Protein AF-A0A6A7C5Y3-F1 (afdb_monomer)

Nearest PDB structures (foldseek):
  5ca8-assembly1_A  TM=4.449E-01  e=3.260E-01  Candida albicans SC5314
  2zki-assembly3_G-3  TM=4.261E-01  e=6.304E+00  Sulfurisphaera tokodaii
  3d7n-assembly1_A  TM=3.247E-01  e=5.625E+00  Agrobacterium fabrum str. C58

Mean predicted aligned error: 12.62 Å

Radius of gyration: 31.31 Å; Cα contacts (8 Å, |Δi|>4): 791; chains: 1; bounding box: 133×73×61 Å

Foldseek 3Di:
DDPPDLVVLVVLVLLDDALQQFELLFEAAEALDDDLVRLLVLLSLGHQEYEAEWEDDVPDPAIARPVRHGLLNNLLSVLVVCVVCLPPSSQFAHEYEYEYEDDDPDRCVSNVSQQLQEDWVLNVQVQQAAQPDCLHQVVDDPSQHDDLLQFDWDDDPPGIHTLQDDGTRSSSCPSSVHRYAYEYHYVPCPPPPDGDRGHHHCVAQPAEDPDAQQDPPPDDPSRHRSQSAAHEDQALVCLLVQLLSQHHYYYYNPDDPVRSNSNSQSSDPAAPDSPPDDAFFWKAFLVRLHIYHDHQQDWAWFWWAAPSHLLRTDTAPGIGGNVCNQVRSDDRTGQAANSTSNSSNSSSVNDPDGDIHTHQWGCPQHVSNIYGHPPDHRPPPPPDPVVVVVVVVVVVVVVVVVVVVVVVVVVVVVVVVVVVVVVVPDDDDDDDDDDDD

Structure (mmCIF, N/CA/C/O backbone):
data_AF-A0A6A7C5Y3-F1
#
_entry.id   AF-A0A6A7C5Y3-F1
#
loop_
_atom_site.group_PDB
_atom_site.id
_atom_site.type_symbol
_atom_site.label_atom_id
_atom_site.label_alt_id
_atom_site.label_comp_id
_atom_site.label_asym_id
_atom_site.label_entity_id
_atom_site.label_seq_id
_atom_site.pdbx_PDB_ins_code
_atom_site.Cartn_x
_atom_site.Cartn_y
_atom_site.Cartn_z
_atom_site.occupancy
_atom_site.B_iso_or_equiv
_atom_site.auth_seq_id
_atom_site.auth_comp_id
_atom_site.auth_asym_id
_atom_site.auth_atom_id
_atom_site.pdbx_PDB_model_num
ATOM 1 N N . MET A 1 1 ? 24.545 21.823 15.210 1.00 33.50 1 MET A N 1
ATOM 2 C CA . MET A 1 1 ? 23.331 21.078 14.825 1.00 33.50 1 MET A CA 1
ATOM 3 C C . MET A 1 1 ? 23.791 19.738 14.299 1.00 33.50 1 MET A C 1
ATOM 5 O O . MET A 1 1 ? 24.486 19.694 13.295 1.00 33.50 1 MET A O 1
ATOM 9 N N . GLN A 1 2 ? 23.562 18.694 15.083 1.00 23.55 2 GLN A N 1
ATOM 10 C CA . GLN A 1 2 ? 23.939 17.318 14.770 1.00 23.55 2 GLN A CA 1
ATOM 11 C C . GLN A 1 2 ? 22.870 16.770 13.808 1.00 23.55 2 GLN A C 1
ATOM 13 O O . GLN A 1 2 ? 21.694 17.045 14.056 1.00 23.55 2 GLN A O 1
ATOM 18 N N . PRO A 1 3 ? 23.227 16.097 12.701 1.00 25.91 3 PRO A N 1
ATOM 19 C CA . PRO A 1 3 ? 22.224 15.535 11.802 1.00 25.91 3 PRO A CA 1
ATOM 20 C C . PRO A 1 3 ? 21.401 14.483 12.564 1.00 25.91 3 PRO A C 1
ATOM 22 O O . PRO A 1 3 ? 21.985 13.751 13.371 1.00 25.91 3 PRO A O 1
ATOM 25 N N . PRO A 1 4 ? 20.072 14.419 12.366 1.00 27.12 4 PRO A N 1
ATOM 26 C CA . PRO A 1 4 ? 19.260 13.376 12.974 1.00 27.12 4 PRO A CA 1
ATOM 27 C C . PRO A 1 4 ? 19.763 12.002 12.517 1.00 27.12 4 PRO A C 1
ATOM 29 O O . PRO A 1 4 ? 20.140 11.801 11.362 1.00 27.12 4 PRO A O 1
ATOM 32 N N . ASP A 1 5 ? 19.826 11.070 13.463 1.00 26.69 5 ASP A N 1
ATOM 33 C CA . ASP A 1 5 ? 20.321 9.716 13.251 1.00 26.69 5 ASP A CA 1
ATOM 34 C C . ASP A 1 5 ? 19.357 8.944 12.335 1.00 26.69 5 ASP A C 1
ATOM 36 O O . ASP A 1 5 ? 18.252 8.580 12.741 1.00 26.69 5 ASP A O 1
ATOM 40 N N . LEU A 1 6 ? 19.769 8.691 11.089 1.00 29.14 6 LEU A N 1
ATOM 41 C CA . LEU A 1 6 ? 19.013 7.945 10.070 1.00 29.14 6 LEU A CA 1
ATOM 42 C C . LEU A 1 6 ? 18.534 6.560 10.550 1.00 29.14 6 LEU A C 1
ATOM 44 O O . LEU A 1 6 ? 17.561 6.031 10.009 1.00 29.14 6 LEU A O 1
ATOM 48 N N . GLN A 1 7 ? 19.151 5.977 11.586 1.00 27.17 7 GLN A N 1
ATOM 49 C CA . GLN A 1 7 ? 18.674 4.724 12.182 1.00 27.17 7 GLN A CA 1
ATOM 50 C C . GLN A 1 7 ? 17.368 4.888 12.969 1.00 27.17 7 GLN A C 1
ATOM 52 O O . GLN A 1 7 ? 16.566 3.957 13.002 1.00 27.17 7 GLN A O 1
ATOM 57 N N . THR A 1 8 ? 17.107 6.067 13.541 1.00 26.97 8 THR A N 1
ATOM 58 C CA . THR A 1 8 ? 15.876 6.331 14.307 1.00 26.97 8 THR A CA 1
ATOM 59 C C . THR A 1 8 ? 14.642 6.542 13.431 1.00 26.97 8 THR A C 1
ATOM 61 O O . THR A 1 8 ? 13.537 6.186 13.833 1.00 26.97 8 THR A O 1
ATOM 64 N N . LEU A 1 9 ? 14.809 7.037 12.201 1.00 28.30 9 LEU A N 1
ATOM 65 C CA . LEU A 1 9 ? 13.707 7.154 11.236 1.00 28.30 9 LEU A CA 1
ATOM 66 C C . LEU A 1 9 ? 13.348 5.801 10.604 1.00 28.30 9 LEU A C 1
ATOM 68 O O . LEU A 1 9 ? 12.174 5.534 10.347 1.00 28.30 9 LEU A O 1
ATOM 72 N N . ALA A 1 10 ? 14.341 4.928 10.408 1.00 26.50 10 ALA A N 1
ATOM 73 C CA . ALA A 1 10 ? 14.131 3.572 9.914 1.00 26.50 10 ALA A CA 1
ATOM 74 C C . ALA A 1 10 ? 13.534 2.639 10.984 1.00 26.50 10 ALA A C 1
ATOM 76 O O . ALA A 1 10 ? 12.715 1.791 10.644 1.00 26.50 10 ALA A O 1
ATOM 77 N N . SER A 1 11 ? 13.885 2.800 12.267 1.00 26.88 11 SER A N 1
ATOM 78 C CA . SER A 1 11 ? 13.349 1.969 13.358 1.00 26.88 11 SER A CA 1
ATOM 79 C C . SER A 1 11 ? 11.907 2.305 13.744 1.00 26.88 11 SER A C 1
ATOM 81 O O . SER A 1 11 ? 11.151 1.403 14.089 1.00 26.88 11 SER A O 1
ATOM 83 N N . ARG A 1 12 ? 11.485 3.568 13.613 1.00 33.03 12 ARG A N 1
ATOM 84 C CA . ARG A 1 12 ? 10.116 4.012 13.945 1.00 33.03 12 ARG A CA 1
ATOM 85 C C . ARG A 1 12 ? 9.050 3.596 12.926 1.00 33.03 12 ARG A C 1
ATOM 87 O O . ARG A 1 12 ? 7.877 3.540 13.262 1.00 33.03 12 ARG A O 1
ATOM 94 N N . SER A 1 13 ? 9.455 3.255 11.701 1.00 35.88 13 SER A N 1
ATOM 95 C CA . SER A 1 13 ? 8.565 2.677 10.680 1.00 35.88 13 SER A CA 1
ATOM 96 C C . SER A 1 13 ? 8.393 1.152 10.840 1.00 35.88 13 SER A C 1
ATOM 98 O O . SER A 1 13 ? 7.487 0.555 10.265 1.00 35.88 13 SER A O 1
ATOM 100 N N . LEU A 1 14 ? 9.257 0.499 11.632 1.00 34.19 14 LEU A N 1
ATOM 101 C CA . LEU A 1 14 ? 9.326 -0.965 11.758 1.00 34.19 14 LEU A CA 1
ATOM 102 C C . LEU A 1 14 ? 8.406 -1.557 12.842 1.00 34.19 14 LEU A C 1
ATOM 104 O O . LEU A 1 14 ? 8.247 -2.773 12.901 1.00 34.19 14 LEU A O 1
ATOM 108 N N . THR A 1 15 ? 7.778 -0.731 13.677 1.00 31.47 15 THR A N 1
ATOM 109 C CA . THR A 1 15 ? 6.905 -1.154 14.793 1.00 31.47 15 THR A CA 1
ATOM 110 C C . THR A 1 15 ? 5.419 -1.190 14.429 1.00 31.47 15 THR A C 1
ATOM 112 O O . THR A 1 15 ? 4.592 -1.735 15.164 1.00 31.47 15 THR A O 1
ATOM 115 N N . LEU A 1 16 ? 5.070 -0.686 13.243 1.00 38.16 16 LEU A N 1
ATOM 116 C CA . LEU A 1 16 ? 3.702 -0.625 12.747 1.00 38.16 16 LEU A CA 1
ATOM 117 C C . LEU A 1 16 ? 3.475 -1.598 11.598 1.00 38.16 16 LEU A C 1
ATOM 119 O O . LEU A 1 16 ? 3.274 -1.226 10.446 1.00 38.16 16 LEU A O 1
ATOM 123 N N . THR A 1 17 ? 3.468 -2.887 11.919 1.00 40.56 17 THR A N 1
ATOM 124 C CA . THR A 1 17 ? 2.976 -3.879 10.964 1.00 40.56 17 THR A CA 1
ATOM 125 C C . THR A 1 17 ? 1.503 -4.119 11.247 1.00 40.56 17 THR A C 1
ATOM 127 O O . THR A 1 17 ? 1.108 -5.124 11.834 1.00 40.56 17 THR A O 1
ATOM 130 N N . ILE A 1 18 ? 0.648 -3.231 10.724 1.00 40.66 18 ILE A N 1
ATOM 131 C CA . ILE A 1 18 ? -0.635 -3.741 10.228 1.00 40.66 18 ILE A CA 1
ATOM 132 C C . ILE A 1 18 ? -0.249 -4.948 9.350 1.00 40.66 18 ILE A C 1
ATOM 134 O O . ILE A 1 18 ? 0.727 -4.848 8.611 1.00 40.66 18 ILE A O 1
ATOM 138 N N . PRO A 1 19 ? -0.890 -6.121 9.435 1.00 33.72 19 PRO A N 1
ATOM 139 C CA . PRO A 1 19 ? -0.750 -7.136 8.404 1.00 33.72 19 PRO A CA 1
ATOM 140 C C . PRO A 1 19 ? -1.268 -6.511 7.106 1.00 33.72 19 PRO A C 1
ATOM 142 O O . PRO A 1 19 ? -2.458 -6.535 6.783 1.00 33.72 19 PRO A O 1
ATOM 145 N N . ILE A 1 20 ? -0.343 -5.840 6.429 1.00 42.75 20 ILE A N 1
ATOM 146 C CA . ILE A 1 20 ? -0.491 -5.086 5.207 1.00 42.75 20 ILE A CA 1
ATOM 147 C C . ILE A 1 20 ? -0.723 -6.141 4.141 1.00 42.75 20 ILE A C 1
ATOM 149 O O . ILE A 1 20 ? 0.176 -6.712 3.535 1.00 42.75 20 ILE A O 1
ATOM 153 N N . SER A 1 21 ? -1.985 -6.509 4.002 1.00 38.47 21 SER A N 1
ATOM 154 C CA . SER A 1 21 ? -2.404 -7.322 2.882 1.00 38.47 21 SER A CA 1
ATOM 155 C C . SER A 1 21 ? -2.651 -6.453 1.648 1.00 38.47 21 SER A C 1
ATOM 157 O O . SER A 1 21 ? -2.674 -6.996 0.558 1.00 38.47 21 SER A O 1
ATOM 159 N N . TYR A 1 22 ? -2.783 -5.125 1.773 1.00 44.72 22 TYR A N 1
ATOM 160 C CA . TYR A 1 22 ? -3.197 -4.269 0.653 1.00 44.72 22 TYR A CA 1
ATOM 161 C C . TYR A 1 22 ? -2.745 -2.795 0.766 1.00 44.72 22 TYR A C 1
ATOM 163 O O . TYR A 1 22 ? -3.527 -1.922 0.406 1.00 44.72 22 TYR A O 1
ATOM 171 N N . THR A 1 23 ? -1.575 -2.429 1.314 1.00 49.81 23 THR A N 1
ATOM 172 C CA . THR A 1 23 ? -1.288 -0.981 1.437 1.00 49.81 23 THR A CA 1
ATOM 173 C C . THR A 1 23 ? -0.923 -0.350 0.106 1.00 49.81 23 THR A C 1
ATOM 175 O O . THR A 1 23 ? 0.098 -0.629 -0.510 1.00 49.81 23 THR A O 1
ATOM 178 N N . ASN A 1 24 ? -1.753 0.614 -0.266 1.00 50.56 24 ASN A N 1
ATOM 179 C CA . ASN A 1 24 ? -1.460 1.598 -1.299 1.00 50.56 24 ASN A CA 1
ATOM 180 C C . ASN A 1 24 ? -1.047 2.936 -0.702 1.00 50.56 24 ASN A C 1
ATOM 182 O O . ASN A 1 24 ? -0.766 3.862 -1.436 1.00 50.56 24 ASN A O 1
ATOM 186 N N . ALA A 1 25 ? -0.939 3.051 0.623 1.00 56.38 25 ALA A N 1
ATOM 187 C CA . ALA A 1 25 ? -0.366 4.234 1.267 1.00 56.38 25 ALA A CA 1
ATOM 188 C C . ALA A 1 25 ? 1.169 4.288 1.149 1.00 56.38 25 ALA A C 1
ATOM 190 O O . ALA A 1 25 ? 1.828 4.946 1.945 1.00 56.38 25 ALA A O 1
ATOM 191 N N . LEU A 1 26 ? 1.760 3.537 0.216 1.00 73.81 26 LEU A N 1
ATOM 192 C CA . LEU A 1 26 ? 3.198 3.547 0.036 1.00 73.81 26 LEU A CA 1
ATOM 193 C C . LEU A 1 26 ? 3.595 4.832 -0.699 1.00 73.81 26 LEU A C 1
ATOM 195 O O . LEU A 1 26 ? 3.019 5.119 -1.752 1.00 73.81 26 LEU A O 1
ATOM 199 N N . PRO A 1 27 ? 4.581 5.585 -0.191 1.00 81.62 27 PRO A N 1
ATOM 200 C CA . PRO A 1 27 ? 5.022 6.809 -0.832 1.00 81.62 27 PRO A CA 1
ATOM 201 C C . PRO A 1 27 ? 5.515 6.526 -2.249 1.00 81.62 27 PRO A C 1
ATOM 203 O O . PRO A 1 27 ? 6.402 5.685 -2.473 1.00 81.62 27 PRO A O 1
ATOM 206 N N . GLY A 1 28 ? 4.917 7.240 -3.201 1.00 87.62 28 GLY A N 1
ATOM 207 C CA . GLY A 1 28 ? 5.325 7.243 -4.593 1.00 87.62 28 GLY A CA 1
ATOM 208 C C . GLY A 1 28 ? 6.179 8.447 -4.945 1.00 87.62 28 GLY A C 1
ATOM 209 O O . GLY A 1 28 ? 6.075 9.497 -4.317 1.00 87.62 28 GLY A O 1
ATOM 210 N N . ILE A 1 29 ? 7.004 8.300 -5.972 1.00 89.81 29 ILE A N 1
ATOM 211 C CA . ILE A 1 29 ? 7.743 9.407 -6.574 1.00 89.81 29 ILE A CA 1
ATOM 212 C C . ILE A 1 29 ? 7.739 9.270 -8.090 1.00 89.81 29 ILE A C 1
ATOM 214 O O . ILE A 1 29 ? 7.935 8.179 -8.636 1.00 89.81 29 ILE A O 1
ATOM 218 N N . ASN A 1 30 ? 7.505 10.392 -8.762 1.00 89.44 30 ASN A N 1
ATOM 219 C CA . ASN A 1 30 ? 7.678 10.509 -10.197 1.00 89.44 30 ASN A CA 1
ATOM 220 C C . ASN A 1 30 ? 9.075 11.055 -10.498 1.00 89.44 30 ASN A C 1
ATOM 222 O O . ASN A 1 30 ? 9.463 12.113 -10.010 1.00 89.44 30 ASN A O 1
ATOM 226 N N . LEU A 1 31 ? 9.837 10.299 -11.279 1.00 87.56 31 LEU A N 1
ATOM 227 C CA . LEU A 1 31 ? 11.226 10.561 -11.607 1.00 87.56 31 LEU A CA 1
ATOM 228 C C . LEU A 1 31 ? 11.333 10.828 -13.109 1.00 87.56 31 LEU A C 1
ATOM 230 O O . LEU A 1 31 ? 11.262 9.921 -13.943 1.00 87.56 31 LEU A O 1
ATOM 234 N N . THR A 1 32 ? 11.551 12.095 -13.451 1.00 83.19 32 THR A N 1
ATOM 235 C CA . THR A 1 32 ? 11.963 12.506 -14.803 1.00 83.19 32 THR A CA 1
ATOM 236 C C . THR A 1 32 ? 13.453 12.287 -15.027 1.00 83.19 32 THR A C 1
ATOM 238 O O . THR A 1 32 ? 13.913 12.241 -16.159 1.00 83.19 32 THR A O 1
ATOM 241 N N . ASP A 1 33 ? 14.219 12.175 -13.948 1.00 83.12 33 ASP A N 1
ATOM 242 C CA . ASP A 1 33 ? 15.634 11.860 -13.963 1.00 83.12 33 ASP A CA 1
ATOM 243 C C . ASP A 1 33 ? 15.972 11.063 -12.698 1.00 83.12 33 ASP A C 1
ATOM 245 O O . ASP A 1 33 ? 15.435 11.330 -11.621 1.00 83.12 33 ASP A O 1
ATOM 249 N N . CYS A 1 34 ? 16.824 10.050 -12.830 1.00 87.25 34 CYS A N 1
ATOM 250 C CA . CYS A 1 34 ? 17.286 9.254 -11.710 1.00 87.25 34 CYS A CA 1
ATOM 251 C C . CYS A 1 34 ? 18.626 8.593 -12.030 1.00 87.25 34 CYS A C 1
ATOM 253 O O . CYS A 1 34 ? 18.760 7.884 -13.027 1.00 87.25 34 CYS A O 1
ATOM 255 N N . THR A 1 35 ? 19.601 8.765 -11.138 1.00 90.38 35 THR A N 1
ATOM 256 C CA . THR A 1 35 ? 20.854 7.998 -11.166 1.00 90.38 35 THR A CA 1
ATOM 257 C C . THR A 1 35 ? 20.743 6.741 -10.290 1.00 90.38 35 THR A C 1
ATOM 259 O O . THR A 1 35 ? 19.966 6.732 -9.333 1.00 90.38 35 THR A O 1
ATOM 262 N N . PRO A 1 36 ? 21.567 5.698 -10.509 1.00 90.69 36 PRO A N 1
ATOM 263 C CA . PRO A 1 36 ? 21.626 4.522 -9.630 1.00 90.69 36 PRO A CA 1
ATOM 264 C C . PRO A 1 36 ? 21.795 4.844 -8.135 1.00 90.69 36 PRO A C 1
ATOM 266 O O . PRO A 1 36 ? 21.175 4.223 -7.266 1.00 90.69 36 PRO A O 1
ATOM 269 N N . LEU A 1 37 ? 22.619 5.849 -7.821 1.00 88.62 37 LEU A N 1
ATOM 270 C CA . LEU A 1 37 ? 22.857 6.276 -6.444 1.00 88.62 37 LEU A CA 1
ATOM 271 C C . LEU A 1 37 ? 21.598 6.905 -5.833 1.00 88.62 37 LEU A C 1
ATOM 273 O O . LEU A 1 37 ? 21.229 6.580 -4.706 1.00 88.62 37 LEU A O 1
ATOM 277 N N . GLN A 1 38 ? 20.919 7.767 -6.593 1.00 89.44 38 GLN A N 1
ATOM 278 C CA . GLN A 1 38 ? 19.666 8.387 -6.170 1.00 89.44 38 GLN A CA 1
ATOM 279 C C . GLN A 1 38 ? 18.560 7.345 -5.990 1.00 89.44 38 GLN A C 1
ATOM 281 O O . GLN A 1 38 ? 17.858 7.387 -4.984 1.00 89.44 38 GLN A O 1
ATOM 286 N N . LEU A 1 39 ? 18.448 6.374 -6.902 1.00 91.06 39 LEU A N 1
ATOM 287 C CA . LEU A 1 39 ? 17.496 5.270 -6.784 1.00 91.06 39 LEU A CA 1
ATOM 288 C C . LEU A 1 39 ? 17.708 4.495 -5.479 1.00 91.06 39 LEU A C 1
ATOM 290 O O . LEU A 1 39 ? 16.764 4.277 -4.723 1.00 91.06 39 LEU A O 1
ATOM 294 N N . THR A 1 40 ? 18.958 4.135 -5.180 1.00 90.75 40 THR A N 1
ATOM 295 C CA . THR A 1 40 ? 19.299 3.441 -3.930 1.00 90.75 40 THR A CA 1
ATOM 296 C C . THR A 1 40 ? 18.898 4.276 -2.714 1.00 90.75 40 THR A C 1
ATOM 298 O O . THR A 1 40 ? 18.284 3.752 -1.787 1.00 90.75 40 THR A O 1
ATOM 301 N N . HIS A 1 41 ? 19.176 5.582 -2.736 1.00 89.25 41 HIS A N 1
ATOM 302 C CA . HIS A 1 41 ? 18.813 6.487 -1.649 1.00 89.25 41 HIS A CA 1
ATOM 303 C C . HIS A 1 41 ? 17.288 6.570 -1.443 1.00 89.25 41 HIS A C 1
ATOM 305 O O . HIS A 1 41 ? 16.812 6.398 -0.321 1.00 89.25 41 HIS A O 1
ATOM 311 N N . LEU A 1 42 ? 16.502 6.733 -2.510 1.00 88.94 42 LEU A N 1
ATOM 312 C CA . LEU A 1 42 ? 15.035 6.773 -2.437 1.00 88.94 42 LEU A CA 1
ATOM 313 C C . LEU A 1 42 ? 14.452 5.471 -1.864 1.00 88.94 42 LEU A C 1
ATOM 315 O O . LEU A 1 42 ? 13.580 5.499 -0.993 1.00 88.94 42 LEU A O 1
ATOM 319 N N . LEU A 1 43 ? 14.985 4.322 -2.285 1.00 88.75 43 LEU A N 1
ATOM 320 C CA . LEU A 1 43 ? 14.587 3.020 -1.748 1.00 88.75 43 LEU A CA 1
ATOM 321 C C . LEU A 1 43 ? 14.926 2.890 -0.255 1.00 88.75 43 LEU A C 1
ATOM 323 O O . LEU A 1 43 ? 14.136 2.331 0.510 1.00 88.75 43 LEU A O 1
ATOM 327 N N . THR A 1 44 ? 16.066 3.426 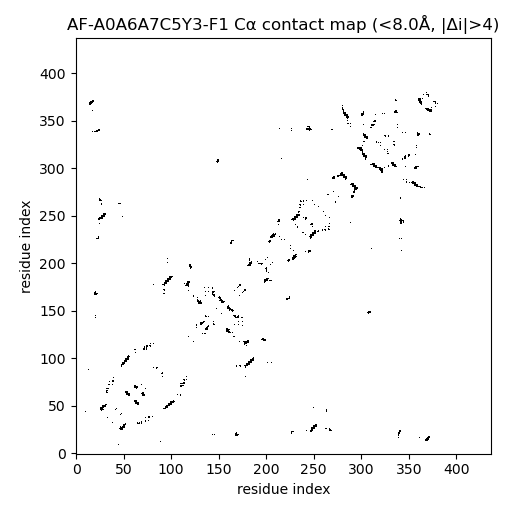0.191 1.00 86.44 44 THR A N 1
ATOM 328 C CA . THR A 1 44 ? 16.414 3.445 1.622 1.00 86.44 44 THR A CA 1
ATOM 329 C C . THR A 1 44 ? 15.542 4.394 2.442 1.00 86.44 44 THR A C 1
ATOM 331 O O . THR A 1 44 ? 15.232 4.062 3.582 1.00 86.44 44 THR A O 1
ATOM 334 N N . LEU A 1 45 ? 15.088 5.513 1.864 1.00 84.69 45 LEU A N 1
ATOM 335 C CA . LEU A 1 45 ? 14.191 6.467 2.530 1.00 84.69 45 LEU A CA 1
ATOM 336 C C . LEU A 1 45 ? 12.774 5.918 2.737 1.00 84.69 45 LEU A C 1
ATOM 338 O O . LEU A 1 45 ? 12.085 6.347 3.656 1.00 84.69 45 LEU A O 1
ATOM 342 N N . GLY A 1 46 ? 12.343 4.962 1.910 1.00 83.19 46 GLY A N 1
ATOM 343 C CA . GLY A 1 46 ? 11.037 4.317 2.061 1.00 83.19 46 GLY A CA 1
ATOM 344 C C . GLY A 1 46 ? 10.140 4.383 0.832 1.00 83.19 46 GLY A C 1
ATOM 345 O O . GLY A 1 46 ? 9.058 3.806 0.870 1.00 83.19 46 GLY A O 1
ATOM 346 N N . PHE A 1 47 ? 10.571 5.010 -0.268 1.00 87.38 47 PHE A N 1
ATOM 347 C CA . PHE A 1 47 ? 9.801 4.990 -1.512 1.00 87.38 47 PHE A CA 1
ATOM 348 C C . PHE A 1 47 ? 9.662 3.554 -2.022 1.00 87.38 47 PHE A C 1
ATOM 350 O O . PHE A 1 47 ? 10.639 2.798 -2.077 1.00 87.38 47 PHE A O 1
ATOM 357 N N . ARG A 1 48 ? 8.435 3.161 -2.369 1.00 87.31 48 ARG A N 1
ATOM 358 C CA . ARG A 1 48 ? 8.122 1.824 -2.914 1.00 87.31 48 ARG A CA 1
ATOM 359 C C . ARG A 1 48 ? 7.371 1.877 -4.230 1.00 87.31 48 ARG A C 1
ATOM 361 O O . ARG A 1 48 ? 7.248 0.849 -4.884 1.00 87.31 48 ARG A O 1
ATOM 368 N N . ARG A 1 49 ? 6.900 3.056 -4.632 1.00 88.69 49 ARG A N 1
ATOM 369 C CA . ARG A 1 49 ? 6.272 3.282 -5.928 1.00 88.69 49 ARG A CA 1
ATOM 370 C C . ARG A 1 49 ? 7.129 4.246 -6.737 1.00 88.69 49 ARG A C 1
ATOM 372 O O . ARG A 1 49 ? 7.356 5.379 -6.324 1.00 88.69 49 ARG A O 1
ATOM 379 N N . LEU A 1 50 ? 7.640 3.771 -7.863 1.00 91.06 50 LEU A N 1
ATOM 380 C CA . LEU A 1 50 ? 8.568 4.497 -8.720 1.00 91.06 50 LEU A CA 1
ATOM 381 C C . LEU A 1 50 ? 7.933 4.660 -10.092 1.00 91.06 50 LEU A C 1
ATOM 383 O O . LEU A 1 50 ? 7.591 3.665 -10.726 1.00 91.06 50 LEU A O 1
ATOM 387 N N . ILE A 1 51 ? 7.796 5.899 -10.550 1.00 90.44 51 ILE A N 1
ATOM 388 C CA . ILE A 1 51 ? 7.352 6.199 -11.912 1.00 90.44 51 ILE A CA 1
ATOM 389 C C . ILE A 1 51 ? 8.554 6.753 -12.664 1.00 90.44 51 ILE A C 1
ATOM 391 O O . ILE A 1 51 ? 9.113 7.771 -12.263 1.00 90.44 51 ILE A O 1
ATOM 395 N N . LEU A 1 52 ? 8.978 6.061 -13.718 1.00 91.31 52 LEU A N 1
ATOM 396 C CA . LEU A 1 52 ? 10.123 6.443 -14.540 1.00 91.31 52 LEU A CA 1
ATOM 397 C C . LEU A 1 52 ? 9.641 6.905 -15.908 1.00 91.31 52 LEU A C 1
ATOM 399 O O . LEU A 1 52 ? 9.016 6.131 -16.629 1.00 91.31 52 LEU A O 1
ATOM 403 N N . THR A 1 53 ? 9.992 8.130 -16.290 1.00 90.94 53 THR A N 1
ATOM 404 C CA . THR A 1 53 ? 9.837 8.585 -17.678 1.00 90.94 53 THR A CA 1
ATOM 405 C C . THR A 1 53 ? 11.084 8.229 -18.477 1.00 90.94 53 THR A C 1
ATOM 407 O O . THR A 1 53 ? 12.192 8.645 -18.134 1.00 90.94 53 THR A O 1
ATOM 410 N N . LEU A 1 54 ? 10.905 7.441 -19.534 1.00 92.00 54 LEU A N 1
ATOM 411 C CA . LEU A 1 54 ? 11.976 6.884 -20.348 1.00 92.00 54 LEU A CA 1
ATOM 412 C C . LEU A 1 54 ? 11.762 7.225 -21.819 1.00 92.00 54 LEU A C 1
ATOM 414 O O . LEU A 1 54 ? 10.669 7.065 -22.354 1.00 92.00 54 LEU A O 1
ATOM 418 N N . ALA A 1 55 ? 12.838 7.613 -22.489 1.00 92.56 55 ALA A N 1
ATOM 419 C CA . ALA A 1 55 ? 12.896 7.757 -23.933 1.00 92.56 55 ALA A CA 1
ATOM 420 C C . ALA A 1 55 ? 13.785 6.661 -24.531 1.00 92.56 55 ALA A C 1
ATOM 422 O O . ALA A 1 55 ? 14.628 6.077 -23.844 1.00 92.56 55 ALA A O 1
ATOM 423 N N . TYR A 1 56 ? 13.615 6.393 -25.825 1.00 91.75 56 TYR A N 1
ATOM 424 C CA . TYR A 1 56 ? 14.509 5.514 -26.577 1.00 91.75 56 TYR A CA 1
ATOM 425 C C . TYR A 1 56 ? 15.409 6.344 -27.504 1.00 91.75 56 TYR A C 1
ATOM 427 O O . TYR A 1 56 ? 14.952 6.777 -28.569 1.00 91.75 56 TYR A O 1
ATOM 435 N N . PRO A 1 57 ? 16.672 6.619 -27.124 1.00 87.94 57 PRO A N 1
ATOM 436 C CA . PRO A 1 57 ? 17.550 7.461 -27.929 1.00 87.94 57 PRO A CA 1
ATOM 437 C C . PRO A 1 57 ? 17.844 6.831 -29.298 1.00 87.94 57 PRO A C 1
ATOM 439 O O . PRO A 1 57 ? 17.961 5.612 -29.436 1.00 87.94 57 PRO A O 1
ATOM 442 N N . ALA A 1 58 ? 18.002 7.662 -30.331 1.00 86.38 58 ALA A N 1
ATOM 443 C CA . ALA A 1 58 ? 18.305 7.178 -31.677 1.00 86.38 58 ALA A CA 1
ATOM 444 C C . ALA A 1 58 ? 19.636 6.400 -31.704 1.00 86.38 58 ALA A C 1
ATOM 446 O O . ALA A 1 58 ? 20.674 6.917 -31.295 1.00 86.38 58 ALA A O 1
ATOM 447 N N . GLY A 1 59 ? 19.604 5.157 -32.197 1.00 83.25 59 GLY A N 1
ATOM 448 C CA . GLY A 1 59 ? 20.776 4.274 -32.245 1.00 83.25 59 GLY A CA 1
ATOM 449 C C . GLY A 1 59 ? 21.166 3.641 -30.903 1.00 83.25 59 GLY A C 1
ATOM 450 O O . GLY A 1 59 ? 22.192 2.964 -30.839 1.00 83.25 59 GLY A O 1
ATOM 451 N N . ALA A 1 60 ? 20.375 3.838 -29.843 1.00 86.12 60 ALA A N 1
ATOM 452 C CA . ALA A 1 60 ? 20.564 3.137 -28.579 1.00 86.12 60 ALA A CA 1
ATOM 453 C C . ALA A 1 60 ? 20.108 1.672 -28.670 1.00 86.12 60 ALA A C 1
ATOM 455 O O . ALA A 1 60 ? 19.359 1.284 -29.564 1.00 86.12 60 ALA A O 1
ATOM 456 N N . SER A 1 61 ? 20.574 0.866 -27.717 1.00 87.81 61 SER A N 1
ATOM 457 C CA . SER A 1 61 ? 20.114 -0.513 -27.491 1.00 87.81 61 SER A CA 1
ATOM 458 C C . SER A 1 61 ? 19.245 -0.647 -26.240 1.00 87.81 61 SER A C 1
ATOM 460 O O . SER A 1 61 ? 18.719 -1.724 -25.977 1.00 87.81 61 SER A O 1
ATOM 462 N N . ASP A 1 62 ? 19.072 0.439 -25.487 1.00 91.94 62 ASP A N 1
ATOM 463 C CA . ASP A 1 62 ? 18.425 0.448 -24.183 1.00 91.94 62 ASP A CA 1
ATOM 464 C C . ASP A 1 62 ? 17.554 1.698 -24.020 1.00 91.94 62 ASP A C 1
ATOM 466 O O . ASP A 1 62 ? 17.818 2.742 -24.624 1.00 91.94 62 ASP A O 1
ATOM 470 N N . TRP A 1 63 ? 16.526 1.580 -23.186 1.00 93.12 63 TRP A N 1
ATOM 471 C CA . TRP A 1 63 ? 15.737 2.713 -22.721 1.00 93.12 63 TRP A CA 1
ATOM 472 C C . TRP A 1 63 ? 16.568 3.563 -21.771 1.00 93.12 63 TRP A C 1
ATOM 474 O O . TRP A 1 63 ? 17.390 3.033 -21.023 1.00 93.12 63 TRP A O 1
ATOM 484 N N . ALA A 1 64 ? 16.353 4.874 -21.771 1.00 93.75 64 ALA A N 1
ATOM 485 C CA . ALA A 1 64 ? 17.080 5.772 -20.889 1.00 93.75 64 ALA A CA 1
ATOM 486 C C . ALA A 1 64 ? 16.193 6.894 -20.355 1.00 93.75 64 ALA A C 1
ATOM 488 O O . ALA A 1 64 ? 15.242 7.323 -21.008 1.00 93.75 64 ALA A O 1
ATOM 489 N N . THR A 1 65 ? 16.531 7.398 -19.173 1.00 92.38 65 THR A N 1
ATOM 490 C CA . THR A 1 65 ? 15.974 8.656 -18.669 1.00 92.38 65 THR A CA 1
ATOM 491 C C . THR A 1 65 ? 16.385 9.820 -19.586 1.00 92.38 65 THR A C 1
ATOM 493 O O . THR A 1 65 ? 17.398 9.727 -20.287 1.00 92.38 65 THR A O 1
ATOM 496 N N . PRO A 1 66 ? 15.669 10.957 -19.557 1.00 88.56 66 PRO A N 1
ATOM 497 C CA . PRO A 1 66 ? 16.072 12.205 -20.213 1.00 88.56 66 PRO A CA 1
ATOM 498 C C . PRO A 1 66 ? 17.533 12.641 -19.987 1.00 88.56 66 PRO A C 1
ATOM 500 O O . PRO A 1 66 ? 18.119 13.289 -20.849 1.00 88.56 66 PRO A O 1
ATOM 503 N N . SER A 1 67 ? 18.144 12.267 -18.860 1.00 86.81 67 SER A N 1
ATOM 504 C CA . SER A 1 67 ? 19.558 12.534 -18.549 1.00 86.81 67 SER A CA 1
ATOM 505 C C . SER A 1 67 ? 20.557 11.532 -19.127 1.00 86.81 67 SER A C 1
ATOM 507 O O . SER A 1 67 ? 21.766 11.715 -18.983 1.00 86.81 67 SER A O 1
ATOM 509 N N . GLY A 1 68 ? 20.075 10.467 -19.769 1.00 90.31 68 GLY A N 1
ATOM 510 C CA . GLY A 1 68 ? 20.892 9.416 -20.369 1.00 90.31 68 GLY A CA 1
ATOM 511 C C . GLY A 1 68 ? 21.217 8.239 -19.445 1.00 90.31 68 GLY A C 1
ATOM 512 O O . GLY A 1 68 ? 22.042 7.404 -19.816 1.00 90.31 68 GLY A O 1
ATOM 513 N N . THR A 1 69 ? 20.590 8.123 -18.269 1.00 93.25 69 THR A N 1
ATOM 514 C CA . THR A 1 69 ? 20.766 6.934 -17.419 1.00 93.25 69 THR A CA 1
ATOM 515 C C . THR A 1 69 ? 19.995 5.758 -18.009 1.00 93.25 69 THR A C 1
ATOM 517 O O . THR A 1 69 ? 18.785 5.842 -18.200 1.00 93.25 69 THR A O 1
ATOM 520 N N . SER A 1 70 ? 20.689 4.653 -18.286 1.00 94.50 70 SER A N 1
ATOM 521 C CA . SER A 1 70 ? 20.090 3.482 -18.928 1.00 94.50 70 SER A CA 1
ATOM 522 C C . SER A 1 70 ? 19.191 2.681 -17.975 1.00 94.50 70 SER A C 1
ATOM 524 O O . SER A 1 70 ? 19.496 2.520 -16.788 1.00 94.50 70 SER A O 1
ATOM 526 N N . LEU A 1 71 ? 18.093 2.132 -18.497 1.00 94.69 71 LEU A N 1
ATOM 527 C CA . LEU A 1 71 ? 17.155 1.307 -17.741 1.00 94.69 71 LEU A CA 1
ATOM 528 C C . LEU A 1 71 ? 17.821 0.018 -17.254 1.00 94.69 71 LEU A C 1
ATOM 530 O O . LEU A 1 71 ? 17.576 -0.389 -16.123 1.00 94.69 71 LEU A O 1
ATOM 534 N N . SER A 1 72 ? 18.720 -0.583 -18.036 1.00 94.69 72 SER A N 1
ATOM 535 C CA . SER A 1 72 ? 19.489 -1.758 -17.599 1.00 94.69 72 SER A CA 1
ATOM 536 C C . SER A 1 72 ? 20.364 -1.480 -16.367 1.00 94.69 72 SER A C 1
ATOM 538 O O . SER A 1 72 ? 20.479 -2.327 -15.476 1.00 94.69 72 SER A O 1
ATOM 540 N N . SER A 1 73 ? 20.931 -0.273 -16.256 1.00 95.06 73 SER A N 1
ATOM 541 C CA . SER A 1 73 ? 21.709 0.158 -15.088 1.00 95.06 73 SER A CA 1
ATOM 542 C C . SER A 1 73 ? 20.823 0.328 -13.849 1.00 95.06 73 SER A C 1
ATOM 544 O O . SER A 1 73 ? 21.150 -0.164 -12.761 1.00 95.06 73 SER A O 1
ATOM 546 N N . LEU A 1 74 ? 19.650 0.949 -14.013 1.00 95.50 74 LEU A N 1
ATOM 547 C CA . LEU A 1 74 ? 18.656 1.088 -12.942 1.00 95.50 74 LEU A CA 1
ATOM 548 C C . LEU A 1 74 ? 18.108 -0.277 -12.500 1.00 95.50 74 LEU A C 1
ATOM 550 O O . LEU A 1 74 ? 18.014 -0.548 -11.306 1.00 95.50 74 LEU A O 1
ATOM 554 N N . SER A 1 75 ? 17.829 -1.161 -13.455 1.00 95.69 75 SER A N 1
ATOM 555 C CA . SER A 1 75 ? 17.385 -2.540 -13.242 1.00 95.69 75 SER A CA 1
ATOM 556 C C . SER A 1 75 ? 18.405 -3.353 -12.439 1.00 95.69 75 SER A C 1
ATOM 558 O O . SER A 1 75 ? 18.060 -3.967 -11.429 1.00 95.69 75 SER A O 1
ATOM 560 N N . THR A 1 76 ? 19.689 -3.271 -12.799 1.00 96.31 76 THR A N 1
ATOM 561 C CA . THR A 1 76 ? 20.786 -3.923 -12.060 1.00 96.31 76 THR A CA 1
ATOM 562 C C . THR A 1 76 ? 20.903 -3.392 -10.630 1.00 96.31 76 THR A C 1
ATOM 564 O O . THR A 1 76 ? 21.111 -4.150 -9.678 1.00 96.31 76 THR A O 1
ATOM 567 N N . THR A 1 77 ? 20.735 -2.081 -10.460 1.00 95.88 77 THR A N 1
ATOM 568 C CA . THR A 1 77 ? 20.754 -1.428 -9.146 1.00 95.88 77 THR A CA 1
ATOM 569 C C . THR A 1 77 ? 19.600 -1.908 -8.274 1.00 95.88 77 THR A C 1
ATOM 571 O O . THR A 1 77 ? 19.808 -2.294 -7.123 1.00 95.88 77 THR A O 1
ATOM 574 N N . LEU A 1 78 ? 18.391 -1.955 -8.836 1.00 95.12 78 LEU A N 1
ATOM 575 C CA . LEU A 1 78 ? 17.207 -2.450 -8.147 1.00 95.12 78 LEU A CA 1
ATOM 576 C C . LEU A 1 78 ? 17.353 -3.935 -7.791 1.00 95.12 78 LEU A C 1
ATOM 578 O O . LEU A 1 78 ? 17.077 -4.314 -6.658 1.00 95.12 78 LEU A O 1
ATOM 582 N N . SER A 1 79 ? 17.868 -4.760 -8.702 1.00 95.88 79 SER A N 1
ATOM 583 C CA . SER A 1 79 ? 18.163 -6.176 -8.448 1.00 95.88 79 SER A CA 1
ATOM 584 C C . SER A 1 79 ? 19.156 -6.349 -7.291 1.00 95.88 79 SER A C 1
ATOM 586 O O . SER A 1 79 ? 18.908 -7.109 -6.355 1.00 95.88 79 SER A O 1
ATOM 588 N N . THR A 1 80 ? 20.223 -5.544 -7.259 1.00 95.06 80 THR A N 1
ATOM 589 C CA . THR A 1 80 ? 21.200 -5.537 -6.154 1.00 95.06 80 THR A CA 1
ATOM 590 C C . THR A 1 80 ? 20.550 -5.145 -4.822 1.00 95.06 80 THR A C 1
ATOM 592 O O . THR A 1 80 ? 20.789 -5.782 -3.791 1.00 95.06 80 THR A O 1
ATOM 595 N N . TYR A 1 81 ? 19.689 -4.125 -4.820 1.00 93.00 81 TYR A N 1
ATOM 596 C CA . TYR A 1 81 ? 18.925 -3.732 -3.635 1.00 93.00 81 TYR A CA 1
ATOM 597 C C . TYR A 1 81 ? 17.993 -4.857 -3.157 1.00 93.00 81 TYR A C 1
ATOM 599 O O . TYR A 1 81 ? 17.934 -5.167 -1.966 1.00 93.00 81 TYR A O 1
ATOM 607 N N . LEU A 1 82 ? 17.283 -5.516 -4.073 1.00 92.44 82 LEU A N 1
ATOM 608 C CA . LEU A 1 82 ? 16.377 -6.620 -3.753 1.00 92.44 82 LEU A CA 1
ATOM 609 C C . LEU A 1 82 ? 17.131 -7.833 -3.202 1.00 92.44 82 LEU A C 1
ATOM 611 O O . LEU A 1 82 ? 16.678 -8.444 -2.235 1.00 92.44 82 LEU A O 1
ATOM 615 N N . HIS A 1 83 ? 18.300 -8.142 -3.752 1.00 90.88 83 HIS A N 1
ATOM 616 C CA . HIS A 1 83 ? 19.142 -9.221 -3.256 1.00 90.88 83 HIS A CA 1
ATOM 617 C C . HIS A 1 83 ? 19.650 -8.934 -1.835 1.00 90.88 83 HIS A C 1
ATOM 619 O O . HIS A 1 83 ? 19.515 -9.757 -0.931 1.00 90.88 83 HIS A O 1
ATOM 625 N N . THR A 1 84 ? 20.179 -7.731 -1.603 1.00 89.44 84 THR A N 1
ATOM 626 C CA . THR A 1 84 ? 20.745 -7.339 -0.298 1.00 89.44 84 THR A CA 1
ATOM 627 C C . THR A 1 84 ? 19.693 -7.212 0.806 1.00 89.44 84 THR A C 1
ATOM 629 O O . THR A 1 84 ? 19.989 -7.480 1.968 1.00 89.44 84 THR A O 1
ATOM 632 N N . THR A 1 85 ? 18.455 -6.857 0.456 1.00 86.38 85 THR A N 1
ATOM 633 C CA . THR A 1 85 ? 17.334 -6.722 1.404 1.00 86.38 85 THR A CA 1
ATOM 634 C C . THR A 1 85 ? 16.463 -7.973 1.512 1.00 86.38 85 THR A C 1
ATOM 636 O O . THR A 1 85 ? 15.407 -7.939 2.134 1.00 86.38 85 THR A O 1
ATOM 639 N N . GLN A 1 86 ? 16.849 -9.094 0.897 1.00 76.94 86 GLN A N 1
ATOM 640 C CA . GLN A 1 86 ? 15.979 -10.271 0.802 1.00 76.94 86 GLN A CA 1
ATOM 641 C C . GLN A 1 86 ? 15.622 -10.886 2.164 1.00 76.94 86 GLN A C 1
ATOM 643 O O . GLN A 1 86 ? 14.545 -11.460 2.317 1.00 76.94 86 GLN A O 1
ATOM 648 N N . THR A 1 87 ? 16.515 -10.782 3.149 1.00 71.56 87 THR A N 1
ATOM 649 C CA . THR A 1 87 ? 16.354 -11.390 4.482 1.00 71.56 87 THR A CA 1
ATOM 650 C C . THR A 1 87 ? 16.205 -10.361 5.598 1.00 71.56 87 THR A C 1
ATOM 652 O O . THR A 1 87 ? 16.370 -10.695 6.770 1.00 71.56 87 THR A O 1
ATOM 655 N N . THR A 1 88 ? 15.967 -9.100 5.254 1.00 70.00 88 THR A N 1
ATOM 656 C CA . THR A 1 88 ? 15.828 -8.006 6.216 1.00 70.00 88 THR A CA 1
ATOM 657 C C . THR A 1 88 ? 14.357 -7.647 6.396 1.00 70.00 88 THR A C 1
ATOM 659 O O . THR A 1 88 ? 13.522 -7.930 5.541 1.00 70.00 88 THR A O 1
ATOM 662 N N . LEU A 1 89 ? 14.033 -6.950 7.487 1.00 64.25 89 LEU A N 1
ATOM 663 C CA . LEU A 1 89 ? 12.696 -6.370 7.685 1.00 64.25 89 LEU A CA 1
ATOM 664 C C . LEU A 1 89 ? 12.363 -5.271 6.658 1.00 64.25 89 LEU A C 1
ATOM 666 O O . LEU A 1 89 ? 11.229 -4.823 6.575 1.00 64.25 89 LEU A O 1
ATOM 670 N N . THR A 1 90 ? 13.345 -4.841 5.860 1.00 66.81 90 THR A N 1
ATOM 671 C CA . THR A 1 90 ? 13.146 -3.901 4.750 1.00 66.81 90 THR A CA 1
ATOM 672 C C . THR A 1 90 ? 12.661 -4.586 3.466 1.00 66.81 90 THR A C 1
ATOM 674 O O . THR A 1 90 ? 12.385 -3.903 2.475 1.00 66.81 90 THR A O 1
ATOM 677 N N . ALA A 1 91 ? 12.521 -5.919 3.469 1.00 72.00 91 ALA A N 1
ATOM 678 C CA . ALA A 1 91 ? 11.904 -6.664 2.381 1.00 72.00 91 ALA A CA 1
ATOM 679 C C . ALA A 1 91 ? 10.447 -6.219 2.181 1.00 72.00 91 ALA A C 1
ATOM 681 O O . ALA A 1 91 ? 9.600 -6.404 3.046 1.00 72.00 91 ALA A O 1
ATOM 682 N N . SER A 1 92 ? 10.170 -5.622 1.027 1.00 79.38 92 SER A N 1
ATOM 683 C CA . SER A 1 92 ? 8.863 -5.063 0.661 1.00 79.38 92 SER A CA 1
ATOM 684 C C . SER A 1 92 ? 8.640 -5.170 -0.844 1.00 79.38 92 SER A C 1
ATOM 686 O O . SER A 1 92 ? 9.594 -5.430 -1.598 1.00 79.38 92 SER A O 1
ATOM 688 N N . LEU A 1 93 ? 7.381 -5.022 -1.257 1.00 85.69 93 LEU A N 1
ATOM 689 C CA . LEU A 1 93 ? 6.963 -5.011 -2.653 1.00 85.69 93 LEU A CA 1
ATOM 690 C C . LEU A 1 93 ? 7.212 -3.629 -3.269 1.00 85.69 93 LEU A C 1
ATOM 692 O O . LEU A 1 93 ? 6.916 -2.601 -2.663 1.00 85.69 93 LEU A O 1
ATOM 696 N N . ILE A 1 94 ? 7.773 -3.611 -4.476 1.00 88.94 94 ILE A N 1
ATOM 697 C CA . ILE A 1 94 ? 8.069 -2.395 -5.236 1.00 88.94 94 ILE A CA 1
ATOM 698 C C . ILE A 1 94 ? 7.154 -2.344 -6.456 1.00 88.94 94 ILE A C 1
ATOM 700 O O . ILE A 1 94 ? 7.078 -3.304 -7.221 1.00 88.94 94 ILE A O 1
ATOM 704 N N . TYR A 1 95 ? 6.492 -1.211 -6.651 1.00 89.06 95 TYR A N 1
ATOM 705 C CA . TYR A 1 95 ? 5.686 -0.911 -7.827 1.00 89.06 95 TYR A CA 1
ATOM 706 C C . TYR A 1 95 ? 6.501 -0.027 -8.767 1.00 89.06 95 TYR A C 1
ATOM 708 O O . TYR A 1 95 ? 6.919 1.068 -8.384 1.00 89.06 95 TYR A O 1
ATOM 716 N N . LEU A 1 96 ? 6.756 -0.516 -9.975 1.00 91.44 96 LEU A N 1
ATOM 717 C CA . LEU A 1 96 ? 7.550 0.166 -10.987 1.00 91.44 96 LEU A CA 1
ATOM 718 C C . LEU A 1 96 ? 6.679 0.468 -12.206 1.00 91.44 96 LEU A C 1
ATOM 720 O O . LEU A 1 96 ? 6.368 -0.429 -12.984 1.00 91.44 96 LEU A O 1
ATOM 724 N N . THR A 1 97 ? 6.350 1.740 -12.387 1.00 90.12 97 THR A N 1
ATOM 725 C CA . THR A 1 97 ? 5.628 2.235 -13.556 1.00 90.12 97 THR A CA 1
ATOM 726 C C . THR A 1 97 ? 6.625 2.796 -14.557 1.00 90.12 97 THR A C 1
ATOM 728 O O . THR A 1 97 ? 7.353 3.749 -14.265 1.00 90.12 97 THR A O 1
ATOM 731 N N . LEU A 1 98 ? 6.668 2.213 -15.750 1.00 90.81 98 LEU A N 1
ATOM 732 C CA . LEU A 1 98 ? 7.512 2.676 -16.844 1.00 90.81 98 LEU A CA 1
ATOM 733 C C . LEU A 1 98 ? 6.670 3.475 -17.827 1.00 90.81 98 LEU A C 1
ATOM 735 O O . LEU A 1 98 ? 5.792 2.929 -18.491 1.00 90.81 98 LEU A O 1
ATOM 739 N N . HIS A 1 99 ? 6.952 4.765 -17.932 1.00 89.44 99 HIS A N 1
ATOM 740 C CA . HIS A 1 99 ? 6.370 5.632 -18.939 1.00 89.44 99 HIS A CA 1
ATOM 741 C C . HIS A 1 99 ? 7.312 5.726 -20.136 1.00 89.44 99 HIS A C 1
ATOM 743 O O . HIS A 1 99 ? 8.383 6.327 -20.054 1.00 89.44 99 HIS A O 1
ATOM 749 N N . LEU A 1 100 ? 6.938 5.065 -21.230 1.00 88.94 100 LEU A N 1
ATOM 750 C CA . LEU A 1 100 ? 7.776 4.886 -22.409 1.00 88.94 100 LEU A CA 1
ATOM 751 C C . LEU A 1 100 ? 7.402 5.891 -23.508 1.00 88.94 100 LEU A C 1
ATOM 753 O O . LEU A 1 100 ? 6.273 5.893 -24.004 1.00 88.94 100 LEU A O 1
ATOM 757 N N . GLN A 1 101 ? 8.378 6.695 -23.928 1.00 89.12 101 GLN A N 1
ATOM 758 C CA . GLN A 1 101 ? 8.245 7.724 -24.960 1.00 89.12 101 GLN A CA 1
ATOM 759 C C . GLN A 1 101 ? 8.981 7.312 -26.244 1.00 89.12 101 GLN A C 1
ATOM 761 O O . GLN A 1 101 ? 10.213 7.217 -26.281 1.00 89.12 101 GLN A O 1
ATOM 766 N N . GLY A 1 102 ? 8.224 7.074 -27.321 1.00 83.38 102 GLY A N 1
ATOM 767 C CA . GLY A 1 102 ? 8.761 6.558 -28.588 1.00 83.38 102 GLY A CA 1
ATOM 768 C C . GLY A 1 102 ? 9.347 5.143 -28.459 1.00 83.38 102 GLY A C 1
ATOM 769 O O . GLY A 1 102 ? 9.032 4.434 -27.515 1.00 83.38 102 GLY A O 1
ATOM 770 N N . GLY A 1 103 ? 10.197 4.719 -29.402 1.00 83.62 103 GLY A N 1
ATOM 771 C CA . GLY A 1 103 ? 10.991 3.487 -29.264 1.00 83.62 103 GLY A CA 1
ATOM 772 C C . GLY A 1 103 ? 10.282 2.152 -29.565 1.00 83.62 103 GLY A C 1
ATOM 773 O O . GLY A 1 103 ? 9.199 2.131 -30.154 1.00 83.62 103 GLY A O 1
ATOM 774 N N . PRO A 1 104 ? 10.923 1.012 -29.226 1.00 81.62 104 PRO A N 1
ATOM 775 C CA . PRO A 1 104 ? 10.379 -0.327 -29.449 1.00 81.62 104 PRO A CA 1
ATOM 776 C C . PRO A 1 104 ? 9.152 -0.622 -28.561 1.00 81.62 104 PRO A C 1
ATOM 778 O O . PRO A 1 104 ? 8.912 0.059 -27.565 1.00 81.62 104 PRO A O 1
ATOM 781 N N . PRO A 1 105 ? 8.367 -1.671 -28.868 1.00 71.19 105 PRO A N 1
ATOM 782 C CA . PRO A 1 105 ? 7.171 -2.019 -28.098 1.00 71.19 105 PRO A CA 1
ATOM 783 C C . PRO A 1 105 ? 7.464 -2.680 -26.737 1.00 71.19 105 PRO A C 1
ATOM 785 O O . PRO A 1 105 ? 6.579 -2.720 -25.884 1.00 71.19 105 PRO A O 1
ATOM 788 N N . SER A 1 106 ? 8.692 -3.138 -26.477 1.00 78.62 106 SER A N 1
ATOM 789 C CA . SER A 1 106 ? 9.048 -3.844 -25.237 1.00 78.62 106 SER A CA 1
ATOM 790 C C . SER A 1 106 ? 10.270 -3.238 -24.538 1.00 78.62 106 SER A C 1
ATOM 792 O O . SER A 1 106 ? 11.196 -2.745 -25.187 1.00 78.62 106 SER A O 1
ATOM 794 N N . ALA A 1 107 ? 10.261 -3.300 -23.205 1.00 81.81 107 ALA A N 1
ATOM 795 C CA . ALA A 1 107 ? 11.390 -2.994 -22.323 1.00 81.81 107 ALA A CA 1
ATOM 796 C C . ALA A 1 107 ? 11.952 -4.257 -21.634 1.00 81.81 107 ALA A C 1
ATOM 798 O O . ALA A 1 107 ? 12.786 -4.155 -20.739 1.00 81.81 107 ALA A O 1
ATOM 799 N N . GLU A 1 108 ? 11.511 -5.450 -22.048 1.00 84.25 108 GLU A N 1
ATOM 800 C CA . GLU A 1 108 ? 11.831 -6.727 -21.395 1.00 84.25 108 GLU A CA 1
ATOM 801 C C . GLU A 1 108 ? 13.337 -6.979 -21.282 1.00 84.25 108 GLU A C 1
ATOM 803 O O . GLU A 1 108 ? 13.829 -7.298 -20.202 1.00 84.25 108 GLU A O 1
ATOM 808 N N . GLY A 1 109 ? 14.088 -6.746 -22.366 1.00 85.50 109 GLY A N 1
ATOM 809 C CA . GLY A 1 109 ? 15.542 -6.929 -22.368 1.00 85.50 109 GLY A CA 1
ATOM 810 C C . GLY A 1 109 ? 16.265 -6.046 -21.345 1.00 85.50 109 GLY A C 1
ATOM 811 O O . GLY A 1 109 ? 17.249 -6.472 -20.748 1.00 85.50 109 GLY A O 1
ATOM 812 N N . SER A 1 110 ? 15.751 -4.844 -21.082 1.00 88.75 110 SER A N 1
ATOM 813 C CA . SER A 1 110 ? 16.309 -3.913 -20.094 1.00 88.75 110 SER A CA 1
ATOM 814 C C . SER A 1 110 ? 15.994 -4.312 -18.646 1.00 88.75 110 SER A C 1
ATOM 816 O O . SER A 1 110 ? 16.673 -3.877 -17.715 1.00 88.75 110 SER A O 1
ATOM 818 N N . LEU A 1 111 ? 14.967 -5.141 -18.440 1.00 92.62 111 LEU A N 1
ATOM 819 C CA . LEU A 1 111 ? 14.483 -5.589 -17.131 1.00 92.62 111 LEU A CA 1
ATOM 820 C C . LEU A 1 111 ? 14.935 -7.009 -16.768 1.00 92.62 111 LEU A C 1
ATOM 822 O O . LEU A 1 111 ? 14.580 -7.494 -15.696 1.00 92.62 111 LEU A O 1
ATOM 826 N N . GLU A 1 112 ? 15.746 -7.656 -17.606 1.00 93.00 112 GLU A N 1
ATOM 827 C CA . GLU A 1 112 ? 16.258 -9.015 -17.378 1.00 93.00 112 GLU A CA 1
ATOM 828 C C . GLU A 1 112 ? 16.854 -9.231 -15.967 1.00 93.00 112 GLU A C 1
ATOM 830 O O . GLU A 1 112 ? 16.444 -10.199 -15.318 1.00 93.00 112 GLU A O 1
ATOM 835 N N . PRO A 1 113 ? 17.652 -8.298 -15.391 1.00 94.62 113 PRO A N 1
ATOM 836 C CA . PRO A 1 113 ? 18.169 -8.435 -14.023 1.00 94.62 113 PRO A CA 1
ATOM 837 C C . PRO A 1 113 ? 17.105 -8.563 -12.922 1.00 94.62 113 PRO A C 1
ATOM 839 O O . PRO A 1 113 ? 17.421 -8.974 -11.802 1.00 94.62 113 PRO A O 1
ATOM 842 N N . LEU A 1 114 ? 15.856 -8.177 -13.200 1.00 94.12 114 LEU A N 1
ATOM 843 C CA . LEU A 1 114 ? 14.733 -8.224 -12.265 1.00 94.12 114 LEU A CA 1
ATOM 844 C C . LEU A 1 114 ? 13.832 -9.441 -12.466 1.00 94.12 114 LEU A C 1
ATOM 846 O O . LEU A 1 114 ? 12.937 -9.645 -11.648 1.00 94.12 114 LEU A O 1
ATOM 850 N N . GLY A 1 115 ? 14.041 -10.254 -13.506 1.00 93.25 115 GLY A N 1
ATOM 851 C CA . GLY A 1 115 ? 13.083 -11.275 -13.946 1.00 93.25 115 GLY A CA 1
ATOM 852 C C . GLY A 1 115 ? 12.606 -12.225 -12.840 1.00 93.25 115 GLY A C 1
ATOM 853 O O . GLY A 1 115 ? 11.416 -12.521 -12.742 1.00 93.25 115 GLY A O 1
ATOM 854 N N . GLU A 1 116 ? 13.492 -12.654 -11.935 1.00 91.81 116 GLU A N 1
ATOM 855 C CA . GLU A 1 116 ? 13.114 -13.526 -10.811 1.00 91.81 116 GLU A CA 1
ATOM 856 C C . GLU A 1 116 ? 12.337 -12.819 -9.690 1.00 91.81 116 GLU A C 1
ATOM 858 O O . GLU A 1 116 ? 11.714 -13.473 -8.852 1.00 91.81 116 GLU A O 1
ATOM 863 N N . TYR A 1 117 ? 12.340 -11.493 -9.662 1.00 94.12 117 TYR A N 1
ATOM 864 C CA . TYR A 1 117 ? 11.629 -10.697 -8.672 1.00 94.12 117 TYR A CA 1
ATOM 865 C C . TYR A 1 117 ? 10.270 -10.209 -9.173 1.00 94.12 117 TYR A C 1
ATOM 867 O O . TYR A 1 117 ? 9.466 -9.779 -8.347 1.00 94.12 117 TYR A O 1
ATOM 875 N N . ILE A 1 118 ? 9.973 -10.299 -10.471 1.00 94.56 118 ILE A N 1
ATOM 876 C CA . ILE A 1 118 ? 8.737 -9.752 -11.039 1.00 94.56 118 ILE A CA 1
ATOM 877 C C . ILE A 1 118 ? 7.549 -10.702 -10.816 1.00 94.56 118 ILE A C 1
ATOM 879 O O . ILE A 1 118 ? 7.596 -11.901 -11.113 1.00 94.56 118 ILE A O 1
ATOM 883 N N . TYR A 1 119 ? 6.462 -10.152 -10.282 1.00 93.38 119 TYR A N 1
ATOM 884 C CA . TYR A 1 119 ? 5.132 -10.748 -10.314 1.00 93.38 119 TYR A CA 1
ATOM 885 C C . TYR A 1 119 ? 4.424 -10.300 -11.595 1.00 93.38 119 TYR A C 1
ATOM 887 O O . TYR A 1 119 ? 4.304 -9.102 -11.842 1.00 93.38 119 TYR A O 1
ATOM 895 N N . THR A 1 120 ? 3.993 -11.258 -12.418 1.00 93.00 120 THR A N 1
ATOM 896 C CA . THR A 1 120 ? 3.546 -10.998 -13.796 1.00 93.00 120 THR A CA 1
ATOM 897 C C . THR A 1 120 ? 2.033 -11.168 -13.972 1.00 93.00 120 THR A C 1
ATOM 899 O O . THR A 1 120 ? 1.411 -11.942 -13.231 1.00 93.00 120 THR A O 1
ATOM 902 N N . PRO A 1 121 ? 1.426 -10.559 -15.008 1.00 91.06 121 PRO A N 1
ATOM 903 C CA . PRO A 1 121 ? 0.019 -10.785 -15.335 1.00 91.06 121 PRO A CA 1
ATOM 904 C C . PRO A 1 121 ? -0.298 -12.244 -15.673 1.00 91.06 121 PRO A C 1
ATOM 906 O O . PRO A 1 121 ? -1.377 -12.729 -15.334 1.00 91.06 121 PRO A O 1
ATOM 909 N N . ARG A 1 122 ? 0.633 -12.985 -16.297 1.00 92.50 122 ARG A N 1
ATOM 910 C CA . ARG A 1 122 ? 0.479 -14.436 -16.519 1.00 92.50 122 ARG A CA 1
ATOM 911 C C . ARG A 1 122 ? 0.286 -15.182 -15.196 1.00 92.50 122 ARG A C 1
ATOM 913 O O . ARG A 1 122 ? -0.553 -16.078 -15.113 1.00 92.50 122 ARG A O 1
ATOM 920 N N . THR A 1 123 ? 1.042 -14.799 -14.168 1.00 93.00 123 THR A N 1
ATOM 921 C CA . THR A 1 123 ? 0.937 -15.384 -12.824 1.00 93.00 123 THR A CA 1
ATOM 922 C C . THR A 1 123 ? -0.417 -15.049 -12.197 1.00 93.00 123 THR A C 1
ATOM 924 O O . THR A 1 123 ? -1.130 -15.958 -11.773 1.00 93.00 123 THR A O 1
ATOM 927 N N . LEU A 1 124 ? -0.829 -13.777 -12.252 1.00 91.56 124 LEU A N 1
ATOM 928 C CA . LEU A 1 124 ? -2.137 -13.333 -11.763 1.00 91.56 124 LEU A CA 1
ATOM 929 C C . LEU A 1 124 ? -3.300 -14.058 -12.450 1.00 91.56 124 LEU A C 1
ATOM 931 O O . LEU A 1 124 ? -4.205 -14.542 -11.775 1.00 91.56 124 LEU A O 1
ATOM 935 N N . ARG A 1 125 ? -3.280 -14.177 -13.782 1.00 90.75 125 ARG A N 1
ATOM 936 C CA . ARG A 1 125 ? -4.322 -14.882 -14.547 1.00 90.75 125 ARG A CA 1
ATOM 937 C C . ARG A 1 125 ? -4.414 -16.35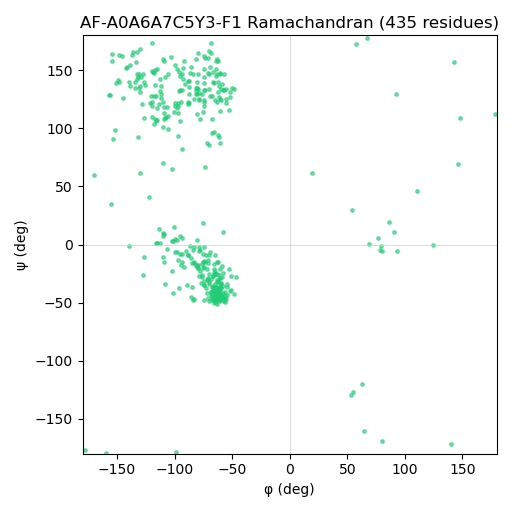6 -14.173 1.00 90.75 125 ARG A C 1
ATOM 939 O O . ARG A 1 125 ? -5.518 -16.865 -13.996 1.00 90.75 125 ARG A O 1
ATOM 946 N N . ALA A 1 126 ? -3.276 -17.031 -14.021 1.00 92.06 126 ALA A N 1
ATOM 947 C CA . ALA A 1 126 ? -3.249 -18.429 -13.601 1.00 92.06 126 ALA A CA 1
ATOM 948 C C . ALA A 1 126 ? -3.842 -18.618 -12.193 1.00 92.06 126 ALA A C 1
ATOM 950 O O . ALA A 1 126 ? -4.577 -19.576 -11.957 1.00 92.06 126 ALA A O 1
ATOM 951 N N . GLU A 1 127 ? -3.561 -17.695 -11.271 1.00 92.31 127 GLU A N 1
ATOM 952 C CA . GLU A 1 127 ? -4.133 -17.707 -9.923 1.00 92.31 127 GLU A CA 1
ATOM 953 C C . GLU A 1 127 ? -5.639 -17.431 -9.938 1.00 92.31 127 GLU A C 1
ATOM 955 O O . GLU A 1 127 ? -6.402 -18.187 -9.337 1.00 92.31 127 GLU A O 1
ATOM 960 N N . ARG A 1 128 ? -6.072 -16.405 -10.682 1.00 90.88 128 ARG A N 1
ATOM 961 C CA . ARG A 1 128 ? -7.479 -16.016 -10.854 1.00 90.88 128 ARG A CA 1
ATOM 962 C C . ARG A 1 128 ? -8.339 -17.123 -11.458 1.00 90.88 128 ARG A C 1
ATOM 964 O O . ARG A 1 128 ? -9.477 -17.298 -11.033 1.00 90.88 128 ARG A O 1
ATOM 971 N N . HIS A 1 129 ? -7.790 -17.883 -12.403 1.00 91.75 129 HIS A N 1
ATOM 972 C CA . HIS A 1 129 ? -8.483 -18.993 -13.059 1.00 91.75 129 HIS A CA 1
ATOM 973 C C . HIS A 1 129 ? -8.587 -20.253 -12.183 1.00 91.75 129 HIS A C 1
ATOM 975 O O . HIS A 1 129 ? -9.381 -21.146 -12.461 1.00 91.75 129 HIS A O 1
ATOM 981 N N . ASN A 1 130 ? -7.796 -20.367 -11.113 1.00 92.00 130 ASN A N 1
ATOM 982 C CA . ASN A 1 130 ? -7.949 -21.456 -10.153 1.00 92.00 130 ASN A CA 1
ATOM 983 C C . ASN A 1 130 ? -7.436 -21.059 -8.766 1.00 92.00 130 ASN A C 1
ATOM 985 O O . ASN A 1 130 ? -6.285 -21.318 -8.403 1.00 92.00 130 ASN A O 1
ATOM 989 N N . LEU A 1 131 ? -8.331 -20.513 -7.947 1.00 92.38 131 LEU A N 1
ATOM 990 C CA . LEU A 1 131 ? -8.050 -20.086 -6.576 1.00 92.38 131 LEU A CA 1
ATOM 991 C C . LEU A 1 131 ? -7.649 -21.247 -5.655 1.00 92.38 131 LEU A C 1
ATOM 993 O O . LEU A 1 131 ? -6.935 -21.032 -4.676 1.00 92.38 131 LEU A O 1
ATOM 997 N N . ASN A 1 132 ? -8.080 -22.474 -5.969 1.00 90.69 132 ASN A N 1
ATOM 998 C CA . ASN A 1 132 ? -7.795 -23.686 -5.190 1.00 90.69 132 ASN A CA 1
ATOM 999 C C . ASN A 1 132 ? -6.470 -24.362 -5.577 1.00 90.69 132 ASN A C 1
ATOM 1001 O O . ASN A 1 132 ? -6.116 -25.391 -4.999 1.00 90.69 132 ASN A O 1
ATOM 1005 N N . GLY A 1 133 ? -5.736 -23.829 -6.559 1.00 86.69 133 GLY A N 1
ATOM 1006 C CA . GLY A 1 133 ? -4.430 -24.361 -6.933 1.00 86.69 133 GLY A CA 1
ATOM 1007 C C . GLY A 1 133 ? -3.462 -24.382 -5.744 1.00 86.69 133 GLY A C 1
ATOM 1008 O O . GLY A 1 133 ? -3.474 -23.486 -4.905 1.00 86.69 133 GLY A O 1
ATOM 1009 N N . ALA A 1 134 ? -2.565 -25.372 -5.689 1.00 83.75 134 ALA A N 1
ATOM 1010 C CA . ALA A 1 134 ? -1.611 -25.525 -4.580 1.00 83.75 134 ALA A CA 1
ATOM 1011 C C . ALA A 1 134 ? -0.691 -24.302 -4.370 1.00 83.75 134 ALA A C 1
ATOM 1013 O O . ALA A 1 134 ? -0.183 -24.087 -3.273 1.00 83.75 134 ALA A O 1
ATOM 1014 N N . ARG A 1 135 ? -0.472 -23.502 -5.423 1.00 83.56 135 ARG A N 1
ATOM 1015 C CA . ARG A 1 135 ? 0.266 -22.228 -5.374 1.00 83.56 135 ARG A CA 1
ATOM 1016 C C . ARG A 1 135 ? -0.631 -20.997 -5.546 1.00 83.56 135 ARG A C 1
ATOM 1018 O O . ARG A 1 135 ? -0.108 -19.912 -5.710 1.00 83.56 135 ARG A O 1
ATOM 1025 N N . SER A 1 136 ? -1.948 -21.170 -5.524 1.00 89.12 136 SER A N 1
ATOM 1026 C CA . SER A 1 136 ? -2.921 -20.085 -5.649 1.00 89.12 136 SER A CA 1
ATOM 1027 C C . SER A 1 136 ? -3.449 -19.660 -4.274 1.00 89.12 136 SER A C 1
ATOM 1029 O O . SER A 1 136 ? -3.026 -20.168 -3.231 1.00 89.12 136 SER A O 1
ATOM 1031 N N . TRP A 1 137 ? -4.366 -18.699 -4.251 1.00 89.62 137 TRP A N 1
ATOM 1032 C CA . TRP A 1 137 ? -4.736 -17.929 -3.063 1.00 89.62 137 TRP A CA 1
ATOM 1033 C C . TRP A 1 137 ? -5.288 -18.770 -1.912 1.00 89.62 137 TRP A C 1
ATOM 1035 O O . TRP A 1 137 ? -4.986 -18.488 -0.753 1.00 89.62 137 TRP A O 1
ATOM 1045 N N . PHE A 1 138 ? -6.072 -19.813 -2.193 1.00 88.50 138 PHE A N 1
ATOM 1046 C CA . PHE A 1 138 ? -6.622 -20.699 -1.160 1.00 88.50 138 PHE A CA 1
ATOM 1047 C C . PHE A 1 138 ? -5.719 -21.890 -0.824 1.00 88.50 138 PHE A C 1
ATOM 1049 O O . PHE A 1 138 ? -5.998 -22.590 0.148 1.00 88.50 138 PHE A O 1
ATOM 1056 N N . GLY A 1 139 ? -4.620 -22.075 -1.560 1.00 85.25 139 GLY A N 1
ATOM 1057 C CA . GLY A 1 139 ? -3.522 -22.970 -1.187 1.00 85.25 139 GLY A CA 1
ATOM 1058 C C . GLY A 1 139 ? -2.486 -22.323 -0.257 1.00 85.25 139 GLY A C 1
ATOM 1059 O O . GLY A 1 139 ? -1.696 -23.033 0.364 1.00 85.25 139 GLY A O 1
ATOM 1060 N N . ALA A 1 140 ? -2.478 -20.991 -0.141 1.00 85.75 140 ALA A N 1
ATOM 1061 C CA . ALA A 1 140 ? -1.570 -20.269 0.747 1.00 85.75 140 ALA A CA 1
ATOM 1062 C C . ALA A 1 140 ? -2.027 -20.273 2.212 1.00 85.75 140 ALA A C 1
ATOM 1064 O O . ALA A 1 140 ? -3.178 -20.568 2.547 1.00 85.75 140 ALA A O 1
ATOM 1065 N N . ARG A 1 141 ? -1.100 -19.914 3.108 1.00 81.56 141 ARG A N 1
ATOM 1066 C CA . ARG A 1 141 ? -1.394 -19.769 4.536 1.00 81.56 141 ARG A CA 1
ATOM 1067 C C . ARG A 1 141 ? -2.459 -18.690 4.762 1.00 81.56 141 ARG A C 1
ATOM 1069 O O . ARG A 1 141 ? -2.511 -17.684 4.055 1.00 81.56 141 ARG A O 1
ATOM 1076 N N . ALA A 1 142 ? -3.289 -18.889 5.782 1.00 78.88 142 ALA A N 1
ATOM 1077 C CA . ALA A 1 142 ? -4.424 -18.013 6.067 1.00 78.88 142 ALA A CA 1
ATOM 1078 C C . ALA A 1 142 ? -4.030 -16.554 6.377 1.00 78.88 142 ALA A C 1
ATOM 1080 O O . ALA A 1 142 ? -4.837 -15.661 6.149 1.00 78.88 142 ALA A O 1
ATOM 1081 N N . ASP A 1 143 ? -2.813 -16.320 6.873 1.00 72.44 143 ASP A N 1
ATOM 1082 C CA . ASP A 1 143 ? -2.274 -15.003 7.233 1.00 72.44 143 ASP A CA 1
ATOM 1083 C C . ASP A 1 143 ? -1.814 -14.166 6.033 1.00 72.44 143 ASP A C 1
ATOM 1085 O O . ASP A 1 143 ? -1.779 -12.943 6.126 1.00 72.44 143 ASP A O 1
ATOM 1089 N N . VAL A 1 144 ? -1.497 -14.804 4.904 1.00 75.94 144 VAL A N 1
ATOM 1090 C CA . VAL A 1 144 ? -1.060 -14.116 3.673 1.00 75.94 144 VAL A CA 1
ATOM 1091 C C . VAL A 1 144 ? -2.099 -14.190 2.562 1.00 75.94 144 VAL A C 1
ATOM 1093 O O . VAL A 1 144 ? -1.978 -13.520 1.546 1.00 75.94 144 VAL A O 1
ATOM 1096 N N . ARG A 1 145 ? -3.132 -15.012 2.715 1.00 84.31 145 ARG A N 1
ATOM 1097 C CA . ARG A 1 145 ? -4.160 -15.208 1.698 1.00 84.31 145 ARG A CA 1
ATOM 1098 C C . ARG A 1 145 ? -5.006 -13.933 1.480 1.00 84.31 145 ARG A C 1
ATOM 1100 O O . ARG A 1 145 ? -5.470 -13.341 2.456 1.00 84.31 145 ARG A O 1
ATOM 1107 N N . PRO A 1 146 ? -5.351 -13.604 0.220 1.00 84.56 146 PRO A N 1
ATOM 1108 C CA . PRO A 1 146 ? -6.374 -12.613 -0.108 1.00 84.56 146 PRO A CA 1
ATOM 1109 C C . PRO A 1 146 ? -7.711 -12.852 0.598 1.00 84.56 146 PRO A C 1
ATOM 1111 O O . PRO A 1 146 ? -8.317 -13.931 0.535 1.00 84.56 146 PRO A O 1
ATOM 1114 N N . GLU A 1 147 ? -8.194 -11.817 1.279 1.00 80.81 147 GLU A N 1
ATOM 1115 C CA . GLU A 1 147 ? -9.491 -11.857 1.942 1.00 80.81 147 GLU A CA 1
ATOM 1116 C C . GLU A 1 147 ? -10.638 -11.762 0.927 1.00 80.81 147 GLU A C 1
ATOM 1118 O O . GLU A 1 147 ? -10.663 -10.875 0.080 1.00 80.81 147 GLU A O 1
ATOM 1123 N N . ARG A 1 148 ? -11.633 -12.648 1.068 1.00 82.75 148 ARG A N 1
ATOM 1124 C CA . ARG A 1 148 ? -12.761 -12.774 0.128 1.00 82.75 148 ARG A CA 1
ATOM 1125 C C . ARG A 1 148 ? -13.613 -11.510 -0.009 1.00 82.75 148 ARG A C 1
ATOM 1127 O O . ARG A 1 148 ? -14.304 -11.371 -0.998 1.00 82.75 148 ARG A O 1
ATOM 1134 N N . GLY A 1 149 ? -13.579 -10.600 0.964 1.00 79.50 149 GLY A N 1
ATOM 1135 C CA . GLY A 1 149 ? -14.352 -9.356 0.904 1.00 79.50 149 GLY A CA 1
ATOM 1136 C C . GLY A 1 149 ? -13.858 -8.339 -0.132 1.00 79.50 149 GLY A C 1
ATOM 1137 O O . GLY A 1 149 ? -14.537 -7.338 -0.338 1.00 79.50 149 GLY A O 1
ATOM 1138 N N . TYR A 1 150 ? -12.695 -8.570 -0.753 1.00 80.12 150 TYR A N 1
ATOM 1139 C CA . TYR A 1 150 ? -12.100 -7.670 -1.752 1.00 80.12 150 TYR A CA 1
ATOM 1140 C C . TYR A 1 150 ? -12.370 -8.099 -3.195 1.00 80.12 150 TYR A C 1
ATOM 1142 O O . TYR A 1 150 ? -11.998 -7.383 -4.118 1.00 80.12 150 TYR A O 1
ATOM 1150 N N . PHE A 1 151 ? -12.970 -9.269 -3.413 1.00 82.19 151 PHE A N 1
ATOM 1151 C CA . PHE A 1 151 ? -13.166 -9.798 -4.755 1.00 82.19 151 PHE A CA 1
ATOM 1152 C C . PHE A 1 151 ? -14.347 -10.748 -4.838 1.00 82.19 151 PHE A C 1
ATOM 1154 O O . PHE A 1 151 ? -14.787 -11.338 -3.854 1.00 82.19 151 PHE A O 1
ATOM 1161 N N . THR A 1 152 ? -14.860 -10.904 -6.049 1.00 85.25 152 THR A N 1
ATOM 1162 C CA . THR A 1 152 ? -15.966 -11.815 -6.333 1.00 85.25 152 THR A CA 1
ATOM 1163 C C . THR A 1 152 ? -15.424 -13.197 -6.650 1.00 85.25 152 THR A C 1
ATOM 1165 O O . THR A 1 152 ? -14.389 -13.325 -7.300 1.00 85.25 152 THR A O 1
ATOM 1168 N N . ILE A 1 153 ? -16.099 -14.236 -6.164 1.00 88.75 153 ILE A N 1
ATOM 1169 C CA . ILE A 1 153 ? -15.738 -15.621 -6.460 1.00 88.75 153 ILE A CA 1
ATOM 1170 C C . ILE A 1 153 ? -16.838 -16.211 -7.323 1.00 88.75 153 ILE A C 1
ATOM 1172 O O . ILE A 1 153 ? -18.006 -16.182 -6.936 1.00 88.75 153 ILE A O 1
ATOM 1176 N N . THR A 1 154 ? -16.449 -16.759 -8.463 1.00 91.44 154 THR A N 1
ATOM 1177 C CA . THR A 1 154 ? -17.311 -17.542 -9.342 1.00 91.44 154 THR A CA 1
ATOM 1178 C C . THR A 1 154 ? -16.914 -19.012 -9.256 1.00 91.44 154 THR A C 1
ATOM 1180 O O . THR A 1 154 ? -15.744 -19.354 -9.065 1.00 91.44 154 THR A O 1
ATOM 1183 N N . GLU A 1 155 ? -17.901 -19.898 -9.339 1.00 89.12 155 GLU A N 1
ATOM 1184 C CA . GLU A 1 155 ? -17.668 -21.340 -9.414 1.00 89.12 155 GLU A CA 1
ATOM 1185 C C . GLU A 1 155 ? -17.729 -21.762 -10.883 1.00 89.12 155 GLU A C 1
ATOM 1187 O O . GLU A 1 155 ? -18.743 -21.555 -11.548 1.00 89.12 155 GLU A O 1
ATOM 1192 N N . GLU A 1 156 ? -16.650 -22.355 -11.394 1.00 79.00 156 GLU A N 1
ATOM 1193 C CA . GLU A 1 156 ? -16.613 -22.936 -12.737 1.00 79.00 156 GLU A CA 1
ATOM 1194 C C . GLU A 1 156 ? -16.130 -24.390 -12.634 1.00 79.00 156 GLU A C 1
ATOM 1196 O O . GLU A 1 156 ? -14.975 -24.679 -12.304 1.00 79.00 156 GLU A O 1
ATOM 1201 N N . GLY A 1 157 ? -17.045 -25.338 -12.862 1.00 79.00 157 GLY A N 1
ATOM 1202 C CA . GLY A 1 157 ? -16.781 -26.765 -12.672 1.00 79.00 157 GLY A CA 1
ATOM 1203 C C . GLY A 1 157 ? -16.455 -27.105 -11.212 1.00 79.00 157 GLY A C 1
ATOM 1204 O O . GLY A 1 157 ? -17.275 -26.897 -10.325 1.00 79.00 157 GLY A O 1
ATOM 1205 N N . SER A 1 158 ? -15.262 -27.656 -10.959 1.00 70.81 158 SER A N 1
ATOM 1206 C CA . SER A 1 158 ? -14.754 -27.949 -9.605 1.00 70.81 158 SER A CA 1
ATOM 1207 C C . SER A 1 158 ? -13.796 -26.877 -9.060 1.00 70.81 158 SER A C 1
ATOM 1209 O O . SER A 1 158 ? -13.177 -27.080 -8.012 1.00 70.81 158 SER A O 1
ATOM 1211 N N . GLY A 1 159 ? -13.591 -25.781 -9.796 1.00 81.25 159 GLY A N 1
ATOM 1212 C CA . GLY A 1 159 ? -12.650 -24.714 -9.464 1.00 81.25 159 GLY A CA 1
ATOM 1213 C C . GLY A 1 159 ? -13.352 -23.454 -8.965 1.00 81.25 159 GLY A C 1
ATOM 1214 O O . GLY A 1 159 ? -14.445 -23.115 -9.413 1.00 81.25 159 GLY A O 1
ATOM 1215 N N . LEU A 1 160 ? -12.696 -22.745 -8.045 1.00 91.38 160 LEU A N 1
ATOM 1216 C CA . LEU A 1 160 ? -13.070 -21.381 -7.671 1.00 91.38 160 LEU A CA 1
ATOM 1217 C C . LEU A 1 160 ? -12.249 -20.411 -8.517 1.00 91.38 160 LEU A C 1
ATOM 1219 O O . LEU A 1 160 ? -11.033 -20.586 -8.611 1.00 91.38 160 LEU A O 1
ATOM 1223 N N . GLN A 1 161 ? -12.892 -19.403 -9.093 1.00 92.25 161 GLN A N 1
ATOM 1224 C CA . GLN A 1 161 ? -12.257 -18.383 -9.925 1.00 92.25 161 GLN A CA 1
ATOM 1225 C C . GLN A 1 161 ? -12.647 -16.979 -9.478 1.00 92.25 161 GLN A C 1
ATOM 1227 O O . GLN A 1 161 ? -13.545 -16.792 -8.656 1.00 92.25 161 GLN A O 1
ATOM 1232 N N . THR A 1 162 ? -11.949 -15.978 -9.999 1.00 88.62 162 THR A N 1
ATOM 1233 C CA . THR A 1 162 ? -12.292 -14.571 -9.801 1.00 88.62 162 THR A CA 1
ATOM 1234 C C . THR A 1 162 ? -11.840 -13.739 -10.985 1.00 88.62 162 THR A C 1
ATOM 1236 O O . THR A 1 162 ? -10.737 -13.914 -11.496 1.00 88.62 162 THR A O 1
ATOM 1239 N N . GLU A 1 163 ? -12.676 -12.798 -11.400 1.00 84.44 163 GLU A N 1
ATOM 1240 C CA . GLU A 1 163 ? -12.319 -11.862 -12.464 1.00 84.44 163 GLU A CA 1
ATOM 1241 C C . GLU A 1 163 ? -11.532 -10.668 -11.917 1.00 84.44 163 GLU A C 1
ATOM 1243 O O . GLU A 1 163 ? -10.584 -10.217 -12.556 1.00 84.44 163 GLU A O 1
ATOM 1248 N N . ASN A 1 164 ? -11.879 -10.205 -10.709 1.00 79.44 164 ASN A N 1
ATOM 1249 C CA . ASN A 1 164 ? -11.432 -8.926 -10.149 1.00 79.44 164 ASN A CA 1
ATOM 1250 C C . ASN A 1 164 ? -10.496 -9.029 -8.937 1.00 79.44 164 ASN A C 1
ATOM 1252 O O . ASN A 1 164 ? -10.100 -8.006 -8.380 1.00 79.44 164 ASN A O 1
ATOM 1256 N N . GLY A 1 165 ? -10.141 -10.235 -8.494 1.00 83.81 165 GLY A N 1
ATOM 1257 C CA . GLY A 1 165 ? -9.312 -10.391 -7.303 1.00 83.81 165 GLY A CA 1
ATOM 1258 C C . GLY A 1 165 ? -7.843 -10.039 -7.492 1.00 83.81 165 GLY A C 1
ATOM 1259 O O . GLY A 1 165 ? -7.274 -10.205 -8.566 1.00 83.81 165 GLY A O 1
ATOM 1260 N N . TRP A 1 166 ? -7.197 -9.599 -6.422 1.00 85.19 166 TRP A N 1
ATOM 1261 C CA . TRP A 1 166 ? -5.771 -9.287 -6.412 1.00 85.19 166 TRP A CA 1
ATOM 1262 C C . TRP A 1 166 ? -5.075 -9.986 -5.246 1.00 85.19 166 TRP A C 1
ATOM 1264 O O . TRP A 1 166 ? -5.677 -10.117 -4.173 1.00 85.19 166 TRP A O 1
ATOM 1274 N N . PRO A 1 167 ? -3.822 -10.441 -5.431 1.00 85.62 167 PRO A N 1
ATOM 1275 C CA . PRO A 1 167 ? -3.031 -10.975 -4.341 1.00 85.62 167 PRO A CA 1
ATOM 1276 C C . PRO A 1 167 ? -2.759 -9.890 -3.298 1.00 85.62 167 PRO A C 1
ATOM 1278 O O . PRO A 1 167 ? -2.774 -8.692 -3.586 1.00 85.62 167 PRO A O 1
ATOM 1281 N N . THR A 1 168 ? -2.459 -10.332 -2.083 1.00 81.06 168 THR A N 1
ATOM 1282 C CA . THR A 1 168 ? -1.949 -9.439 -1.048 1.00 81.06 168 THR A CA 1
ATOM 1283 C C . THR A 1 168 ? -0.451 -9.215 -1.231 1.00 81.06 168 THR A C 1
ATOM 1285 O O . THR A 1 168 ? 0.235 -10.060 -1.813 1.00 81.06 168 THR A O 1
ATOM 1288 N N . GLU A 1 169 ? 0.095 -8.138 -0.664 1.00 80.62 169 GLU A N 1
ATOM 1289 C CA . GLU A 1 169 ? 1.554 -7.958 -0.616 1.00 80.62 169 GLU A CA 1
ATOM 1290 C C . GLU A 1 169 ? 2.238 -9.166 0.049 1.00 80.62 169 GLU A C 1
ATOM 1292 O O . GLU A 1 169 ? 3.167 -9.749 -0.512 1.00 80.62 169 GLU A O 1
ATOM 1297 N N . GLY A 1 170 ? 1.721 -9.614 1.199 1.00 79.06 170 GLY A N 1
ATOM 1298 C CA . GLY A 1 170 ? 2.232 -10.796 1.897 1.00 79.06 170 GLY A CA 1
ATOM 1299 C C . GLY A 1 170 ? 2.199 -12.068 1.044 1.00 79.06 170 GLY A C 1
ATOM 1300 O O . GLY A 1 170 ? 3.120 -12.879 1.118 1.00 79.06 170 GLY A O 1
ATOM 1301 N N . PHE A 1 171 ? 1.187 -12.245 0.193 1.00 84.31 171 PHE A N 1
ATOM 1302 C CA . PHE A 1 171 ? 1.110 -13.368 -0.739 1.00 84.31 171 PHE A CA 1
ATOM 1303 C C . PHE A 1 171 ? 2.233 -13.292 -1.779 1.00 84.31 171 PHE A C 1
ATOM 1305 O O . PHE A 1 171 ? 2.989 -14.250 -1.949 1.00 84.31 171 PHE A O 1
ATOM 1312 N N . VAL A 1 172 ? 2.401 -12.142 -2.434 1.00 86.62 172 VAL A N 1
ATOM 1313 C CA . VAL A 1 172 ? 3.438 -11.953 -3.460 1.00 86.62 172 VAL A CA 1
ATOM 1314 C C . VAL A 1 172 ? 4.840 -12.149 -2.863 1.00 86.62 172 VAL A C 1
ATOM 1316 O O . VAL A 1 172 ? 5.651 -12.905 -3.409 1.00 86.62 172 VAL A O 1
ATOM 1319 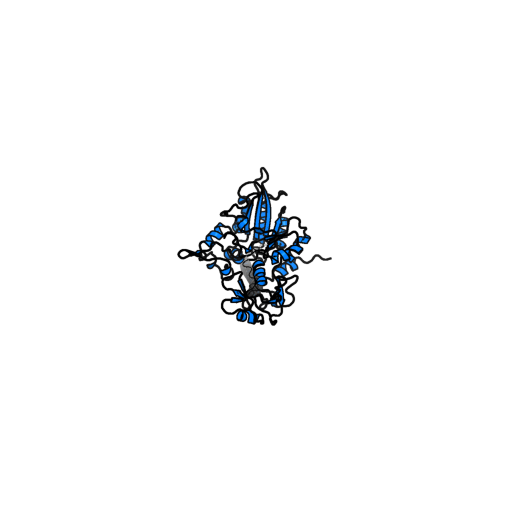N N . LEU A 1 173 ? 5.095 -11.555 -1.694 1.00 83.38 173 LEU A N 1
ATOM 1320 C CA . LEU A 1 173 ? 6.385 -11.618 -1.006 1.00 83.38 173 LEU A CA 1
ATOM 1321 C C . LEU A 1 173 ? 6.697 -13.007 -0.438 1.00 83.38 173 LEU A C 1
ATOM 1323 O O . LEU A 1 173 ? 7.801 -13.517 -0.627 1.00 83.38 173 LEU A O 1
ATOM 1327 N N . LEU A 1 174 ? 5.757 -13.630 0.275 1.00 82.06 174 LEU A N 1
ATOM 1328 C CA . LEU A 1 174 ? 6.041 -14.823 1.081 1.00 82.06 174 LEU A CA 1
ATOM 1329 C C . LEU A 1 174 ? 5.711 -16.125 0.350 1.00 82.06 174 LEU A C 1
ATOM 1331 O O . LEU A 1 174 ? 6.456 -17.098 0.481 1.00 82.06 174 LEU A O 1
ATOM 1335 N N . GLN A 1 175 ? 4.631 -16.149 -0.436 1.00 84.75 175 GLN A N 1
ATOM 1336 C CA . GLN A 1 175 ? 4.235 -17.332 -1.205 1.00 84.75 175 GLN A CA 1
ATOM 1337 C C . GLN A 1 175 ? 4.993 -17.400 -2.535 1.00 84.75 175 GLN A C 1
ATOM 1339 O O . GLN A 1 175 ? 5.548 -18.447 -2.873 1.00 84.75 175 GLN A O 1
ATOM 1344 N N . HIS A 1 176 ? 5.053 -16.287 -3.274 1.00 86.56 176 HIS A N 1
ATOM 1345 C CA . HIS A 1 176 ? 5.682 -16.251 -4.600 1.00 86.56 176 HIS A CA 1
AT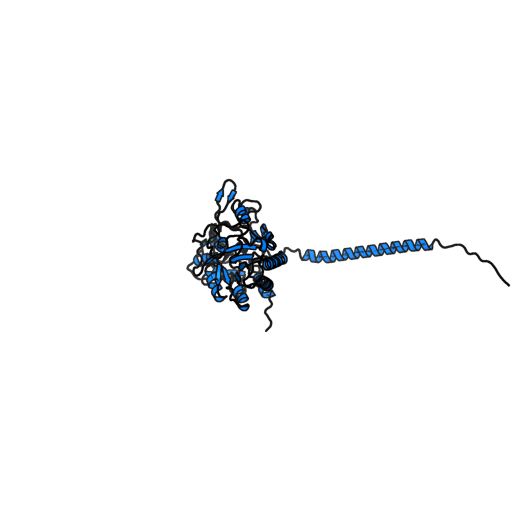OM 1346 C C . HIS A 1 176 ? 7.151 -15.836 -4.585 1.00 86.56 176 HIS A C 1
ATOM 1348 O O . HIS A 1 176 ? 7.846 -16.074 -5.573 1.00 86.56 176 HIS A O 1
ATOM 1354 N N . ARG A 1 177 ? 7.647 -15.259 -3.480 1.00 88.69 177 ARG A N 1
ATOM 1355 C CA . ARG A 1 177 ? 9.014 -14.713 -3.383 1.00 88.69 177 ARG A CA 1
ATOM 1356 C C . ARG A 1 177 ? 9.315 -13.698 -4.487 1.00 88.69 177 ARG A C 1
ATOM 1358 O O . ARG A 1 177 ? 10.457 -13.565 -4.921 1.00 88.69 177 ARG A O 1
ATOM 1365 N N . ARG A 1 178 ? 8.279 -12.998 -4.949 1.00 91.94 178 ARG A N 1
ATOM 1366 C CA . ARG A 1 178 ? 8.379 -11.885 -5.891 1.00 91.94 178 ARG A CA 1
ATOM 1367 C C . ARG A 1 178 ? 8.335 -10.585 -5.109 1.00 91.94 178 ARG A C 1
ATOM 1369 O O . ARG A 1 178 ? 7.779 -10.538 -4.019 1.00 91.94 178 ARG A O 1
ATOM 1376 N N . ARG A 1 179 ? 8.971 -9.550 -5.641 1.00 91.19 179 ARG A N 1
ATOM 1377 C CA . ARG A 1 179 ? 9.195 -8.272 -4.958 1.00 91.19 179 ARG A CA 1
ATOM 1378 C C . ARG A 1 179 ? 9.013 -7.055 -5.854 1.00 91.19 179 ARG A C 1
ATOM 1380 O O . ARG A 1 179 ? 9.143 -5.939 -5.365 1.00 91.19 179 ARG A O 1
ATOM 1387 N N . VAL A 1 180 ? 8.710 -7.253 -7.133 1.00 92.50 180 VAL A N 1
ATOM 1388 C CA . VAL A 1 180 ? 8.470 -6.170 -8.083 1.00 92.50 180 VAL A CA 1
ATOM 1389 C C . VAL A 1 180 ? 7.176 -6.443 -8.833 1.00 92.50 180 VAL A C 1
ATOM 1391 O O . VAL A 1 180 ? 6.947 -7.559 -9.293 1.00 92.50 180 VAL A O 1
ATOM 1394 N N . VAL A 1 181 ? 6.345 -5.422 -8.975 1.00 91.38 181 VAL A N 1
ATOM 1395 C CA . VAL A 1 181 ? 5.226 -5.397 -9.914 1.00 91.38 181 VAL A CA 1
ATOM 1396 C C . VAL A 1 181 ? 5.520 -4.293 -10.917 1.00 91.38 181 VAL A C 1
ATOM 1398 O O . VAL A 1 181 ? 5.844 -3.178 -10.509 1.00 91.38 181 VAL A O 1
ATOM 1401 N N . VAL A 1 182 ? 5.465 -4.612 -12.209 1.00 91.38 182 VAL A N 1
ATOM 1402 C CA . VAL A 1 182 ? 5.817 -3.670 -13.277 1.00 91.38 182 VAL A CA 1
ATOM 1403 C C . VAL A 1 182 ? 4.606 -3.407 -14.156 1.00 91.38 182 VAL A C 1
ATOM 1405 O O . VAL A 1 182 ? 4.010 -4.352 -14.680 1.00 91.38 182 VAL A O 1
ATOM 1408 N N . ASP A 1 183 ? 4.291 -2.133 -14.354 1.00 88.25 183 ASP A N 1
ATOM 1409 C CA . ASP A 1 183 ? 3.321 -1.672 -15.338 1.00 88.25 183 ASP A CA 1
ATOM 1410 C C . ASP A 1 183 ? 3.965 -0.737 -16.366 1.00 88.25 183 ASP A C 1
ATOM 1412 O O . ASP A 1 183 ? 4.947 -0.044 -16.087 1.00 88.25 183 ASP A O 1
ATOM 1416 N N . ILE A 1 184 ? 3.435 -0.756 -17.587 1.00 86.75 184 ILE A N 1
ATOM 1417 C CA . ILE A 1 184 ? 3.951 0.031 -18.709 1.00 86.75 184 ILE A CA 1
ATOM 1418 C C . ILE A 1 184 ? 2.855 0.966 -19.225 1.00 86.75 184 ILE A C 1
ATOM 1420 O O . ILE A 1 184 ? 1.761 0.528 -19.577 1.00 86.75 184 ILE A O 1
ATOM 1424 N N . THR A 1 185 ? 3.182 2.254 -19.324 1.00 84.81 185 THR A N 1
ATOM 1425 C CA . THR A 1 185 ? 2.361 3.300 -19.953 1.00 84.81 185 THR A CA 1
ATOM 1426 C C . THR A 1 185 ? 3.080 3.858 -21.184 1.00 84.81 185 THR A C 1
ATOM 1428 O O . THR A 1 185 ? 4.313 3.867 -21.241 1.00 84.81 185 THR A O 1
ATOM 1431 N N . ARG A 1 186 ? 2.325 4.338 -22.179 1.00 83.12 186 ARG A N 1
ATOM 1432 C CA . ARG A 1 186 ? 2.862 4.959 -23.400 1.00 83.12 186 ARG A CA 1
ATOM 1433 C C . ARG A 1 186 ? 2.155 6.263 -23.739 1.00 83.12 186 ARG A C 1
ATOM 1435 O O . ARG A 1 186 ? 0.954 6.397 -23.520 1.00 83.12 186 ARG A O 1
ATOM 1442 N N . ASP A 1 187 ? 2.902 7.200 -24.318 1.00 70.88 187 ASP A N 1
ATOM 1443 C CA . ASP A 1 187 ? 2.342 8.451 -24.834 1.00 70.88 187 ASP A CA 1
ATOM 1444 C C . ASP A 1 187 ? 1.328 8.190 -25.955 1.00 70.88 187 ASP A C 1
ATOM 1446 O O . ASP A 1 187 ? 1.620 7.509 -26.938 1.00 70.88 187 ASP A O 1
ATOM 1450 N N . GLY A 1 188 ? 0.128 8.756 -25.805 1.00 60.19 188 GLY A N 1
ATOM 1451 C CA . GLY A 1 188 ? -0.976 8.601 -26.758 1.00 60.19 188 GLY A CA 1
ATOM 1452 C C . GLY A 1 188 ? -1.739 7.277 -26.653 1.00 60.19 188 GLY A C 1
ATOM 1453 O O . GLY A 1 188 ? -2.767 7.134 -27.310 1.00 60.19 188 GLY A O 1
ATOM 1454 N N . ASP A 1 189 ? -1.289 6.353 -25.803 1.00 55.22 189 ASP A N 1
ATOM 1455 C CA . ASP A 1 189 ? -1.922 5.056 -25.561 1.00 55.22 189 ASP A CA 1
ATOM 1456 C C . ASP A 1 189 ? -2.705 5.111 -24.241 1.00 55.22 189 ASP A C 1
ATOM 1458 O O . ASP A 1 189 ? -2.376 4.472 -23.239 1.00 55.22 189 ASP A O 1
ATOM 1462 N N . VAL A 1 190 ? -3.741 5.956 -24.223 1.00 47.31 190 VAL A N 1
ATOM 1463 C CA . VAL A 1 190 ? -4.803 5.855 -23.215 1.00 47.31 190 VAL A CA 1
ATOM 1464 C C . VAL A 1 190 ? -5.605 4.607 -23.581 1.00 47.31 190 VAL A C 1
ATOM 1466 O O . VAL A 1 190 ? -6.544 4.678 -24.373 1.00 47.31 190 VAL A O 1
ATOM 1469 N N . GLY A 1 191 ? -5.165 3.453 -23.082 1.00 49.72 191 GLY A N 1
ATOM 1470 C CA . GLY A 1 191 ? -5.898 2.199 -23.216 1.00 49.72 191 GLY A CA 1
ATOM 1471 C C . GLY A 1 191 ? -5.292 1.141 -24.139 1.00 49.72 191 GLY A C 1
ATOM 1472 O O . GLY A 1 191 ? -6.054 0.491 -24.858 1.00 49.72 191 GLY A O 1
ATOM 1473 N N . SER A 1 192 ? -3.980 0.855 -24.069 1.00 51.25 192 SER A N 1
ATOM 1474 C CA . SER A 1 192 ? -3.514 -0.485 -24.467 1.00 51.25 192 SER A CA 1
ATOM 1475 C C . SER A 1 192 ? -4.177 -1.491 -23.521 1.00 51.25 192 SER A C 1
ATOM 1477 O O . SER A 1 192 ? -3.726 -1.712 -22.397 1.00 51.25 192 SER A O 1
ATOM 1479 N N . SER A 1 193 ? -5.333 -2.010 -23.927 1.00 53.75 193 SER A N 1
ATOM 1480 C CA . SER A 1 193 ? -6.298 -2.606 -23.003 1.00 53.75 193 SER A CA 1
ATOM 1481 C C . SER A 1 193 ? -5.845 -3.936 -22.421 1.00 53.75 193 SER A C 1
ATOM 1483 O O . SER A 1 193 ? -6.439 -4.396 -21.449 1.00 53.75 193 SER A O 1
ATOM 1485 N N . ASP A 1 194 ? -4.831 -4.566 -23.011 1.00 61.69 194 ASP A N 1
ATOM 1486 C CA . ASP A 1 194 ? -4.447 -5.931 -22.692 1.00 61.69 194 ASP A CA 1
ATOM 1487 C C . ASP A 1 194 ? -3.071 -5.993 -22.037 1.00 61.69 194 ASP A C 1
ATOM 1489 O O . ASP A 1 194 ? -2.057 -5.591 -22.609 1.00 61.69 194 ASP A O 1
ATOM 1493 N N . ASP A 1 195 ? -3.060 -6.540 -20.819 1.00 65.56 195 ASP A N 1
ATOM 1494 C CA . ASP A 1 195 ? -1.836 -6.932 -20.140 1.00 65.56 195 ASP A CA 1
ATOM 1495 C C . ASP A 1 195 ? -1.051 -7.895 -21.040 1.00 65.56 195 ASP A C 1
ATOM 1497 O O 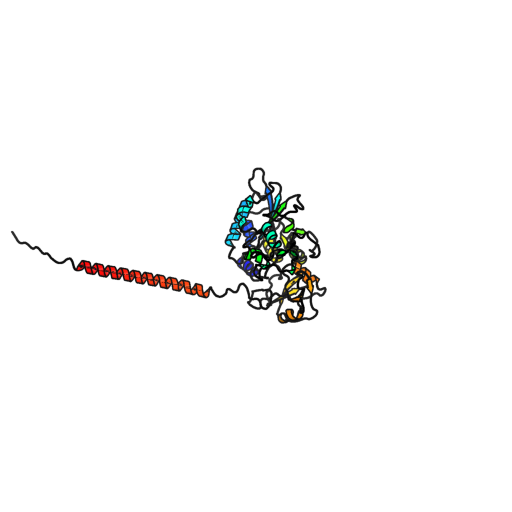. ASP A 1 195 ? -1.595 -8.877 -21.561 1.00 65.56 195 ASP A O 1
ATOM 1501 N N . SER A 1 196 ? 0.253 -7.660 -21.164 1.00 81.75 196 SER A N 1
ATOM 1502 C CA . SER A 1 196 ? 1.145 -8.669 -21.728 1.00 81.75 196 SER A CA 1
ATOM 1503 C C . SER A 1 196 ? 1.273 -9.861 -20.768 1.00 81.75 196 SER A C 1
ATOM 1505 O O . SER A 1 196 ? 0.772 -9.852 -19.643 1.00 81.75 196 SER A O 1
ATOM 1507 N N . ASP A 1 197 ? 1.942 -10.932 -21.185 1.00 85.25 197 ASP A N 1
ATOM 1508 C CA . ASP A 1 197 ? 2.223 -12.036 -20.263 1.00 85.25 197 ASP A CA 1
ATOM 1509 C C . ASP A 1 197 ? 3.190 -11.631 -19.136 1.00 85.25 197 ASP A C 1
ATOM 1511 O O . ASP A 1 197 ? 3.117 -12.191 -18.035 1.00 85.25 197 ASP A O 1
ATOM 1515 N N . ASP A 1 198 ? 4.040 -10.638 -19.396 1.00 85.38 198 ASP A N 1
ATOM 1516 C CA . ASP A 1 198 ? 5.200 -10.315 -18.566 1.00 85.38 198 ASP A CA 1
ATOM 1517 C C . ASP A 1 198 ? 5.014 -9.015 -17.767 1.00 85.38 198 ASP A C 1
ATOM 1519 O O . ASP A 1 198 ? 5.427 -8.947 -16.608 1.00 85.38 198 ASP A O 1
ATOM 1523 N N . PHE A 1 199 ? 4.303 -8.028 -18.321 1.00 88.94 199 PHE A N 1
ATOM 1524 C CA . PHE A 1 199 ? 4.064 -6.714 -17.710 1.00 88.94 199 PHE A CA 1
ATOM 1525 C C . PHE A 1 199 ? 2.601 -6.283 -17.781 1.00 88.94 199 PHE A C 1
ATOM 1527 O O . PHE A 1 199 ? 1.922 -6.505 -18.792 1.00 88.94 199 PHE A O 1
ATOM 1534 N N . PHE A 1 200 ? 2.141 -5.637 -16.710 1.00 87.44 200 PHE A N 1
ATOM 1535 C CA . PHE A 1 200 ? 0.798 -5.077 -16.626 1.00 87.44 200 PHE A CA 1
ATOM 1536 C C . PHE A 1 200 ? 0.658 -3.856 -17.540 1.00 87.44 200 PHE A C 1
ATOM 1538 O O . PHE A 1 200 ? 1.606 -3.092 -17.740 1.00 87.44 200 PHE A O 1
ATOM 1545 N N . ALA A 1 201 ? -0.539 -3.656 -18.079 1.00 82.56 201 ALA A N 1
ATOM 1546 C CA . ALA A 1 201 ? -0.908 -2.404 -18.713 1.00 82.56 201 ALA A CA 1
ATOM 1547 C C . ALA A 1 201 ? -0.959 -1.283 -17.663 1.00 82.56 201 ALA A C 1
ATOM 1549 O O . ALA A 1 201 ? -1.297 -1.514 -16.499 1.00 82.56 201 ALA A O 1
ATOM 1550 N N . GLY A 1 202 ? -0.636 -0.059 -18.076 1.00 71.44 202 GLY A N 1
ATOM 1551 C CA . GLY A 1 202 ? -0.532 1.091 -17.178 1.00 71.44 202 GLY A CA 1
ATOM 1552 C C . GLY A 1 202 ? -1.779 1.361 -16.332 1.00 71.44 202 GLY A C 1
ATOM 1553 O O . GLY A 1 202 ? -1.680 1.673 -15.150 1.00 71.44 202 GLY A O 1
ATOM 1554 N N . GLU A 1 203 ? -2.970 1.152 -16.893 1.00 68.56 203 GLU A N 1
ATOM 1555 C CA . GLU A 1 203 ? -4.236 1.358 -16.175 1.00 68.56 203 GLU A CA 1
ATOM 1556 C C . GLU A 1 203 ? -4.505 0.303 -15.094 1.00 68.56 203 GLU A C 1
ATOM 1558 O O . GLU A 1 203 ? -5.383 0.486 -14.256 1.00 68.56 203 GLU A O 1
ATOM 1563 N N . THR A 1 204 ? -3.764 -0.805 -15.080 1.00 72.12 204 THR A N 1
ATOM 1564 C CA . THR A 1 204 ? -4.007 -1.902 -14.142 1.00 72.12 204 THR A CA 1
ATOM 1565 C C . THR A 1 204 ? -3.542 -1.551 -12.721 1.00 72.12 204 THR A C 1
ATOM 1567 O O . THR A 1 204 ? -4.180 -1.955 -11.744 1.00 72.12 204 THR A O 1
ATOM 1570 N N . ILE A 1 205 ? -2.445 -0.792 -12.597 1.00 70.81 205 ILE A N 1
ATOM 1571 C CA . ILE A 1 205 ? -1.785 -0.467 -11.317 1.00 70.81 205 ILE A CA 1
ATOM 1572 C C . ILE A 1 205 ? -1.585 1.046 -11.145 1.00 70.81 205 ILE A C 1
ATOM 1574 O O . ILE A 1 205 ? -1.550 1.536 -10.014 1.00 70.81 205 ILE A O 1
ATOM 1578 N N . HIS A 1 206 ? -1.484 1.822 -12.227 1.00 64.00 206 HIS A N 1
ATOM 1579 C CA . HIS A 1 206 ? -1.283 3.265 -12.175 1.00 64.00 206 HIS A CA 1
ATOM 1580 C C . HIS A 1 206 ? -2.519 4.039 -12.637 1.00 64.00 206 HIS A C 1
ATOM 1582 O O . HIS A 1 206 ? -2.768 4.236 -13.822 1.00 64.00 206 HIS A O 1
ATOM 1588 N N . MET A 1 207 ? -3.279 4.538 -11.662 1.00 64.06 207 MET A N 1
ATOM 1589 C CA . MET A 1 207 ? -4.472 5.346 -11.898 1.00 64.06 207 MET A CA 1
ATOM 1590 C C . MET A 1 207 ? -4.270 6.708 -11.254 1.00 64.06 207 MET A C 1
ATOM 1592 O O . MET A 1 207 ? -4.263 6.788 -10.029 1.00 64.06 207 MET A O 1
ATOM 1596 N N . VAL A 1 208 ? -4.102 7.755 -12.065 1.00 60.25 208 VAL A N 1
ATOM 1597 C CA . VAL A 1 208 ? -4.065 9.142 -11.584 1.00 60.25 208 VAL A CA 1
ATOM 1598 C C . VAL A 1 208 ? -5.441 9.759 -11.759 1.00 60.25 208 VAL A C 1
ATOM 1600 O O . VAL A 1 208 ? -5.885 9.954 -12.887 1.00 60.25 208 VAL A O 1
ATOM 1603 N N . GLN A 1 209 ? -6.111 10.075 -10.650 1.00 63.47 209 GLN A N 1
ATOM 1604 C CA . GLN A 1 209 ? -7.317 10.902 -10.676 1.00 63.47 209 GLN A CA 1
ATOM 1605 C C . GLN A 1 209 ? -7.024 12.277 -10.071 1.00 63.47 209 GLN A C 1
ATOM 1607 O O . GLN A 1 209 ? -6.839 12.386 -8.858 1.00 63.47 209 GLN A O 1
ATOM 1612 N N . PRO A 1 210 ? -6.968 13.340 -10.889 1.00 53.16 210 PRO A N 1
ATOM 1613 C CA . PRO A 1 210 ? -6.922 14.695 -10.373 1.00 53.16 210 PRO A CA 1
ATOM 1614 C C . PRO A 1 210 ? -8.326 15.142 -9.938 1.00 53.16 210 PRO A C 1
ATOM 1616 O O . PRO A 1 210 ? -9.258 15.159 -10.736 1.00 53.16 210 PRO A O 1
ATOM 1619 N N . GLY A 1 211 ? -8.462 15.559 -8.677 1.00 59.44 211 GLY A N 1
ATOM 1620 C CA . GLY A 1 211 ? -9.568 16.415 -8.230 1.00 59.44 211 GLY A CA 1
ATOM 1621 C C . GLY A 1 211 ? -10.819 15.737 -7.661 1.00 59.44 211 GLY A C 1
ATOM 1622 O O . GLY A 1 211 ? -11.666 16.452 -7.129 1.00 59.44 211 GLY A O 1
ATOM 1623 N N . GLU A 1 212 ? -10.936 14.407 -7.685 1.00 68.62 212 GLU A N 1
ATOM 1624 C CA . GLU A 1 212 ? -12.072 13.693 -7.079 1.00 68.62 212 GLU A CA 1
ATOM 1625 C C . GLU A 1 212 ? -11.613 12.608 -6.104 1.00 68.62 212 GLU A C 1
ATOM 1627 O O . GLU A 1 212 ? -10.640 11.892 -6.341 1.00 68.62 212 GLU A O 1
ATOM 1632 N N . CYS A 1 213 ? -12.313 12.484 -4.973 1.00 76.75 213 CYS A N 1
ATOM 1633 C CA . CYS A 1 213 ? -12.005 11.435 -4.017 1.00 76.75 213 CYS A CA 1
ATOM 1634 C C . CYS A 1 213 ? -12.598 10.088 -4.473 1.00 76.75 213 CYS A C 1
ATOM 1636 O O . CYS A 1 213 ? -13.806 9.981 -4.682 1.00 76.75 213 CYS A O 1
ATOM 1638 N N . PHE A 1 214 ? -11.789 9.027 -4.470 1.00 71.75 214 PHE A N 1
ATOM 1639 C CA . PHE A 1 214 ? -12.135 7.698 -4.993 1.00 71.75 214 PHE A CA 1
ATOM 1640 C C . PHE A 1 214 ? -13.412 7.054 -4.400 1.00 71.75 214 PHE A C 1
ATOM 1642 O O . PHE A 1 214 ? -13.499 6.858 -3.191 1.00 71.75 214 PHE A O 1
ATOM 1649 N N . ASP A 1 215 ? -14.385 6.641 -5.212 1.00 67.62 215 ASP A N 1
ATOM 1650 C CA . ASP A 1 215 ? -15.557 5.888 -4.735 1.00 67.62 215 ASP A CA 1
ATOM 1651 C C . ASP A 1 215 ? -15.481 4.410 -5.148 1.00 67.62 215 ASP A C 1
ATOM 1653 O O . ASP A 1 215 ? -15.514 4.086 -6.334 1.00 67.62 215 ASP A O 1
ATOM 1657 N N . ALA A 1 216 ? -15.443 3.498 -4.169 1.00 63.34 216 ALA A N 1
ATOM 1658 C CA . ALA A 1 216 ? -15.439 2.054 -4.417 1.00 63.34 216 ALA A CA 1
ATOM 1659 C C . ALA A 1 216 ? -16.695 1.532 -5.133 1.00 63.34 216 ALA A C 1
ATOM 1661 O O . ALA A 1 216 ? -16.667 0.409 -5.632 1.00 63.34 216 ALA A O 1
ATOM 1662 N N . SER A 1 217 ? -17.776 2.317 -5.196 1.00 59.19 217 SER A N 1
ATOM 1663 C CA . SER A 1 217 ? -18.981 1.986 -5.961 1.00 59.19 217 SER A CA 1
ATOM 1664 C C . SER A 1 217 ? -18.854 2.269 -7.463 1.00 59.19 217 SER A C 1
ATOM 1666 O O . SER A 1 217 ? -19.620 1.717 -8.257 1.00 59.19 217 SER A O 1
ATOM 1668 N N . THR A 1 218 ? -17.875 3.084 -7.876 1.00 56.91 218 THR A N 1
ATOM 1669 C CA . THR A 1 218 ? -17.612 3.343 -9.294 1.00 56.91 218 THR A CA 1
ATOM 1670 C C . THR A 1 218 ? -16.917 2.131 -9.909 1.00 56.91 218 THR A C 1
ATOM 1672 O O . THR A 1 218 ? -15.809 1.751 -9.530 1.00 56.91 218 THR A O 1
ATOM 1675 N N . ALA A 1 219 ? -17.619 1.466 -10.828 1.00 46.34 219 ALA A N 1
ATOM 1676 C CA . ALA A 1 219 ? -17.148 0.264 -11.498 1.00 46.34 219 ALA A CA 1
ATOM 1677 C C . ALA A 1 219 ? -15.941 0.592 -12.387 1.00 46.34 219 ALA A C 1
ATOM 1679 O O . ALA A 1 219 ? -16.093 1.040 -13.522 1.00 46.34 219 ALA A O 1
ATOM 1680 N N . TRP A 1 220 ? -14.736 0.364 -11.872 1.00 56.38 220 TRP A N 1
ATOM 1681 C CA . TRP A 1 220 ? -13.555 0.247 -12.717 1.00 56.38 220 TRP A CA 1
ATOM 1682 C C . TRP A 1 220 ? -13.634 -1.049 -13.531 1.00 56.38 220 TRP A C 1
ATOM 1684 O O . TRP A 1 220 ? -14.277 -2.011 -13.090 1.00 56.38 220 TRP A O 1
ATOM 1694 N N . PRO A 1 221 ? -12.995 -1.110 -14.716 1.00 49.44 221 PRO A N 1
ATOM 1695 C CA . PRO A 1 221 ? -12.855 -2.368 -15.435 1.00 49.44 221 PRO A CA 1
ATOM 1696 C C . PRO A 1 221 ? -12.306 -3.414 -14.463 1.00 49.44 221 PRO A C 1
ATOM 1698 O O . PRO A 1 221 ? -11.361 -3.123 -13.731 1.00 49.44 221 PRO A O 1
ATOM 1701 N N . GLY A 1 222 ? -12.875 -4.626 -14.450 1.00 54.62 222 GLY A N 1
ATOM 1702 C CA . GLY A 1 222 ? -12.522 -5.714 -13.518 1.00 54.62 222 GLY A CA 1
ATOM 1703 C C . GLY A 1 222 ? -11.050 -6.168 -13.537 1.00 54.62 222 GLY A C 1
ATOM 1704 O O . GLY A 1 222 ? -10.709 -7.188 -12.952 1.00 54.62 222 GLY A O 1
ATOM 1705 N N . ARG A 1 223 ? -10.165 -5.431 -14.212 1.00 59.38 223 ARG A N 1
ATOM 1706 C CA . ARG A 1 223 ? -8.725 -5.649 -14.307 1.00 59.38 223 ARG A CA 1
ATOM 1707 C C . ARG A 1 223 ? -7.975 -5.053 -13.107 1.00 59.38 223 ARG A C 1
ATOM 1709 O O . ARG A 1 223 ? -7.170 -5.767 -12.512 1.00 59.38 223 ARG A O 1
ATOM 1716 N N . GLY A 1 224 ? -8.270 -3.813 -12.704 1.00 62.41 224 GLY A N 1
ATOM 1717 C CA . GLY A 1 224 ? -7.514 -3.073 -11.680 1.00 62.41 224 GLY A CA 1
ATOM 1718 C C . GLY A 1 224 ? -8.060 -3.208 -10.254 1.00 62.41 224 GLY A C 1
ATOM 1719 O O . GLY A 1 224 ? -9.254 -3.421 -10.048 1.00 62.41 224 GLY A O 1
ATOM 1720 N N . ASN A 1 225 ? -7.182 -3.091 -9.254 1.00 69.00 225 ASN A N 1
ATOM 1721 C CA . ASN A 1 225 ? -7.595 -2.975 -7.856 1.00 69.00 225 ASN A CA 1
ATOM 1722 C C . ASN A 1 225 ? -7.834 -1.494 -7.550 1.00 69.00 225 ASN A C 1
ATOM 1724 O O . ASN A 1 225 ? -6.905 -0.697 -7.664 1.00 69.00 225 ASN A O 1
ATOM 1728 N N . ASN A 1 226 ? -9.040 -1.132 -7.109 1.00 67.25 226 ASN A N 1
ATOM 1729 C CA . ASN A 1 226 ? -9.382 0.230 -6.667 1.00 67.25 226 ASN A CA 1
ATOM 1730 C C . ASN A 1 226 ? -8.408 0.798 -5.630 1.00 67.25 226 ASN A C 1
ATOM 1732 O O . ASN A 1 226 ? -8.196 1.998 -5.492 1.00 67.25 226 ASN A O 1
ATOM 1736 N N . THR A 1 227 ? -7.809 -0.119 -4.899 1.00 67.81 227 THR A N 1
ATOM 1737 C CA . THR A 1 227 ? -6.827 0.125 -3.885 1.00 67.81 227 THR A CA 1
ATOM 1738 C C . THR A 1 227 ? -5.592 0.838 -4.480 1.00 67.81 227 THR A C 1
ATOM 1740 O O . THR A 1 227 ? -5.083 1.753 -3.843 1.00 67.81 227 THR A O 1
ATOM 1743 N N . PHE A 1 228 ? -5.190 0.570 -5.733 1.00 74.44 228 PHE A N 1
ATOM 1744 C CA . PHE A 1 228 ? -3.991 1.149 -6.370 1.00 74.44 228 PHE A CA 1
ATOM 1745 C C . PHE A 1 228 ? -4.095 2.622 -6.800 1.00 74.44 228 PHE A C 1
ATOM 1747 O O . PHE A 1 228 ? -3.105 3.167 -7.309 1.00 74.44 228 PHE A O 1
ATOM 1754 N N . ALA A 1 229 ? -5.253 3.261 -6.609 1.00 77.12 229 ALA A N 1
ATOM 1755 C CA . ALA A 1 229 ? -5.473 4.656 -6.972 1.00 77.12 229 ALA A CA 1
ATOM 1756 C C . ALA A 1 229 ? -4.385 5.563 -6.386 1.00 77.12 229 ALA A C 1
ATOM 1758 O O . ALA A 1 229 ? -4.076 5.493 -5.194 1.00 77.12 229 ALA A O 1
ATOM 1759 N N . ALA A 1 230 ? -3.812 6.423 -7.223 1.00 80.94 230 ALA A N 1
ATOM 1760 C CA . ALA A 1 230 ? -2.753 7.338 -6.840 1.00 80.94 230 ALA A CA 1
ATOM 1761 C C . ALA A 1 230 ? -2.971 8.736 -7.420 1.00 80.94 230 ALA A C 1
ATOM 1763 O O . ALA A 1 230 ? -3.767 8.927 -8.329 1.00 80.94 230 ALA A O 1
ATOM 1764 N N . ALA A 1 231 ? -2.292 9.742 -6.888 1.00 84.06 231 ALA A N 1
ATOM 1765 C CA . ALA A 1 231 ? -2.327 11.086 -7.448 1.00 84.06 231 ALA A CA 1
ATOM 1766 C C . ALA A 1 231 ? -1.005 11.797 -7.200 1.00 84.06 231 ALA A C 1
ATOM 1768 O O . ALA A 1 231 ? -0.402 11.645 -6.137 1.00 84.06 231 ALA A O 1
ATOM 1769 N N . ALA A 1 232 ? -0.573 12.573 -8.192 1.00 86.12 232 ALA A N 1
ATOM 1770 C CA . ALA A 1 232 ? 0.558 13.469 -8.028 1.00 86.12 232 ALA A CA 1
ATOM 1771 C C . ALA A 1 232 ? 0.209 14.573 -7.020 1.00 86.12 232 ALA A C 1
ATOM 1773 O O . ALA A 1 232 ? -0.903 15.101 -7.045 1.00 86.12 232 ALA A O 1
ATOM 1774 N N . VAL A 1 233 ? 1.163 14.901 -6.156 1.00 87.12 233 VAL A N 1
ATOM 1775 C CA . VAL A 1 233 ? 1.108 16.026 -5.224 1.00 87.12 233 VAL A CA 1
ATOM 1776 C C . VAL A 1 233 ? 2.393 16.834 -5.324 1.00 87.12 233 VAL A C 1
ATOM 1778 O O . VAL A 1 233 ? 3.476 16.270 -5.528 1.00 87.12 233 VAL A O 1
ATOM 1781 N N . ASP A 1 234 ? 2.278 18.143 -5.138 1.00 85.88 234 ASP A N 1
ATOM 1782 C CA . ASP A 1 234 ? 3.419 19.056 -5.256 1.00 85.88 234 ASP A CA 1
ATOM 1783 C C . ASP A 1 234 ? 4.283 19.075 -3.985 1.00 85.88 234 ASP A C 1
ATOM 1785 O O . ASP A 1 234 ? 5.449 19.461 -4.025 1.00 85.88 234 ASP A O 1
ATOM 1789 N N . GLY A 1 235 ? 3.752 18.598 -2.855 1.00 84.44 235 GLY A N 1
ATOM 1790 C CA . GLY A 1 235 ? 4.509 18.486 -1.612 1.00 84.44 235 GLY A CA 1
ATOM 1791 C C . GLY A 1 235 ? 3.728 17.873 -0.451 1.00 84.44 235 GLY A C 1
ATOM 1792 O O . GLY A 1 235 ? 2.569 17.475 -0.572 1.00 84.44 235 GLY A O 1
ATOM 1793 N N . ALA A 1 236 ? 4.373 17.822 0.718 1.00 84.75 236 ALA A N 1
ATOM 1794 C CA . ALA A 1 236 ? 3.837 17.177 1.921 1.00 84.75 236 ALA A CA 1
ATOM 1795 C C . ALA A 1 236 ? 2.494 17.763 2.408 1.00 84.75 236 ALA A C 1
ATOM 1797 O O . ALA A 1 236 ? 1.687 17.045 2.996 1.00 84.75 236 ALA A O 1
ATOM 1798 N N . GLY A 1 237 ? 2.226 19.049 2.142 1.00 84.12 237 GLY A N 1
ATOM 1799 C CA . GLY A 1 237 ? 0.998 19.729 2.577 1.00 84.12 237 GLY A CA 1
ATOM 1800 C C . GLY A 1 237 ? -0.292 19.182 1.949 1.00 84.12 237 GLY A C 1
ATOM 1801 O O . GLY A 1 237 ? -1.354 19.272 2.560 1.00 84.12 237 GLY A O 1
ATOM 1802 N N . GLU A 1 238 ? -0.209 18.573 0.766 1.00 86.06 238 GLU A N 1
ATOM 1803 C CA . GLU A 1 238 ? -1.368 18.034 0.037 1.00 86.06 238 GLU A CA 1
ATOM 1804 C C . GLU A 1 238 ? -1.644 16.562 0.367 1.00 86.06 238 GLU A C 1
ATOM 1806 O O . GLU A 1 238 ? -2.759 16.066 0.182 1.00 86.06 238 GLU A O 1
ATOM 1811 N N . VAL A 1 239 ? -0.642 15.866 0.912 1.00 85.94 239 VAL A N 1
ATOM 1812 C CA . VAL A 1 239 ? -0.672 14.421 1.161 1.00 85.94 239 VAL A CA 1
ATOM 1813 C C . VAL A 1 239 ? -1.861 14.014 2.028 1.00 85.94 239 VAL A C 1
ATOM 1815 O O . VAL A 1 239 ? -2.552 13.044 1.715 1.00 85.94 239 VAL A O 1
ATOM 1818 N N . ALA A 1 240 ? -2.144 14.765 3.095 1.00 83.31 240 ALA A N 1
ATOM 1819 C CA . ALA A 1 240 ? -3.257 14.460 3.990 1.00 83.31 240 ALA A CA 1
ATOM 1820 C C . ALA A 1 240 ? -4.616 14.501 3.268 1.00 83.31 240 ALA A C 1
ATOM 1822 O O . ALA A 1 240 ? -5.462 13.643 3.513 1.00 83.31 240 ALA A O 1
ATOM 1823 N N . GLY A 1 241 ? -4.813 15.457 2.353 1.00 84.12 241 GLY A N 1
ATOM 1824 C CA . GLY A 1 241 ? -6.042 15.570 1.565 1.00 84.12 241 GLY A CA 1
ATOM 1825 C C . GLY A 1 241 ? -6.232 14.377 0.629 1.00 84.12 241 GLY A C 1
ATOM 1826 O O . GLY A 1 241 ? -7.292 13.751 0.629 1.00 84.12 241 GLY A O 1
ATOM 1827 N N . VAL A 1 242 ? -5.176 14.006 -0.099 1.00 84.06 242 VAL A N 1
ATOM 1828 C CA . VAL A 1 242 ? -5.186 12.871 -1.036 1.00 84.06 242 VAL A CA 1
ATOM 1829 C C . VAL A 1 242 ? -5.384 11.538 -0.304 1.00 84.06 242 VAL A C 1
ATOM 1831 O O . VAL A 1 242 ? -6.244 10.740 -0.686 1.00 84.06 242 VAL A O 1
ATOM 1834 N N . MET A 1 243 ? -4.691 11.316 0.816 1.00 82.44 243 MET A N 1
ATOM 1835 C CA . MET A 1 243 ? -4.887 10.103 1.616 1.00 82.44 243 MET A CA 1
ATOM 1836 C C . MET A 1 243 ? -6.284 10.029 2.240 1.00 82.44 243 MET A C 1
ATOM 1838 O O . MET A 1 243 ? -6.885 8.956 2.249 1.00 82.44 243 MET A O 1
ATOM 1842 N N . ASN A 1 244 ? -6.852 11.152 2.691 1.00 82.88 244 ASN A N 1
ATOM 1843 C CA . ASN A 1 244 ? -8.230 11.194 3.194 1.00 82.88 244 ASN A CA 1
ATOM 1844 C C . ASN A 1 244 ? -9.270 10.909 2.102 1.00 82.88 244 ASN A C 1
ATOM 1846 O O . ASN A 1 244 ? -10.354 10.410 2.405 1.00 82.88 244 ASN A O 1
ATOM 1850 N N . CYS A 1 245 ? -8.937 11.158 0.835 1.00 82.62 245 CYS A N 1
ATOM 1851 C CA . CYS A 1 245 ? -9.731 10.727 -0.311 1.00 82.62 245 CYS A CA 1
ATOM 1852 C C . CYS A 1 245 ? -9.607 9.221 -0.616 1.00 82.62 245 CYS A C 1
ATOM 1854 O O . CYS A 1 245 ? -10.373 8.715 -1.440 1.00 82.62 245 CYS A O 1
ATOM 1856 N N . GLY A 1 246 ? -8.706 8.494 0.049 1.00 80.31 246 GLY A N 1
ATOM 1857 C CA . GLY A 1 246 ? -8.431 7.083 -0.216 1.00 80.31 246 GLY A CA 1
ATOM 1858 C C . GLY A 1 246 ? -7.399 6.841 -1.316 1.00 80.31 246 GLY A C 1
ATOM 1859 O O . GLY A 1 246 ? -7.369 5.748 -1.870 1.00 80.31 246 GLY A O 1
ATOM 1860 N N . ILE A 1 247 ? -6.585 7.848 -1.640 1.00 82.44 247 ILE A N 1
ATOM 1861 C CA . ILE A 1 247 ? -5.662 7.848 -2.778 1.00 82.44 247 ILE A CA 1
ATOM 1862 C C . ILE A 1 247 ? -4.208 7.839 -2.275 1.00 82.44 247 ILE A C 1
ATOM 1864 O O . ILE A 1 247 ? -3.873 8.482 -1.279 1.00 82.44 247 ILE A O 1
ATOM 1868 N N . ALA A 1 248 ? -3.339 7.107 -2.969 1.00 83.50 248 ALA A N 1
ATOM 1869 C CA . ALA A 1 248 ? -1.902 7.067 -2.724 1.00 83.50 248 ALA A CA 1
ATOM 1870 C C . ALA A 1 248 ? -1.207 8.348 -3.230 1.00 83.50 248 ALA A C 1
ATOM 1872 O O . ALA A 1 248 ? -1.312 8.661 -4.418 1.00 83.50 248 ALA A O 1
ATOM 1873 N N . PRO A 1 249 ? -0.464 9.088 -2.397 1.00 86.88 249 PRO A N 1
ATOM 1874 C CA . PRO A 1 249 ? 0.258 10.265 -2.862 1.00 86.88 249 PRO A CA 1
ATOM 1875 C C . PRO A 1 249 ? 1.505 9.865 -3.676 1.00 86.88 249 PRO A C 1
ATOM 1877 O O . PRO A 1 249 ? 2.250 8.952 -3.307 1.00 86.88 249 PRO A O 1
ATOM 1880 N N . ILE A 1 250 ? 1.764 10.584 -4.766 1.00 88.31 250 ILE A N 1
ATOM 1881 C CA . ILE A 1 250 ? 2.978 10.496 -5.585 1.00 88.31 250 ILE A CA 1
ATOM 1882 C C . ILE A 1 250 ? 3.650 11.863 -5.562 1.00 88.31 250 ILE A C 1
ATOM 1884 O O . ILE A 1 250 ? 3.075 12.842 -6.025 1.00 88.31 250 ILE A O 1
ATOM 1888 N N . LEU A 1 251 ? 4.880 11.938 -5.070 1.00 89.50 251 LEU A N 1
ATOM 1889 C CA . LEU A 1 251 ? 5.637 13.179 -5.082 1.00 89.50 251 LEU A CA 1
ATOM 1890 C C . LEU A 1 251 ? 6.024 13.567 -6.516 1.00 89.50 251 LEU A C 1
ATOM 1892 O O . LEU A 1 251 ? 6.595 12.756 -7.256 1.00 89.50 251 LEU A O 1
ATOM 1896 N N . ALA A 1 252 ? 5.710 14.805 -6.895 1.00 85.62 252 ALA A N 1
ATOM 1897 C CA . ALA A 1 252 ? 6.062 15.378 -8.187 1.00 85.62 252 ALA A CA 1
ATOM 1898 C C . ALA A 1 252 ? 7.594 15.508 -8.374 1.00 85.62 252 ALA A C 1
ATOM 1900 O O . ALA A 1 252 ? 8.334 15.703 -7.405 1.00 85.62 252 ALA A O 1
ATOM 1901 N N . PRO A 1 253 ? 8.095 15.445 -9.623 1.00 73.50 253 PRO A N 1
ATOM 1902 C CA . PRO A 1 253 ? 9.532 15.428 -9.922 1.00 73.50 253 PRO A CA 1
ATOM 1903 C C . PRO A 1 253 ? 10.281 16.718 -9.547 1.00 73.50 253 PRO A C 1
ATOM 1905 O O . PRO A 1 253 ? 11.506 16.709 -9.473 1.00 73.50 253 PRO A O 1
ATOM 1908 N N . SER A 1 254 ? 9.580 17.831 -9.312 1.00 70.12 254 SER A N 1
ATOM 1909 C CA . SER A 1 254 ? 10.177 19.124 -8.947 1.00 70.12 254 SER A CA 1
ATOM 1910 C C . SER A 1 254 ? 10.594 19.240 -7.477 1.00 70.12 254 SER A C 1
ATOM 1912 O O . SER A 1 254 ? 11.127 20.279 -7.089 1.00 70.12 254 SER A O 1
ATOM 1914 N N . ALA A 1 255 ? 10.359 18.209 -6.663 1.00 67.94 255 ALA A N 1
ATOM 1915 C CA . ALA A 1 255 ? 10.622 18.256 -5.233 1.00 67.94 255 ALA A CA 1
ATOM 1916 C C . ALA A 1 255 ? 12.128 18.196 -4.891 1.00 67.94 255 ALA A C 1
ATOM 1918 O O . ALA A 1 255 ? 12.885 17.348 -5.372 1.00 67.94 255 ALA A O 1
ATOM 1919 N N . SER A 1 256 ? 12.551 19.098 -4.011 1.00 70.56 256 SER A N 1
ATOM 1920 C CA . SER A 1 256 ? 13.862 19.173 -3.370 1.00 70.56 256 SER A CA 1
ATOM 1921 C C . SER A 1 256 ? 14.072 18.061 -2.331 1.00 70.56 256 SER A C 1
ATOM 1923 O O . SER A 1 256 ? 13.130 17.484 -1.795 1.00 70.56 256 SER A O 1
ATOM 1925 N N . SER A 1 257 ? 15.328 17.767 -1.975 1.00 68.06 257 SER A N 1
ATOM 1926 C CA . SER A 1 257 ? 15.651 16.669 -1.046 1.00 68.06 257 SER A CA 1
ATOM 1927 C C . SER A 1 257 ? 15.037 16.818 0.353 1.00 68.06 257 SER A C 1
ATOM 1929 O O . SER A 1 257 ? 14.775 15.811 1.003 1.00 68.06 257 SER A O 1
ATOM 1931 N N . GLY A 1 258 ? 14.800 18.051 0.821 1.00 70.31 258 GLY A N 1
ATOM 1932 C CA . GLY A 1 258 ? 14.128 18.311 2.103 1.00 70.31 258 GLY A CA 1
ATOM 1933 C C . GLY A 1 258 ? 12.629 17.996 2.076 1.00 70.31 258 GLY A C 1
ATOM 1934 O O . GLY A 1 258 ? 12.033 17.730 3.116 1.00 70.31 258 GLY A O 1
ATOM 1935 N N . GLU A 1 259 ? 12.025 17.963 0.888 1.00 80.12 259 GLU A N 1
ATOM 1936 C CA . GLU A 1 259 ? 10.622 17.591 0.714 1.00 80.12 259 GLU A CA 1
ATOM 1937 C C . GLU A 1 259 ? 10.430 16.074 0.746 1.00 80.12 259 GLU A C 1
ATOM 1939 O O . GLU A 1 259 ? 9.335 15.626 1.065 1.00 80.12 259 GLU A O 1
ATOM 1944 N N . TYR A 1 260 ? 11.479 15.274 0.505 1.00 85.06 260 TYR A N 1
ATOM 1945 C CA . TYR A 1 260 ? 11.384 13.811 0.553 1.00 85.06 260 TYR A CA 1
ATOM 1946 C C . TYR A 1 260 ? 11.060 13.317 1.960 1.00 85.06 260 TYR A C 1
ATOM 1948 O O . TYR A 1 260 ? 10.130 12.538 2.125 1.00 85.06 260 TYR A O 1
ATOM 1956 N N . GLU A 1 261 ? 11.776 13.788 2.982 1.00 82.00 261 GLU A N 1
ATOM 1957 C CA . GLU A 1 261 ? 11.533 13.364 4.367 1.00 82.00 261 GLU A CA 1
ATOM 1958 C C . GLU A 1 261 ? 10.149 13.801 4.856 1.00 82.00 261 GLU A C 1
ATOM 1960 O O . GLU A 1 261 ? 9.398 12.981 5.383 1.00 82.00 261 GLU A O 1
ATOM 1965 N N . ALA A 1 262 ? 9.779 15.062 4.610 1.00 83.62 262 ALA A N 1
ATOM 1966 C CA . ALA A 1 262 ? 8.464 15.588 4.968 1.00 83.62 262 ALA A CA 1
ATOM 1967 C C . ALA A 1 262 ? 7.330 14.858 4.232 1.00 83.62 262 ALA A C 1
ATOM 1969 O O . ALA A 1 262 ? 6.277 14.602 4.811 1.00 83.62 262 ALA A O 1
ATOM 1970 N N . PHE A 1 263 ? 7.539 14.495 2.965 1.00 86.56 263 PHE A N 1
ATOM 1971 C CA . PHE A 1 263 ? 6.581 13.719 2.185 1.00 86.56 263 PHE A CA 1
ATOM 1972 C C . PHE A 1 263 ? 6.434 12.295 2.719 1.00 86.56 263 PHE A C 1
ATOM 1974 O O . PHE A 1 263 ? 5.308 11.840 2.914 1.00 86.56 263 PHE A O 1
ATOM 1981 N N . ILE A 1 264 ? 7.551 11.604 2.983 1.00 82.75 264 ILE A N 1
ATOM 1982 C CA . ILE A 1 264 ? 7.537 10.262 3.573 1.00 82.75 264 ILE A CA 1
ATOM 19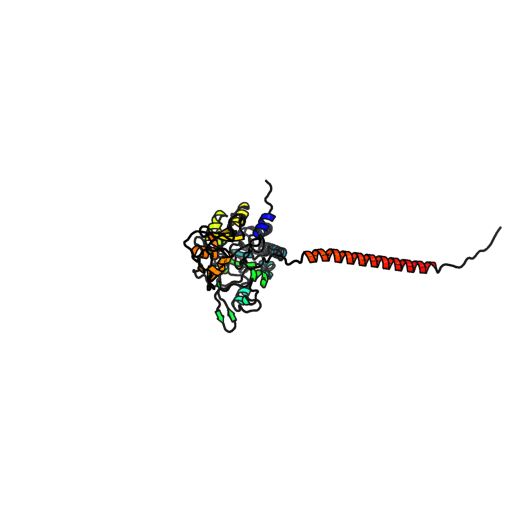83 C C . ILE A 1 264 ? 6.767 10.301 4.888 1.00 82.75 264 ILE A C 1
ATOM 1985 O O . ILE A 1 264 ? 5.854 9.498 5.062 1.00 82.75 264 ILE A O 1
ATOM 1989 N N . ASP A 1 265 ? 7.076 11.251 5.769 1.00 80.06 265 ASP A N 1
ATOM 1990 C CA . ASP A 1 265 ? 6.395 11.399 7.052 1.00 80.06 265 ASP A CA 1
ATOM 1991 C C . ASP A 1 265 ? 4.894 11.676 6.885 1.00 80.06 265 ASP A C 1
ATOM 1993 O O . ASP A 1 265 ? 4.063 10.967 7.452 1.00 80.06 265 ASP A O 1
ATOM 1997 N N . ALA A 1 266 ? 4.522 12.612 6.009 1.00 81.31 266 ALA A N 1
ATOM 1998 C CA . ALA A 1 266 ? 3.123 12.928 5.735 1.00 81.31 266 ALA A CA 1
ATOM 1999 C C . ALA A 1 266 ? 2.349 11.749 5.119 1.00 81.31 266 ALA A C 1
ATOM 2001 O O . ALA A 1 266 ? 1.154 11.598 5.386 1.00 81.31 266 ALA A O 1
ATOM 2002 N N . SER A 1 267 ? 3.019 10.912 4.318 1.00 80.06 267 SER A N 1
ATOM 2003 C CA . SER A 1 267 ? 2.449 9.724 3.664 1.00 80.06 267 SER A CA 1
ATOM 2004 C C . SER A 1 267 ? 2.292 8.522 4.597 1.00 80.06 267 SER A C 1
ATOM 2006 O O . SER A 1 267 ? 1.719 7.506 4.204 1.00 80.06 267 SER A O 1
ATOM 2008 N N . ARG A 1 268 ? 2.756 8.623 5.851 1.00 78.38 268 ARG A N 1
ATOM 2009 C CA . ARG A 1 268 ? 2.570 7.565 6.844 1.00 78.38 268 ARG A CA 1
ATOM 2010 C C . ARG A 1 268 ? 1.085 7.391 7.150 1.00 78.38 268 ARG A C 1
ATOM 2012 O O . ARG A 1 268 ? 0.371 8.313 7.558 1.00 78.38 268 ARG A O 1
ATOM 2019 N N . PHE A 1 269 ? 0.632 6.161 6.966 1.00 76.62 269 PHE A N 1
ATOM 2020 C CA . PHE A 1 269 ? -0.672 5.678 7.389 1.00 76.62 269 PHE A CA 1
ATOM 2021 C C . PHE A 1 269 ? -0.457 4.566 8.427 1.00 76.62 269 PHE A C 1
ATOM 2023 O O . PHE A 1 269 ? 0.408 3.716 8.206 1.00 76.62 269 PHE A O 1
ATOM 2030 N N . PRO A 1 270 ? -1.224 4.522 9.532 1.00 75.50 270 PRO A N 1
ATOM 2031 C CA . PRO A 1 270 ? -2.433 5.301 9.807 1.00 75.50 270 PRO A CA 1
ATOM 2032 C C . PRO A 1 270 ? -2.306 6.392 10.891 1.00 75.50 270 PRO A C 1
ATOM 2034 O O . PRO A 1 270 ? -3.197 7.240 10.996 1.00 75.50 270 PRO A O 1
ATOM 2037 N N . PHE A 1 271 ? -1.249 6.364 11.710 1.00 77.75 271 PHE A N 1
ATOM 2038 C CA . PHE A 1 271 ? -1.098 7.253 12.868 1.00 77.75 271 PHE A CA 1
ATOM 2039 C C . PHE A 1 271 ? -0.749 8.694 12.482 1.00 77.75 271 PHE A C 1
ATOM 2041 O O . PHE A 1 271 ? -0.326 8.976 11.355 1.00 77.75 271 PHE A O 1
ATOM 2048 N N . SER A 1 272 ? -0.985 9.621 13.412 1.00 67.56 272 SER A N 1
ATOM 2049 C CA . SER A 1 272 ? -0.630 11.031 13.254 1.00 67.56 272 SER A CA 1
ATOM 2050 C C . SER A 1 272 ? 0.709 11.373 13.905 1.00 67.56 272 SER A C 1
ATOM 2052 O O . SER A 1 272 ? 0.933 11.053 15.067 1.00 67.56 272 SER A O 1
ATOM 2054 N N . GLY A 1 273 ? 1.577 12.079 13.172 1.00 68.69 273 GLY A N 1
ATOM 2055 C CA . GLY A 1 273 ? 2.825 12.627 13.714 1.00 68.69 273 GLY A CA 1
ATOM 2056 C C . GLY A 1 273 ? 3.695 11.579 14.413 1.00 68.69 273 GLY A C 1
ATOM 2057 O O . GLY A 1 273 ? 3.956 10.518 13.852 1.00 68.69 273 GLY A O 1
ATOM 2058 N N . ASP A 1 274 ? 4.115 11.892 15.640 1.00 67.06 274 ASP A N 1
ATOM 2059 C CA . ASP A 1 274 ? 4.989 11.050 16.466 1.00 67.06 274 ASP A CA 1
ATOM 2060 C C . ASP A 1 274 ? 4.258 9.907 17.205 1.00 67.06 274 ASP A C 1
ATOM 2062 O O . ASP A 1 274 ? 4.883 9.164 17.963 1.00 67.06 274 ASP A O 1
ATOM 2066 N N . GLU A 1 275 ? 2.949 9.716 16.995 1.00 69.62 275 GLU A N 1
ATOM 2067 C CA . GLU A 1 275 ? 2.233 8.582 17.582 1.00 69.62 275 GLU A CA 1
ATOM 2068 C C . GLU A 1 275 ? 2.754 7.235 17.054 1.00 69.62 275 GLU A C 1
ATOM 2070 O O . GLU A 1 275 ? 3.090 7.108 15.872 1.00 69.62 275 GLU A O 1
ATOM 2075 N N . PRO A 1 276 ? 2.767 6.189 17.903 1.00 69.06 276 PRO A N 1
ATOM 2076 C CA . PRO A 1 276 ? 2.062 6.081 19.186 1.00 69.06 276 PRO A CA 1
ATOM 2077 C C . PRO A 1 276 ? 2.932 6.394 20.420 1.00 69.06 276 PRO A C 1
ATOM 2079 O O . PRO A 1 276 ? 3.859 5.647 20.716 1.00 69.06 276 PRO A O 1
ATOM 2082 N N . GLU A 1 277 ? 2.582 7.438 21.189 1.00 66.00 277 GLU A N 1
ATOM 2083 C CA . GLU A 1 277 ? 3.315 7.818 22.417 1.00 66.00 277 GLU A CA 1
ATOM 2084 C C . GLU A 1 277 ? 2.620 7.364 23.717 1.00 66.00 277 GLU A C 1
ATOM 2086 O O . GLU A 1 277 ? 3.274 6.851 24.623 1.00 66.00 277 GLU A O 1
ATOM 2091 N N . GLU A 1 278 ? 1.287 7.492 23.812 1.00 72.56 278 GLU A N 1
ATOM 2092 C CA . GLU A 1 278 ? 0.516 7.165 25.022 1.00 72.56 278 GLU A CA 1
ATOM 2093 C C . GLU A 1 278 ? -0.712 6.298 24.699 1.00 72.56 278 GLU A C 1
ATOM 2095 O O . GLU A 1 278 ? -1.797 6.783 24.388 1.00 72.56 278 GLU A O 1
ATOM 2100 N N . GLY A 1 279 ? -0.558 4.976 24.780 1.00 83.44 279 GLY A N 1
ATOM 2101 C CA . GLY A 1 279 ? -1.672 4.038 24.634 1.00 83.44 279 GLY A CA 1
ATOM 2102 C C . GLY A 1 279 ? -1.297 2.764 23.892 1.00 83.44 279 GLY A C 1
ATOM 2103 O O . GLY A 1 279 ? -0.344 2.724 23.122 1.00 83.44 279 GLY A O 1
ATOM 2104 N N . ARG A 1 280 ? -2.069 1.700 24.132 1.00 89.56 280 ARG A N 1
ATOM 2105 C CA . ARG A 1 280 ? -1.845 0.377 23.519 1.00 89.56 280 ARG A CA 1
ATOM 2106 C C . ARG A 1 280 ? -2.970 -0.071 22.598 1.00 89.56 280 ARG A C 1
ATOM 2108 O O . ARG A 1 280 ? -2.903 -1.166 22.053 1.00 89.56 280 ARG A O 1
ATOM 2115 N N . CYS A 1 281 ? -3.995 0.757 22.422 1.00 91.94 281 CYS A N 1
ATOM 2116 C CA . CYS A 1 281 ? -5.131 0.473 21.559 1.00 91.94 281 CYS A CA 1
ATOM 2117 C C . CYS A 1 281 ? -5.389 1.660 20.636 1.00 91.94 281 CYS A C 1
ATOM 2119 O O . CYS A 1 281 ? -5.352 2.806 21.081 1.00 91.94 281 CYS A O 1
ATOM 2121 N N . ALA A 1 282 ? -5.640 1.386 19.360 1.00 92.62 282 ALA A N 1
ATOM 2122 C CA . ALA A 1 282 ? -5.828 2.424 18.360 1.00 92.62 282 ALA A CA 1
ATOM 2123 C C . ALA A 1 282 ? -7.300 2.827 18.228 1.00 92.62 282 ALA A C 1
ATOM 2125 O O . ALA A 1 282 ? -8.201 1.985 18.161 1.00 92.62 282 ALA A O 1
ATOM 2126 N N . VAL A 1 283 ? -7.530 4.130 18.114 1.00 94.06 283 VAL A N 1
ATOM 2127 C CA . VAL A 1 283 ? -8.799 4.719 17.685 1.00 94.06 283 VAL A CA 1
ATOM 2128 C C . VAL A 1 283 ? -8.594 5.483 16.389 1.00 94.06 283 VAL A C 1
ATOM 2130 O O . VAL A 1 283 ? -7.525 6.043 16.174 1.00 94.06 283 VAL A O 1
ATOM 2133 N N . VAL A 1 284 ? -9.623 5.566 15.553 1.00 93.12 284 VAL A N 1
ATOM 2134 C CA . VAL A 1 284 ? -9.682 6.537 14.456 1.00 93.12 284 VAL A CA 1
ATOM 2135 C C . VAL A 1 284 ? -10.463 7.766 14.910 1.00 93.12 284 VAL A C 1
ATOM 2137 O O . VAL A 1 284 ? -11.552 7.641 15.476 1.00 93.12 284 VAL A O 1
ATOM 2140 N N . ASP A 1 285 ? -9.930 8.958 14.659 1.00 92.69 285 ASP A N 1
ATOM 2141 C CA . ASP A 1 285 ? -10.699 10.196 14.729 1.00 92.69 285 ASP A CA 1
ATOM 2142 C C . ASP A 1 285 ? -11.493 10.368 13.432 1.00 92.69 285 ASP A C 1
ATOM 2144 O O . ASP A 1 285 ? -10.952 10.608 12.355 1.00 92.69 285 ASP A O 1
ATOM 2148 N N . THR A 1 286 ? -12.814 10.277 13.532 1.00 91.75 286 THR A N 1
ATOM 2149 C CA . THR A 1 286 ? -13.735 10.423 12.390 1.00 91.75 286 THR A CA 1
ATOM 2150 C C . THR A 1 286 ? -13.813 11.853 11.833 1.00 91.75 286 THR A C 1
ATOM 2152 O O . THR A 1 286 ? -14.468 12.104 10.814 1.00 91.75 286 THR A O 1
ATOM 2155 N N . SER A 1 287 ? -13.169 12.822 12.485 1.00 88.69 287 SER A N 1
ATOM 2156 C CA . SER A 1 287 ? -13.060 14.211 12.024 1.00 88.69 287 SER A CA 1
ATOM 2157 C C . SER A 1 287 ? -11.891 14.389 11.065 1.00 88.69 287 SER A C 1
ATOM 2159 O O . SER A 1 287 ? -12.061 15.011 10.019 1.00 88.69 287 SER A O 1
ATOM 2161 N N . THR A 1 288 ? -10.734 13.827 11.411 1.00 86.12 288 THR A N 1
ATOM 2162 C CA . THR A 1 288 ? -9.476 13.991 10.667 1.00 86.12 288 THR A CA 1
ATOM 2163 C C . THR A 1 288 ? -9.123 12.789 9.794 1.00 86.12 288 THR A C 1
ATOM 2165 O O . THR A 1 288 ? -8.370 12.939 8.834 1.00 86.12 288 THR A O 1
ATOM 2168 N N . GLY A 1 289 ? -9.653 11.605 10.114 1.00 85.81 289 GLY A N 1
ATOM 2169 C CA . GLY A 1 289 ? -9.274 10.325 9.516 1.00 85.81 289 GLY A CA 1
ATOM 2170 C C . GLY A 1 289 ? -7.984 9.734 10.089 1.00 85.81 289 GLY A C 1
ATOM 2171 O O . GLY A 1 289 ? -7.595 8.639 9.685 1.00 85.81 289 GLY A O 1
ATOM 2172 N N . LYS A 1 290 ? -7.313 10.413 11.022 1.00 86.06 290 LYS A N 1
ATOM 2173 C CA . LYS A 1 290 ? -6.058 9.937 11.608 1.00 86.06 290 LYS A CA 1
ATOM 2174 C C . LYS A 1 290 ? -6.298 9.001 12.783 1.00 86.06 290 LYS A C 1
ATOM 2176 O O . LYS A 1 290 ? -7.349 9.038 13.425 1.00 86.06 290 LYS A O 1
ATOM 2181 N N . TRP A 1 291 ? -5.340 8.108 13.008 1.00 89.69 291 TRP A N 1
ATOM 2182 C CA . TRP A 1 291 ? -5.396 7.184 14.132 1.00 89.69 291 TRP A CA 1
ATOM 2183 C C . TRP A 1 291 ? -4.601 7.728 15.298 1.00 89.69 291 TRP A C 1
ATOM 2185 O O . TRP A 1 291 ? -3.586 8.376 15.075 1.00 89.69 291 TRP A O 1
ATOM 2195 N N . HIS A 1 292 ? -5.066 7.400 16.499 1.00 90.50 292 HIS A N 1
ATOM 2196 C CA . HIS A 1 292 ? -4.475 7.787 17.769 1.00 90.50 292 HIS A CA 1
ATOM 2197 C C . HIS A 1 292 ? -4.338 6.584 18.687 1.00 90.50 292 HIS A C 1
ATOM 2199 O O . HIS A 1 292 ? -5.205 5.705 18.707 1.00 90.50 292 HIS A O 1
ATOM 2205 N N . ALA A 1 293 ? -3.270 6.554 19.475 1.00 91.19 293 ALA A N 1
ATOM 2206 C CA . ALA A 1 293 ? -3.144 5.597 20.564 1.00 91.19 293 ALA A CA 1
ATOM 2207 C C . ALA A 1 293 ? -3.924 6.106 21.786 1.00 91.19 293 ALA A C 1
ATOM 2209 O O . ALA A 1 293 ? -3.878 7.289 22.123 1.00 91.19 293 ALA A O 1
ATOM 2210 N N . LYS A 1 294 ? -4.691 5.216 22.422 1.00 92.25 294 LYS A N 1
ATOM 2211 C CA . LYS A 1 294 ? -5.475 5.497 23.631 1.00 92.25 294 LYS A CA 1
ATOM 2212 C C . LYS A 1 294 ? -5.346 4.380 24.656 1.00 92.25 294 LYS A C 1
ATOM 2214 O O . LYS A 1 294 ? -4.884 3.268 24.357 1.00 92.25 294 LYS A O 1
ATOM 2219 N N . SER A 1 295 ? -5.766 4.673 25.886 1.00 93.56 295 SER A N 1
ATOM 2220 C CA . SER A 1 295 ? -5.884 3.654 26.921 1.00 93.56 295 SER A CA 1
ATOM 2221 C C . SER A 1 295 ? -7.011 2.690 26.560 1.00 93.56 295 SER A C 1
ATOM 2223 O O . SER A 1 295 ? -8.140 3.096 26.307 1.00 93.56 295 SER A O 1
ATOM 2225 N N . CYS A 1 296 ? -6.717 1.392 26.564 1.00 94.00 296 CYS A N 1
ATOM 2226 C CA . CYS A 1 296 ? -7.655 0.340 26.161 1.00 94.00 296 CYS A CA 1
ATOM 2227 C C . CYS A 1 296 ? -8.916 0.241 27.046 1.00 94.00 296 CYS A C 1
ATOM 2229 O O . CYS A 1 296 ? -9.889 -0.408 26.653 1.00 94.00 296 CYS A O 1
ATOM 2231 N N . GLU A 1 297 ? -8.891 0.873 28.224 1.00 94.94 297 GLU A N 1
ATOM 2232 C CA . GLU A 1 297 ? -10.007 0.953 29.176 1.00 94.94 297 GLU A CA 1
ATOM 2233 C C . GLU A 1 297 ? -10.975 2.110 28.885 1.00 94.94 297 GLU A C 1
ATOM 2235 O O . GLU A 1 297 ? -12.062 2.177 29.465 1.00 94.94 297 GLU A O 1
ATOM 2240 N N . GLU A 1 298 ? -10.604 3.030 27.989 1.00 96.19 298 GLU A N 1
ATOM 2241 C CA . GLU A 1 298 ? -11.497 4.097 27.547 1.00 96.19 298 GLU A CA 1
ATOM 2242 C C . GLU A 1 298 ? -12.729 3.528 26.836 1.00 96.19 298 GLU A C 1
ATOM 2244 O O . GLU A 1 298 ? -12.746 2.397 26.343 1.00 96.19 298 GLU A O 1
ATOM 2249 N N . ARG A 1 299 ? -13.804 4.315 26.803 1.00 97.00 299 ARG A N 1
ATOM 2250 C CA . ARG A 1 299 ? -15.084 3.875 26.250 1.00 97.00 299 ARG A CA 1
ATOM 2251 C C . ARG A 1 299 ? -15.339 4.577 24.930 1.00 97.00 299 ARG A C 1
ATOM 2253 O O . ARG A 1 299 ? -15.647 5.761 24.912 1.00 97.00 299 ARG A O 1
ATOM 2260 N N . TYR A 1 300 ? -15.252 3.816 23.845 1.00 96.88 300 TYR A N 1
ATOM 2261 C CA . TYR A 1 300 ? -15.572 4.280 22.500 1.00 96.88 300 TYR A CA 1
ATOM 2262 C C . TYR A 1 300 ? -16.470 3.273 21.788 1.00 96.88 300 TYR A C 1
ATOM 2264 O O . TYR A 1 300 ? -16.663 2.135 22.232 1.00 96.88 300 TYR A O 1
ATOM 2272 N N . ARG A 1 301 ? -17.062 3.707 20.677 1.00 96.69 301 ARG A N 1
ATOM 2273 C CA . ARG A 1 301 ? -17.824 2.823 19.790 1.00 96.69 301 ARG A CA 1
ATOM 2274 C C . ARG A 1 301 ? -16.850 2.057 18.891 1.00 96.69 301 ARG A C 1
ATOM 2276 O O . ARG A 1 301 ? -15.887 2.665 18.432 1.00 96.69 301 ARG A O 1
ATOM 2283 N N . PRO A 1 302 ? -17.066 0.763 18.620 1.00 96.19 302 PRO A N 1
ATOM 2284 C CA . PRO A 1 302 ? -16.176 0.002 17.752 1.00 96.19 302 PRO A CA 1
ATOM 2285 C C . PRO A 1 302 ? -16.515 0.108 16.268 1.00 96.19 302 PRO A C 1
ATOM 2287 O O . PRO A 1 302 ? -17.681 0.193 15.883 1.00 96.19 302 PRO A O 1
ATOM 2290 N N . ALA A 1 303 ? -15.478 0.048 15.434 1.00 95.94 303 ALA A N 1
ATOM 2291 C CA . ALA A 1 303 ? -15.582 -0.107 13.993 1.00 95.94 303 ALA A CA 1
ATOM 2292 C C . ALA A 1 303 ? -15.880 -1.570 13.642 1.00 95.94 303 ALA A C 1
ATOM 2294 O O . ALA A 1 303 ? -15.024 -2.452 13.754 1.00 95.94 303 ALA A O 1
ATOM 2295 N N . CYS A 1 304 ? -17.107 -1.832 13.200 1.00 94.94 304 CYS A N 1
ATOM 2296 C CA . CYS A 1 304 ? -17.567 -3.172 12.873 1.00 94.94 304 CYS A CA 1
ATOM 2297 C C . CYS A 1 304 ? -17.693 -3.324 11.360 1.00 94.94 304 CYS A C 1
ATOM 2299 O O . CYS A 1 304 ? -18.592 -2.750 10.737 1.00 94.94 304 CYS A O 1
ATOM 2301 N N . ARG A 1 305 ? -16.805 -4.117 10.761 1.00 92.94 305 ARG A N 1
ATOM 2302 C CA . ARG A 1 305 ? -16.856 -4.433 9.334 1.00 92.94 305 ARG A CA 1
ATOM 2303 C C . ARG A 1 305 ? -17.869 -5.542 9.082 1.00 92.94 305 ARG A C 1
ATOM 2305 O O . ARG A 1 305 ? -17.858 -6.569 9.767 1.00 92.94 305 ARG A O 1
ATOM 2312 N N . VAL A 1 306 ? -18.729 -5.342 8.092 1.00 91.12 306 VAL A N 1
ATOM 2313 C CA . VAL A 1 306 ? -19.720 -6.341 7.684 1.00 91.12 306 VAL A CA 1
ATOM 2314 C C . VAL A 1 306 ? -19.004 -7.507 7.002 1.00 91.12 306 VAL A C 1
ATOM 2316 O O . VAL A 1 306 ? -18.126 -7.307 6.160 1.00 91.12 306 VAL A O 1
ATOM 2319 N N . ASN A 1 307 ? -19.347 -8.743 7.368 1.00 84.25 307 ASN A N 1
ATOM 2320 C CA . ASN A 1 307 ? -18.728 -9.917 6.756 1.00 84.25 307 ASN A CA 1
ATOM 2321 C C . ASN A 1 307 ? -18.973 -9.947 5.238 1.00 84.25 307 ASN A C 1
ATOM 2323 O O . ASN A 1 307 ? -20.088 -9.729 4.771 1.00 84.25 307 ASN A O 1
ATOM 2327 N N . GLY A 1 308 ? -17.914 -10.219 4.477 1.00 76.19 308 GLY A N 1
ATOM 2328 C CA . GLY A 1 308 ? -17.946 -10.228 3.015 1.00 76.19 308 GLY A CA 1
ATOM 2329 C C . GLY A 1 308 ? -17.859 -8.852 2.343 1.00 76.19 308 GLY A C 1
ATOM 2330 O O . GLY A 1 308 ? -17.720 -8.823 1.128 1.00 76.19 308 GLY A O 1
ATOM 2331 N N . GLY A 1 309 ? -17.876 -7.734 3.083 1.00 81.75 309 GLY A N 1
ATOM 2332 C CA . GLY A 1 309 ? -17.735 -6.386 2.516 1.00 81.75 309 GLY A CA 1
ATOM 2333 C C . GLY A 1 309 ? -16.472 -5.672 2.999 1.00 81.75 309 GLY A C 1
ATOM 2334 O O . GLY A 1 309 ? -16.431 -5.205 4.134 1.00 81.75 309 GLY A O 1
ATOM 2335 N N . ALA A 1 310 ? -15.449 -5.531 2.146 1.00 80.12 310 ALA A N 1
ATOM 2336 C CA . ALA A 1 310 ? -14.216 -4.811 2.504 1.00 80.12 310 ALA A CA 1
ATOM 2337 C C . ALA A 1 310 ? -14.445 -3.321 2.835 1.00 80.12 310 ALA A C 1
ATOM 2339 O O . ALA A 1 310 ? -13.754 -2.772 3.690 1.00 80.12 310 ALA A O 1
ATOM 2340 N N . TYR A 1 311 ? -15.443 -2.692 2.207 1.00 85.75 311 TYR A N 1
ATOM 2341 C CA . TYR A 1 311 ? -15.740 -1.255 2.324 1.00 85.75 311 TYR A CA 1
ATOM 2342 C C . TYR A 1 311 ? -17.032 -0.951 3.093 1.00 85.75 311 TYR A C 1
ATOM 2344 O O . TYR A 1 311 ? -17.478 0.194 3.136 1.00 85.75 311 TYR A O 1
ATOM 2352 N N . THR A 1 312 ? -17.658 -1.962 3.700 1.00 90.56 312 THR A N 1
ATOM 2353 C CA . THR A 1 312 ? -18.935 -1.805 4.404 1.00 90.56 312 THR A CA 1
ATOM 2354 C C . THR A 1 312 ? -18.712 -1.837 5.910 1.00 90.56 312 THR A C 1
ATOM 2356 O O . THR A 1 312 ? -18.403 -2.880 6.492 1.00 90.56 312 THR A O 1
ATOM 2359 N N . TRP A 1 313 ? -18.904 -0.682 6.541 1.00 93.38 313 TRP A N 1
ATOM 2360 C CA . TRP A 1 313 ? -18.666 -0.470 7.965 1.00 93.38 313 TRP A CA 1
ATOM 2361 C C . TRP A 1 313 ? -19.948 -0.070 8.682 1.00 93.38 313 TRP A C 1
ATOM 2363 O O . TRP A 1 313 ? -20.823 0.587 8.122 1.00 93.38 313 TRP A O 1
ATOM 2373 N N . THR A 1 314 ? -20.046 -0.474 9.941 1.00 93.62 314 THR A N 1
ATOM 2374 C CA . THR A 1 314 ? -21.122 -0.100 10.853 1.00 93.62 314 THR A CA 1
ATOM 2375 C C . THR A 1 314 ? -20.512 0.289 12.191 1.00 93.62 314 THR A C 1
ATOM 2377 O O . THR A 1 314 ? -19.566 -0.347 12.654 1.00 93.62 314 THR A O 1
ATOM 2380 N N . ILE A 1 315 ? -21.043 1.341 12.812 1.00 94.69 315 ILE A N 1
ATOM 2381 C CA . ILE A 1 315 ? -20.598 1.810 14.127 1.00 94.69 315 ILE A CA 1
ATOM 2382 C C . ILE A 1 315 ? -21.792 1.696 15.080 1.00 94.69 315 ILE A C 1
ATOM 2384 O O . ILE A 1 315 ? -22.721 2.507 15.000 1.00 94.69 315 ILE A O 1
ATOM 2388 N N . PRO A 1 316 ? -21.821 0.679 15.958 1.00 93.56 316 PRO A N 1
ATOM 2389 C CA . PRO A 1 316 ? -22.902 0.497 16.917 1.00 93.56 316 PRO A CA 1
ATOM 2390 C C . PRO A 1 316 ? -23.025 1.697 17.859 1.00 93.56 316 PRO A C 1
ATOM 2392 O O . PRO A 1 316 ? -22.028 2.298 18.245 1.00 93.56 316 PRO A O 1
ATOM 2395 N N . ALA A 1 317 ? -24.243 2.016 18.300 1.00 92.19 317 ALA A N 1
ATOM 2396 C CA . ALA A 1 317 ? -24.471 3.115 19.247 1.00 92.19 317 ALA A CA 1
ATOM 2397 C C . ALA A 1 317 ? -23.861 2.861 20.641 1.00 92.19 317 ALA A C 1
ATOM 2399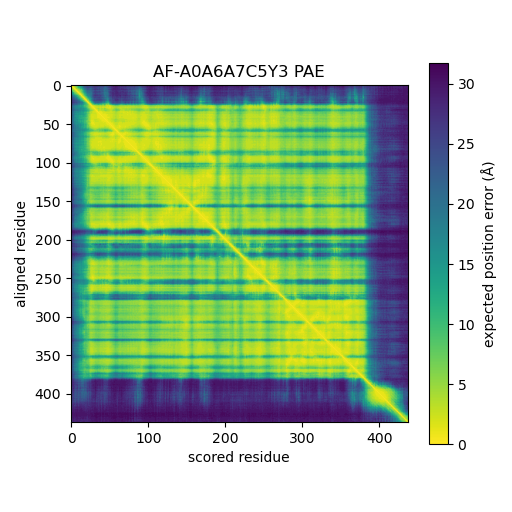 O O . ALA A 1 317 ? -23.652 3.799 21.403 1.00 92.19 317 ALA A O 1
ATOM 2400 N N . ARG A 1 318 ? -23.593 1.596 20.986 1.00 94.69 318 ARG A N 1
ATOM 2401 C CA . ARG A 1 318 ? -23.073 1.195 22.296 1.00 94.69 318 ARG A CA 1
ATOM 2402 C C . ARG A 1 318 ? -21.561 1.402 22.380 1.00 94.69 318 ARG A C 1
ATOM 2404 O O . ARG A 1 318 ? -20.817 0.893 21.549 1.00 94.69 318 ARG A O 1
ATOM 2411 N N . GLU A 1 319 ? -21.128 2.068 23.444 1.00 96.12 319 GLU A N 1
ATOM 2412 C CA . GLU A 1 319 ? -19.716 2.254 23.788 1.00 96.12 319 GLU A CA 1
ATOM 2413 C C . GLU A 1 319 ? -19.209 1.178 24.752 1.00 96.12 319 GLU A C 1
ATOM 2415 O O . GLU A 1 319 ? -19.918 0.736 25.669 1.00 96.12 319 GLU A O 1
ATOM 2420 N N . GLY A 1 320 ? -17.940 0.811 24.604 1.00 96.19 320 GLY A N 1
ATOM 2421 C CA . GLY A 1 320 ? -17.247 -0.082 25.525 1.00 96.19 320 GLY A CA 1
ATOM 2422 C C . GLY A 1 320 ? -15.736 0.036 25.427 1.00 96.19 320 GLY A C 1
ATOM 2423 O O . GLY A 1 320 ? -15.206 0.840 24.658 1.00 96.19 320 GLY A O 1
ATOM 2424 N N . SER A 1 321 ? -15.060 -0.766 26.241 1.00 96.38 321 SER A N 1
ATOM 2425 C CA . SER A 1 321 ? -13.607 -0.890 26.185 1.00 96.38 321 SER A CA 1
ATOM 2426 C C . SER A 1 321 ? -13.162 -1.611 24.914 1.00 96.38 321 SER A C 1
ATOM 2428 O O . SER A 1 321 ? -13.955 -2.274 24.230 1.00 96.38 321 SER A O 1
ATOM 2430 N N . TYR A 1 322 ? -11.866 -1.541 24.619 1.00 95.12 322 TYR A N 1
ATOM 2431 C CA . TYR A 1 322 ? -11.287 -2.258 23.486 1.00 95.12 322 TYR A CA 1
ATOM 2432 C C . TYR A 1 322 ? -11.599 -3.764 23.546 1.00 95.12 322 TYR A C 1
ATOM 2434 O O . TYR A 1 322 ? -12.040 -4.361 22.566 1.00 95.12 322 TYR A O 1
ATOM 2442 N N . SER A 1 323 ? -11.482 -4.377 24.729 1.00 93.62 323 SER A N 1
ATOM 2443 C CA . SER A 1 323 ? -11.725 -5.812 24.929 1.00 93.62 323 SER A CA 1
ATOM 2444 C C . SER A 1 323 ? -13.174 -6.246 24.680 1.00 93.62 323 SER A C 1
ATOM 2446 O O . SER A 1 323 ? -13.396 -7.400 24.315 1.00 93.62 323 SER A O 1
ATOM 2448 N N . GLN A 1 324 ? -14.137 -5.331 24.827 1.00 95.12 324 GLN A N 1
ATOM 2449 C CA . GLN A 1 324 ? -15.568 -5.563 24.592 1.00 95.12 324 GLN A CA 1
ATOM 2450 C C . GLN A 1 324 ? -15.987 -5.319 23.135 1.00 95.12 324 GLN A C 1
ATOM 2452 O O . GLN A 1 324 ? -17.120 -5.624 22.761 1.00 95.12 324 GLN A O 1
ATOM 2457 N N . SER A 1 325 ? -15.102 -4.758 22.307 1.00 94.88 325 SER A N 1
ATOM 2458 C CA . SER A 1 325 ? -15.437 -4.264 20.967 1.00 94.88 325 SER A CA 1
ATOM 2459 C C . SER A 1 325 ? -15.943 -5.361 20.028 1.00 94.88 325 SER A C 1
ATOM 2461 O O . SER A 1 325 ? -16.940 -5.161 19.333 1.00 94.88 325 SER A O 1
ATOM 2463 N N . GLN A 1 326 ? -15.338 -6.552 20.067 1.00 93.44 326 GLN A N 1
ATOM 2464 C CA . GLN A 1 326 ? -15.790 -7.694 19.264 1.00 93.44 326 GLN A CA 1
ATOM 2465 C C . GLN A 1 326 ? -17.199 -8.171 19.660 1.00 93.44 326 GLN A C 1
ATOM 2467 O O . GLN A 1 326 ? -18.014 -8.463 18.784 1.00 93.44 326 GLN A O 1
ATOM 2472 N N . ASP A 1 327 ? -17.520 -8.183 20.955 1.00 93.56 327 ASP A N 1
ATOM 2473 C CA . ASP A 1 327 ? -18.851 -8.564 21.446 1.00 93.56 327 ASP A CA 1
ATOM 2474 C C . ASP A 1 327 ? -19.904 -7.491 21.136 1.00 93.56 327 ASP A C 1
ATOM 2476 O O . ASP A 1 327 ? -21.084 -7.791 20.951 1.00 93.56 327 ASP A O 1
ATOM 2480 N N . ILE A 1 328 ? -19.492 -6.219 21.079 1.00 95.50 328 ILE A N 1
ATOM 2481 C CA . ILE A 1 328 ? -20.352 -5.103 20.673 1.00 95.50 328 ILE A CA 1
ATOM 2482 C C . ILE A 1 328 ? -20.716 -5.184 19.195 1.00 95.50 328 ILE A C 1
ATOM 2484 O O . ILE A 1 328 ? -21.876 -4.931 18.867 1.00 95.50 328 ILE A O 1
ATOM 2488 N N . CYS A 1 329 ? -19.771 -5.548 18.325 1.00 93.31 329 CYS A N 1
ATOM 2489 C CA . CYS A 1 329 ? -20.052 -5.704 16.902 1.00 93.31 329 CYS A CA 1
ATOM 2490 C C . CYS A 1 329 ? -21.130 -6.755 16.637 1.00 93.31 329 CYS A C 1
ATOM 2492 O O . CYS A 1 329 ? -22.055 -6.472 15.877 1.00 93.31 329 CYS A O 1
ATOM 2494 N N . GLY A 1 330 ? -21.043 -7.907 17.313 1.00 88.31 330 GLY A N 1
ATOM 2495 C CA . GLY A 1 330 ? -22.075 -8.944 17.329 1.00 88.31 330 GLY A CA 1
ATOM 2496 C C . GLY A 1 330 ? -22.481 -9.511 15.956 1.00 88.31 330 GLY A C 1
ATOM 2497 O O . GLY A 1 330 ? -22.094 -9.038 14.887 1.00 88.31 330 GLY A O 1
ATOM 2498 N N . GLY A 1 331 ? -23.306 -10.562 15.988 1.00 85.12 331 GLY A N 1
ATOM 2499 C CA . GLY A 1 331 ? -23.898 -11.159 14.786 1.00 85.12 331 GLY A CA 1
ATOM 2500 C C . GLY A 1 331 ? -22.860 -11.580 13.739 1.00 85.12 331 GLY A C 1
ATOM 2501 O O . GLY A 1 331 ? -21.927 -12.317 14.043 1.00 85.12 331 GLY A O 1
ATOM 2502 N N . ASN A 1 332 ? -23.044 -11.102 12.506 1.00 84.25 332 ASN A N 1
ATOM 2503 C CA . ASN A 1 332 ? -22.150 -11.371 11.375 1.00 84.25 332 ASN A CA 1
ATOM 2504 C C . ASN A 1 332 ? -21.071 -10.291 11.187 1.00 84.25 332 ASN A C 1
ATOM 2506 O O . ASN A 1 332 ? -20.354 -10.334 10.192 1.00 84.25 332 ASN A O 1
ATOM 2510 N N . ASN A 1 333 ? -20.955 -9.308 12.082 1.00 90.94 333 ASN A N 1
ATOM 2511 C CA . ASN A 1 333 ? -19.983 -8.228 11.938 1.00 90.94 333 ASN A CA 1
ATOM 2512 C C . ASN A 1 333 ? -18.708 -8.538 12.726 1.00 90.94 333 ASN A C 1
ATOM 2514 O O . ASN A 1 333 ? -18.744 -9.117 13.814 1.00 90.94 333 ASN A O 1
ATOM 2518 N N . LYS A 1 334 ? -17.563 -8.124 12.187 1.00 91.75 334 LYS A N 1
ATOM 2519 C CA . LYS A 1 334 ? -16.255 -8.338 12.807 1.00 91.75 334 LYS A CA 1
ATOM 2520 C C . LYS A 1 334 ? -15.664 -7.005 13.248 1.00 91.75 334 LYS A C 1
ATOM 2522 O O . LYS A 1 334 ? -15.636 -6.064 12.456 1.00 91.75 334 LYS A O 1
ATOM 2527 N N . PHE A 1 335 ? -15.168 -6.936 14.481 1.00 93.88 335 PHE A N 1
ATOM 2528 C CA . PHE A 1 335 ? -14.320 -5.824 14.894 1.00 93.88 335 PHE A CA 1
ATOM 2529 C C . PHE A 1 335 ? -13.044 -5.865 14.049 1.00 93.88 335 PHE A C 1
ATOM 2531 O O . PHE A 1 335 ? -12.397 -6.908 13.949 1.00 93.88 335 PHE A O 1
ATOM 2538 N N . ALA A 1 336 ? -12.758 -4.783 13.331 1.00 91.31 336 ALA A N 1
ATOM 2539 C CA . ALA A 1 336 ? -11.704 -4.768 12.324 1.00 91.31 336 ALA A CA 1
ATOM 2540 C C . ALA A 1 336 ? -11.019 -3.402 12.257 1.00 91.31 336 ALA A C 1
ATOM 2542 O O . ALA A 1 336 ? -11.553 -2.393 12.716 1.00 91.31 336 ALA A O 1
ATOM 2543 N N . ALA A 1 337 ? -9.832 -3.382 11.661 1.00 90.50 337 ALA A N 1
ATOM 2544 C CA . ALA A 1 337 ? -9.094 -2.167 11.360 1.00 90.50 337 ALA A CA 1
ATOM 2545 C C . ALA A 1 337 ? -9.043 -1.949 9.837 1.00 90.50 337 ALA A C 1
ATOM 2547 O O . ALA A 1 337 ? -8.815 -2.922 9.106 1.00 90.50 337 ALA A O 1
ATOM 2548 N N . PRO A 1 338 ? -9.255 -0.713 9.346 1.00 88.25 338 PRO A N 1
ATOM 2549 C CA . PRO A 1 338 ? -9.030 -0.377 7.945 1.00 88.25 338 PRO A CA 1
ATOM 2550 C C . PRO A 1 338 ? -7.595 -0.681 7.516 1.00 88.25 338 PRO A C 1
ATOM 2552 O O . PRO A 1 338 ? -6.646 -0.305 8.203 1.00 88.25 338 PRO A O 1
ATOM 2555 N N . ARG A 1 339 ? -7.421 -1.338 6.367 1.00 81.75 339 ARG A N 1
ATOM 2556 C CA . ARG A 1 339 ? -6.085 -1.698 5.852 1.00 81.75 339 ARG A CA 1
ATOM 2557 C C . ARG A 1 339 ? -5.506 -0.691 4.873 1.00 81.75 339 ARG A C 1
ATOM 2559 O O . ARG A 1 339 ? -4.311 -0.722 4.597 1.00 81.75 339 ARG A O 1
ATOM 2566 N N . THR A 1 340 ? -6.356 0.169 4.327 1.00 80.38 340 THR A N 1
ATOM 2567 C CA . THR A 1 340 ? -6.001 1.163 3.316 1.00 80.38 340 THR A CA 1
ATOM 2568 C C . THR A 1 340 ? -6.592 2.521 3.675 1.00 80.38 340 THR A C 1
ATOM 2570 O O . THR A 1 340 ? -7.615 2.571 4.368 1.00 80.38 340 THR A O 1
ATOM 2573 N N . PRO A 1 341 ? -6.023 3.625 3.156 1.00 82.06 341 PRO A N 1
ATOM 2574 C CA . PRO A 1 341 ? -6.654 4.938 3.265 1.00 82.06 341 PRO A CA 1
ATOM 2575 C C . PRO A 1 341 ? -8.088 4.939 2.714 1.00 82.06 341 PRO A C 1
ATOM 2577 O O . PRO A 1 341 ? -8.969 5.584 3.276 1.00 82.06 341 PRO A O 1
ATOM 2580 N N . LEU A 1 342 ? -8.354 4.149 1.667 1.00 83.81 342 LEU A N 1
ATOM 2581 C CA . LEU A 1 342 ? -9.691 3.997 1.099 1.00 83.81 342 LEU A CA 1
ATOM 2582 C C . LEU A 1 342 ? -10.680 3.351 2.081 1.00 83.81 342 LEU A C 1
ATOM 2584 O O . LEU A 1 342 ? -11.765 3.880 2.312 1.00 83.81 342 LEU A O 1
ATOM 2588 N N . GLU A 1 343 ? -10.317 2.233 2.707 1.00 85.56 343 GLU A N 1
ATOM 2589 C CA . GLU A 1 343 ? -11.159 1.629 3.747 1.00 85.56 343 GLU A CA 1
ATOM 2590 C C . GLU A 1 343 ? -11.376 2.572 4.924 1.00 85.56 343 GLU A C 1
ATOM 2592 O O . GLU A 1 343 ? -12.478 2.633 5.468 1.00 85.56 343 GLU A O 1
ATOM 2597 N N . ASN A 1 344 ? -10.337 3.320 5.296 1.00 88.44 344 ASN A N 1
ATOM 2598 C CA . ASN A 1 344 ? -10.405 4.288 6.378 1.00 88.44 344 ASN A CA 1
ATOM 2599 C C . ASN A 1 344 ? -11.420 5.387 6.049 1.00 88.44 344 ASN A C 1
ATOM 2601 O O . ASN A 1 344 ? -12.252 5.727 6.889 1.00 88.44 344 ASN A O 1
ATOM 2605 N N . ARG A 1 345 ? -11.443 5.854 4.794 1.00 87.94 345 ARG A N 1
ATOM 2606 C CA . ARG A 1 345 ? -12.465 6.777 4.295 1.00 87.94 345 ARG A CA 1
ATOM 2607 C C . ARG A 1 345 ? -13.877 6.188 4.379 1.00 87.94 345 ARG A C 1
ATOM 2609 O O . ARG A 1 345 ? -14.807 6.866 4.812 1.00 87.94 345 ARG A O 1
ATOM 2616 N N . HIS A 1 346 ? -14.067 4.933 3.982 1.00 89.50 346 HIS A N 1
ATOM 2617 C CA . HIS A 1 346 ? -15.378 4.285 4.089 1.00 89.50 346 HIS A CA 1
ATOM 2618 C C . HIS A 1 346 ? -15.836 4.133 5.546 1.00 89.50 346 HIS A C 1
ATOM 2620 O O . HIS A 1 346 ? -17.018 4.321 5.836 1.00 89.50 346 HIS A O 1
ATOM 2626 N N . LEU A 1 347 ? -14.912 3.856 6.469 1.00 92.12 347 LEU A N 1
ATOM 2627 C CA . LEU A 1 347 ? -15.205 3.826 7.898 1.00 92.12 347 LEU A CA 1
ATOM 2628 C C . LEU A 1 347 ? -15.652 5.203 8.407 1.00 92.12 347 LEU A C 1
ATOM 2630 O O . LEU A 1 347 ? -16.720 5.299 9.011 1.00 92.12 347 LEU A O 1
ATOM 2634 N N . ILE A 1 348 ? -14.903 6.276 8.137 1.00 91.75 348 ILE A N 1
ATOM 2635 C CA . ILE A 1 348 ? -15.284 7.623 8.606 1.00 91.75 348 ILE A CA 1
ATOM 2636 C C . ILE A 1 348 ? -16.594 8.108 7.970 1.00 91.75 348 ILE A C 1
ATOM 2638 O O . ILE A 1 348 ? -17.389 8.752 8.646 1.00 91.75 348 ILE A O 1
ATOM 2642 N N . ASN A 1 349 ? -16.868 7.741 6.714 1.00 90.75 349 ASN A N 1
ATOM 2643 C CA . ASN A 1 349 ? -18.109 8.095 6.021 1.00 90.75 349 ASN A CA 1
ATOM 2644 C C . ASN A 1 349 ? -19.320 7.276 6.488 1.00 90.75 349 ASN A C 1
ATOM 2646 O O . ASN A 1 349 ? -20.455 7.663 6.218 1.00 90.75 349 ASN A O 1
ATOM 2650 N N . SER A 1 350 ? -19.108 6.165 7.201 1.00 90.81 350 SER A N 1
ATOM 2651 C CA . SER A 1 350 ? -20.199 5.354 7.760 1.00 90.81 350 SER A CA 1
ATOM 2652 C C . SER A 1 350 ? -20.905 6.015 8.953 1.00 90.81 350 SER A C 1
ATOM 2654 O O . SER A 1 350 ? -21.952 5.539 9.393 1.00 90.81 350 SER A O 1
ATOM 2656 N N . THR A 1 351 ? -20.363 7.122 9.475 1.00 89.31 351 THR A N 1
ATOM 2657 C CA . THR A 1 351 ? -20.928 7.873 10.599 1.00 89.31 351 THR A CA 1
ATOM 2658 C C . THR A 1 351 ? -20.939 9.375 10.330 1.00 89.31 351 THR A C 1
ATOM 2660 O O . THR A 1 351 ? -19.944 9.970 9.929 1.00 89.31 351 THR A O 1
ATOM 2663 N N . ALA A 1 352 ? -22.065 10.025 10.629 1.00 83.62 352 ALA A N 1
ATOM 2664 C CA . ALA A 1 352 ? -22.138 11.486 10.680 1.00 83.62 352 ALA A CA 1
ATOM 2665 C C . ALA A 1 352 ? -21.617 12.049 12.017 1.00 83.62 352 ALA A C 1
ATOM 2667 O O . ALA A 1 352 ? -21.308 13.235 12.124 1.00 83.62 352 ALA A O 1
ATOM 2668 N N . THR A 1 353 ? -21.538 11.214 13.058 1.00 83.88 353 THR A N 1
ATOM 2669 C CA . THR A 1 353 ? -21.072 11.636 14.379 1.00 83.88 353 THR A CA 1
ATOM 2670 C C . THR A 1 353 ? -19.555 11.726 14.394 1.00 83.88 353 THR A C 1
ATOM 2672 O O . THR A 1 353 ? -18.885 10.733 14.114 1.00 83.88 353 THR A O 1
ATOM 2675 N N . LYS A 1 354 ? -19.043 12.896 14.778 1.00 89.31 354 LYS A N 1
ATOM 2676 C CA . LYS A 1 354 ? -17.617 13.134 15.002 1.00 89.31 354 LYS A CA 1
ATOM 2677 C C . LYS A 1 354 ? -17.167 12.601 16.362 1.00 89.31 354 LYS A C 1
ATOM 2679 O O . LYS A 1 354 ? -17.940 12.611 17.319 1.00 89.31 354 LYS A O 1
ATOM 2684 N N . GLY A 1 355 ? -15.926 12.132 16.428 1.00 93.19 355 GLY A N 1
ATOM 2685 C CA . GLY A 1 355 ? -15.306 11.565 17.623 1.00 93.19 355 GLY A CA 1
ATOM 2686 C C . GLY A 1 355 ? -14.443 10.340 17.326 1.00 93.19 355 GLY A C 1
ATOM 2687 O O . GLY A 1 355 ? -14.213 9.989 16.165 1.00 93.19 355 GLY A O 1
ATOM 2688 N N . TYR A 1 356 ? -13.993 9.689 18.397 1.00 95.19 356 TYR A N 1
ATOM 2689 C CA . TYR A 1 356 ? -13.132 8.514 18.331 1.00 95.19 356 TYR A CA 1
ATOM 2690 C C . TYR A 1 356 ? -13.928 7.214 18.213 1.00 95.19 356 TYR A C 1
ATOM 2692 O O . TYR A 1 356 ? -14.964 7.025 18.859 1.00 95.19 356 TYR A O 1
ATOM 2700 N N . VAL A 1 357 ? -13.413 6.308 17.389 1.00 96.50 357 VAL A N 1
ATOM 2701 C CA . VAL A 1 357 ? -13.972 4.975 17.153 1.00 96.50 357 VAL A CA 1
ATOM 2702 C C . VAL A 1 357 ? -12.852 3.953 17.305 1.00 96.50 357 VAL A C 1
ATOM 2704 O O . VAL A 1 357 ? -11.784 4.126 16.721 1.00 96.50 357 VAL A O 1
ATOM 2707 N N . TRP A 1 358 ? -13.080 2.886 18.073 1.00 96.69 358 TRP A N 1
ATOM 2708 C CA . TRP A 1 358 ? -12.109 1.798 18.193 1.00 96.69 358 TRP A CA 1
ATOM 2709 C C . TRP A 1 358 ? -11.882 1.139 16.835 1.00 96.69 358 TRP A C 1
ATOM 2711 O O . TRP A 1 358 ? -12.843 0.820 16.135 1.00 96.69 358 TRP A O 1
ATOM 2721 N N . VAL A 1 359 ? -10.627 0.858 16.503 1.00 94.50 359 VAL A N 1
ATOM 2722 C CA . VAL A 1 359 ? -10.244 -0.010 15.382 1.00 94.50 359 VAL A CA 1
ATOM 2723 C C . VAL A 1 359 ? -9.478 -1.205 15.932 1.00 94.50 359 VAL A C 1
ATOM 2725 O O . VAL A 1 359 ? -8.798 -1.076 16.945 1.00 94.50 359 VAL A O 1
ATOM 2728 N N . ASP A 1 360 ? -9.594 -2.379 15.309 1.00 93.12 360 ASP A N 1
ATOM 2729 C CA . ASP A 1 360 ? -8.954 -3.614 15.799 1.00 93.12 360 ASP A CA 1
ATOM 2730 C C . ASP A 1 360 ? -7.434 -3.611 15.566 1.00 93.12 360 ASP A C 1
ATOM 2732 O O . ASP A 1 360 ? -6.910 -4.361 14.747 1.00 93.12 360 ASP A O 1
ATOM 2736 N N . PHE A 1 361 ? -6.725 -2.719 16.256 1.00 91.06 361 PHE A N 1
ATOM 2737 C CA . PHE A 1 361 ? -5.279 -2.571 16.182 1.00 91.06 361 PHE A CA 1
ATOM 2738 C C . PHE A 1 361 ? -4.714 -2.185 17.550 1.00 91.06 361 PHE A C 1
ATOM 2740 O O . PHE A 1 361 ? -5.204 -1.254 18.194 1.00 91.06 361 PHE A O 1
ATOM 2747 N N . ASN A 1 362 ? -3.734 -2.947 18.032 1.00 89.56 362 ASN A N 1
ATOM 2748 C CA . ASN A 1 362 ? -3.230 -2.825 19.397 1.00 89.56 362 ASN A CA 1
ATOM 2749 C C . ASN A 1 362 ? -1.782 -3.307 19.538 1.00 89.56 362 ASN A C 1
ATOM 2751 O O . ASN A 1 362 ? -1.297 -4.058 18.700 1.00 89.56 362 ASN A O 1
ATOM 2755 N N . SER A 1 363 ? -1.141 -2.927 20.639 1.00 87.88 363 SER A N 1
ATOM 2756 C CA . SER A 1 363 ? 0.181 -3.388 21.085 1.00 87.88 363 SER A CA 1
ATOM 2757 C C . SER A 1 363 ? 0.112 -4.026 22.482 1.00 87.88 363 SER A C 1
ATOM 2759 O O . SER A 1 363 ? 0.950 -3.795 23.351 1.00 87.88 363 SER A O 1
ATOM 2761 N N . LEU A 1 364 ? -0.940 -4.815 22.743 1.00 87.50 364 LEU A N 1
ATOM 2762 C CA . LEU A 1 364 ? -1.168 -5.437 24.056 1.00 87.50 364 LEU A CA 1
ATOM 2763 C C . LEU A 1 364 ? -0.157 -6.540 24.384 1.00 87.50 364 LEU A C 1
ATOM 2765 O O . LEU A 1 364 ? 0.157 -6.739 25.556 1.00 87.50 364 LEU A O 1
ATOM 2769 N N . GLY A 1 365 ? 0.296 -7.279 23.368 1.00 80.25 365 GLY A N 1
ATOM 2770 C CA . GLY A 1 365 ? 1.180 -8.430 23.548 1.00 80.25 365 GLY A CA 1
ATOM 2771 C C . GLY A 1 365 ? 2.614 -8.038 23.893 1.00 80.25 365 GLY A C 1
ATOM 2772 O O . GLY A 1 365 ? 3.178 -8.578 24.836 1.00 80.25 365 GLY A O 1
ATOM 2773 N N . GLU A 1 366 ? 3.178 -7.096 23.140 1.00 80.25 366 GLU A N 1
ATOM 2774 C CA . GLU A 1 366 ? 4.529 -6.571 23.338 1.00 80.25 366 GLU A CA 1
ATOM 2775 C C . GLU A 1 366 ? 4.507 -5.062 23.120 1.00 80.25 366 GLU A C 1
ATOM 2777 O O . GLU A 1 366 ? 3.843 -4.573 22.198 1.00 80.25 366 GLU A O 1
ATOM 2782 N N . GLU A 1 367 ? 5.248 -4.334 23.955 1.00 73.94 367 GLU A N 1
ATOM 2783 C CA . GLU A 1 367 ? 5.433 -2.897 23.775 1.00 73.94 367 GLU A CA 1
ATOM 2784 C C . GLU A 1 367 ? 6.042 -2.647 22.388 1.00 73.94 367 GLU A C 1
ATOM 2786 O O . GLU A 1 367 ? 6.944 -3.356 21.950 1.00 73.94 367 GLU A O 1
ATOM 2791 N N . GLU A 1 368 ? 5.472 -1.683 21.665 1.00 73.88 368 GLU A N 1
ATOM 2792 C CA . GLU A 1 368 ? 5.842 -1.332 20.287 1.00 73.88 368 GLU A CA 1
ATOM 2793 C C . GLU A 1 368 ? 5.513 -2.369 19.191 1.00 73.88 368 GLU A C 1
ATOM 2795 O O . GLU A 1 368 ? 5.738 -2.084 18.020 1.00 73.88 368 GLU A O 1
ATOM 2800 N N . CYS A 1 369 ? 4.912 -3.528 19.489 1.00 80.06 369 CYS A N 1
ATOM 2801 C CA . CYS A 1 369 ? 4.456 -4.445 18.436 1.00 80.06 369 CYS A CA 1
ATOM 2802 C C . CYS A 1 369 ? 2.967 -4.269 18.137 1.00 80.06 369 CYS A C 1
ATOM 2804 O O . CYS A 1 369 ? 2.117 -4.900 18.768 1.00 80.06 369 CYS A O 1
ATOM 2806 N N . TRP A 1 370 ? 2.645 -3.429 17.154 1.00 83.12 370 TRP A N 1
ATOM 2807 C CA . TRP A 1 370 ? 1.257 -3.198 16.766 1.00 83.12 370 TRP A CA 1
ATOM 2808 C C . TRP A 1 370 ? 0.740 -4.266 15.805 1.00 83.12 370 TRP A C 1
ATOM 2810 O O . TRP A 1 370 ? 1.317 -4.491 14.743 1.00 83.12 370 TRP A O 1
ATOM 2820 N N . ILE A 1 371 ? -0.370 -4.905 16.170 1.00 83.38 371 ILE A N 1
ATOM 2821 C CA . ILE A 1 371 ? -0.975 -6.031 15.456 1.00 83.38 371 ILE A CA 1
ATOM 2822 C C . ILE A 1 371 ? -2.499 -5.903 15.397 1.00 83.38 371 ILE A C 1
ATOM 2824 O O . ILE A 1 371 ? -3.134 -5.265 16.240 1.00 83.38 371 ILE A O 1
ATOM 2828 N N . VAL A 1 372 ? -3.095 -6.520 14.373 1.00 85.19 372 VAL A N 1
ATOM 2829 C CA . VAL A 1 372 ? -4.554 -6.613 14.223 1.00 85.19 372 VAL A CA 1
ATOM 2830 C C . VAL A 1 372 ? -5.066 -7.843 14.958 1.00 85.19 372 VAL A C 1
ATOM 2832 O O . VAL A 1 372 ? -4.592 -8.950 14.707 1.00 85.19 372 VAL A O 1
ATOM 2835 N N . GLY A 1 373 ? -6.082 -7.667 15.798 1.00 82.81 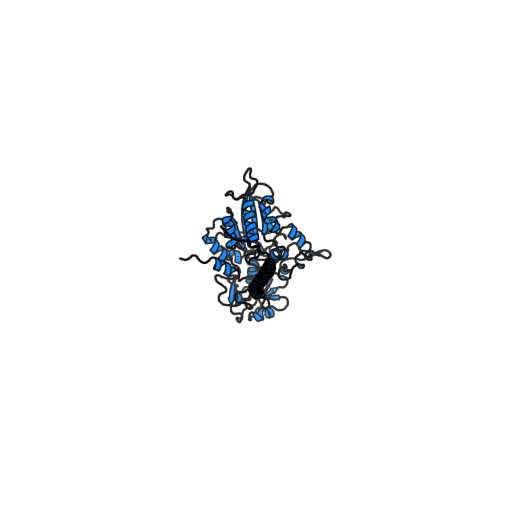373 GLY A N 1
ATOM 2836 C CA . GLY A 1 373 ? -6.677 -8.730 16.596 1.00 82.81 373 GLY A CA 1
ATOM 2837 C C . GLY A 1 373 ? -6.039 -8.855 17.976 1.00 82.81 373 GLY A C 1
ATOM 2838 O O . GLY A 1 373 ? -4.824 -8.990 18.111 1.00 82.81 373 GLY A O 1
ATOM 2839 N N . ARG A 1 374 ? -6.885 -8.881 19.010 1.00 75.12 374 ARG A N 1
ATOM 2840 C CA . ARG A 1 374 ? -6.483 -8.984 20.425 1.00 75.12 374 ARG A CA 1
ATOM 2841 C C . ARG A 1 374 ? -5.623 -10.211 20.749 1.00 75.12 374 ARG A C 1
ATOM 2843 O O . ARG A 1 374 ? -4.678 -10.109 21.517 1.00 75.12 374 ARG A O 1
ATOM 2850 N N . ASP A 1 375 ? -5.967 -11.362 20.174 1.00 73.69 375 ASP A N 1
ATOM 2851 C CA . ASP A 1 375 ? -5.373 -12.655 20.542 1.00 73.69 375 ASP A CA 1
ATOM 2852 C C . ASP A 1 375 ? -4.287 -13.103 19.541 1.00 73.69 375 ASP A C 1
ATOM 2854 O O . ASP A 1 375 ? -3.900 -14.275 19.493 1.00 73.69 375 ASP A O 1
ATOM 2858 N N . THR A 1 376 ? -3.805 -12.181 18.701 1.00 76.44 376 THR A N 1
ATOM 2859 C CA . THR A 1 376 ? -2.716 -12.458 17.760 1.00 76.44 376 THR A CA 1
ATOM 2860 C C . THR A 1 376 ? -1.362 -12.298 18.446 1.00 76.44 376 THR A C 1
ATOM 2862 O O . THR A 1 376 ? -1.200 -11.514 19.376 1.00 76.44 376 THR A O 1
ATOM 2865 N N . LYS A 1 377 ? -0.374 -13.102 18.038 1.00 77.56 377 LYS A N 1
ATOM 2866 C CA . LYS A 1 377 ? 0.992 -12.999 18.566 1.00 77.56 377 LYS A CA 1
ATOM 2867 C C . LYS A 1 377 ? 1.815 -12.084 17.677 1.00 77.56 377 LYS A C 1
ATOM 2869 O O . LYS A 1 377 ? 1.691 -12.160 16.455 1.00 77.56 377 LYS A O 1
ATOM 2874 N N . CYS A 1 378 ? 2.688 -11.292 18.293 1.00 75.62 378 CYS A N 1
ATOM 2875 C CA . CYS A 1 378 ? 3.646 -10.471 17.570 1.00 75.62 378 CYS A CA 1
ATOM 2876 C C . CYS A 1 378 ? 4.487 -11.351 16.621 1.00 75.62 378 CYS A C 1
ATOM 2878 O O . CYS A 1 378 ? 5.150 -12.282 17.082 1.00 75.62 378 CYS A O 1
ATOM 2880 N N . PRO A 1 379 ? 4.496 -11.093 15.302 1.00 66.19 379 PRO A N 1
ATOM 2881 C CA . PRO A 1 379 ? 5.278 -11.894 14.358 1.00 66.19 379 PRO A CA 1
ATOM 2882 C C . PRO A 1 379 ? 6.793 -11.775 14.571 1.00 66.19 379 PRO A C 1
ATOM 2884 O O . PRO A 1 379 ? 7.548 -12.657 14.168 1.00 66.19 379 PRO A O 1
ATOM 2887 N N . PHE A 1 380 ? 7.234 -10.681 15.199 1.00 60.44 380 PHE A N 1
ATOM 2888 C CA . PHE A 1 380 ? 8.643 -10.321 15.359 1.00 60.44 380 PHE A CA 1
ATOM 2889 C C . PHE A 1 380 ? 9.264 -10.802 16.664 1.00 60.44 380 PHE A C 1
ATOM 2891 O O . PHE A 1 380 ? 10.484 -10.716 16.814 1.00 60.44 380 PHE A O 1
ATOM 2898 N N . THR A 1 381 ? 8.468 -11.341 17.595 1.00 56.31 381 THR A N 1
ATOM 2899 C CA . THR A 1 381 ? 9.031 -12.020 18.761 1.00 56.31 381 THR A CA 1
ATOM 2900 C C . THR A 1 381 ? 9.720 -13.276 18.267 1.00 56.31 381 THR A C 1
ATOM 2902 O O . THR A 1 381 ? 9.085 -14.305 18.023 1.00 56.31 381 THR A O 1
ATOM 2905 N N . GLN A 1 382 ? 11.032 -13.168 18.063 1.00 50.06 382 GLN A N 1
ATOM 2906 C CA . GLN A 1 382 ? 11.877 -14.301 17.755 1.00 50.06 382 GLN A CA 1
ATOM 2907 C C . GLN A 1 382 ? 11.631 -15.361 18.824 1.00 50.06 382 GLN A C 1
ATOM 2909 O O . GLN A 1 382 ? 11.928 -15.172 20.004 1.00 50.06 382 GLN A O 1
ATOM 2914 N N . THR A 1 383 ? 11.099 -16.503 18.412 1.00 44.66 383 THR A N 1
ATOM 2915 C CA . THR A 1 383 ? 11.147 -17.711 19.221 1.00 44.66 383 THR A CA 1
ATOM 2916 C C . THR A 1 383 ? 12.618 -18.085 19.406 1.00 44.66 383 THR A C 1
ATOM 2918 O O . THR A 1 383 ? 13.228 -18.688 18.530 1.00 44.66 383 THR A O 1
ATOM 2921 N N . GLY A 1 384 ? 13.193 -17.630 20.520 1.00 42.62 384 GLY A N 1
ATOM 2922 C CA . GLY A 1 384 ? 14.343 -18.162 21.250 1.00 42.62 384 GLY A CA 1
ATOM 2923 C C . GLY A 1 384 ? 15.317 -19.106 20.537 1.00 42.62 384 GLY A C 1
ATOM 2924 O O . GLY A 1 384 ? 15.525 -20.208 21.029 1.00 42.62 384 GLY A O 1
ATOM 2925 N N . HIS A 1 385 ? 15.997 -18.667 19.474 1.00 40.84 385 HIS A N 1
ATOM 2926 C CA . HIS A 1 385 ? 17.197 -19.358 18.968 1.00 40.84 385 HIS A CA 1
ATOM 2927 C C . HIS A 1 385 ? 18.481 -18.524 19.063 1.00 40.84 385 HIS A C 1
ATOM 2929 O O . HIS A 1 385 ? 19.553 -19.014 18.707 1.00 40.84 385 HIS A O 1
ATOM 2935 N N . GLU A 1 386 ? 18.441 -17.299 19.595 1.00 45.41 386 GLU A N 1
ATOM 2936 C CA . GLU A 1 386 ? 19.681 -16.566 19.880 1.00 45.41 386 GLU A CA 1
ATOM 2937 C C . GLU A 1 386 ? 20.423 -17.146 21.089 1.00 45.41 386 GLU A C 1
ATOM 2939 O O . GLU A 1 386 ? 21.645 -17.276 21.048 1.00 45.41 386 GLU A O 1
ATOM 2944 N N . GLY A 1 387 ? 19.705 -17.598 22.126 1.00 43.22 387 GLY A N 1
ATOM 2945 C CA . GLY A 1 387 ? 20.314 -18.245 23.294 1.00 43.22 387 GLY A CA 1
ATOM 2946 C C . GLY A 1 387 ? 21.045 -19.546 22.947 1.00 43.22 387 GLY A C 1
ATOM 2947 O O . GLY A 1 387 ? 22.159 -19.779 23.412 1.00 43.22 387 GLY A O 1
ATOM 2948 N N . GLU A 1 388 ? 20.468 -20.363 22.065 1.00 43.72 388 GLU A N 1
ATOM 2949 C CA . GLU A 1 388 ? 21.048 -21.646 21.657 1.00 43.72 388 GLU A CA 1
ATOM 2950 C C . GLU A 1 388 ? 22.283 -21.451 20.761 1.00 43.72 388 GLU A C 1
ATOM 2952 O O . GLU A 1 388 ? 23.327 -22.067 20.986 1.00 43.72 388 GLU A O 1
ATOM 2957 N N . ARG A 1 389 ? 22.242 -20.499 19.816 1.00 44.91 389 ARG A N 1
ATOM 2958 C CA . ARG A 1 389 ? 23.405 -20.175 18.970 1.00 44.91 389 ARG A CA 1
ATOM 2959 C C . ARG A 1 389 ? 24.559 -19.560 19.766 1.00 44.91 389 ARG A C 1
ATOM 2961 O O . ARG A 1 389 ? 25.716 -19.873 19.481 1.00 44.91 389 ARG A O 1
ATOM 2968 N N . ARG A 1 390 ? 24.268 -18.743 20.789 1.00 47.47 390 ARG A N 1
ATOM 2969 C CA . ARG A 1 390 ? 25.295 -18.131 21.656 1.00 47.47 390 ARG A CA 1
ATOM 2970 C C . ARG A 1 390 ? 26.042 -19.159 22.504 1.00 47.47 390 ARG A C 1
ATOM 2972 O O . ARG A 1 390 ? 27.200 -18.925 22.833 1.00 47.47 390 ARG A O 1
ATOM 2979 N N . VAL A 1 391 ? 25.411 -20.291 22.822 1.00 54.53 391 VAL A N 1
ATOM 2980 C CA . VAL A 1 391 ? 26.016 -21.376 23.612 1.00 54.53 391 VAL A CA 1
ATOM 2981 C C . VAL A 1 391 ? 26.744 -22.393 22.721 1.00 54.53 391 VAL A C 1
ATOM 2983 O O . VAL A 1 391 ? 27.814 -22.873 23.093 1.00 54.53 391 VAL A O 1
ATOM 2986 N N . VAL A 1 392 ? 26.251 -22.672 21.509 1.00 55.84 392 VAL A N 1
ATOM 2987 C CA . VAL A 1 392 ? 26.870 -23.663 20.604 1.00 55.84 392 VAL A CA 1
ATOM 2988 C C . VAL A 1 392 ? 28.233 -23.205 20.065 1.00 55.84 392 VAL A C 1
ATOM 2990 O O . VAL A 1 392 ? 29.170 -24.001 20.031 1.00 55.84 392 VAL A O 1
ATOM 2993 N N . VAL A 1 393 ? 28.396 -21.931 19.689 1.00 62.41 393 VAL A N 1
ATOM 2994 C CA . VAL A 1 393 ? 29.663 -21.426 19.116 1.00 62.41 393 VAL A CA 1
ATOM 2995 C C . VAL A 1 393 ? 30.867 -21.560 20.075 1.00 62.41 393 VAL A C 1
ATOM 2997 O O . VAL A 1 393 ? 31.899 -22.090 19.648 1.00 62.41 393 VAL A O 1
ATOM 3000 N N . PRO A 1 394 ? 30.791 -21.156 21.362 1.00 69.19 394 PRO A N 1
ATOM 3001 C CA . PRO A 1 394 ? 31.904 -21.339 22.295 1.00 69.19 394 PRO A CA 1
ATOM 3002 C C . PRO A 1 394 ? 32.138 -22.806 22.695 1.00 69.19 394 PRO A C 1
ATOM 3004 O O . PRO A 1 394 ? 33.280 -23.189 22.938 1.00 69.19 394 PRO A O 1
ATOM 3007 N N . ILE A 1 395 ? 31.105 -23.658 22.719 1.00 76.62 395 ILE A N 1
ATOM 3008 C CA . ILE A 1 395 ? 31.280 -25.086 23.040 1.00 76.62 395 ILE A CA 1
ATOM 3009 C C . ILE A 1 395 ? 31.995 -25.817 21.901 1.00 76.62 395 ILE A C 1
ATOM 3011 O O . ILE A 1 395 ? 32.947 -26.560 22.146 1.00 76.62 395 ILE A O 1
ATOM 3015 N N . VAL A 1 396 ? 31.588 -25.588 20.649 1.00 79.00 396 VAL A N 1
ATOM 3016 C CA . VAL A 1 396 ? 32.219 -26.230 19.486 1.00 79.00 396 VAL A CA 1
ATOM 3017 C C . VAL A 1 396 ? 33.683 -25.803 19.361 1.00 79.00 396 VAL A C 1
ATOM 3019 O O . VAL A 1 396 ? 34.544 -26.652 19.125 1.00 79.00 396 VAL A O 1
ATOM 3022 N N . SER A 1 397 ? 34.002 -24.524 19.593 1.00 74.81 397 SER A N 1
ATOM 3023 C CA . SER A 1 397 ? 35.395 -24.057 19.570 1.00 74.81 397 SER A CA 1
ATOM 3024 C C . SER A 1 397 ? 36.235 -24.678 20.692 1.00 74.81 397 SER A C 1
ATOM 3026 O O . SER A 1 397 ? 37.342 -25.153 20.426 1.00 74.81 397 SER A O 1
ATOM 3028 N N . ALA A 1 398 ? 35.702 -24.781 21.914 1.00 85.31 398 ALA A N 1
ATOM 3029 C CA . ALA A 1 398 ? 36.383 -25.433 23.031 1.00 85.31 398 ALA A CA 1
ATOM 3030 C C . ALA A 1 398 ? 36.669 -26.919 22.752 1.00 85.31 398 ALA A C 1
ATOM 3032 O O . ALA A 1 398 ? 37.783 -27.387 22.995 1.00 85.31 398 ALA A O 1
ATOM 3033 N N . VAL A 1 399 ? 35.706 -27.654 22.183 1.00 90.75 399 VAL A N 1
ATOM 3034 C CA . VAL A 1 399 ? 35.881 -29.069 21.815 1.00 90.75 399 VAL A CA 1
ATOM 3035 C C . VAL A 1 399 ? 36.949 -29.229 20.733 1.00 90.75 399 VAL A C 1
ATOM 3037 O O . VAL A 1 399 ? 37.827 -30.082 20.872 1.00 90.75 399 VAL A O 1
ATOM 3040 N N . VAL A 1 400 ? 36.939 -28.394 19.689 1.00 89.81 400 VAL A N 1
ATOM 3041 C CA . VAL A 1 400 ? 37.957 -28.438 18.624 1.00 89.81 400 VAL A CA 1
ATOM 3042 C C . VAL A 1 400 ? 39.353 -28.170 19.190 1.00 89.81 400 VAL A C 1
ATOM 3044 O O . VAL A 1 400 ? 40.280 -28.930 18.906 1.00 89.81 400 VAL A O 1
ATOM 3047 N N . VAL A 1 401 ? 39.512 -27.151 20.040 1.00 90.31 401 VAL A N 1
ATOM 3048 C CA . VAL A 1 401 ? 40.797 -26.848 20.693 1.00 90.31 401 VAL A CA 1
ATOM 3049 C C . VAL A 1 401 ? 41.257 -28.015 21.568 1.00 90.31 401 VAL A C 1
ATOM 3051 O O . VAL A 1 401 ? 42.429 -28.393 21.518 1.00 90.31 401 VAL A O 1
ATOM 3054 N N . PHE A 1 402 ? 40.347 -28.642 22.317 1.00 92.56 402 PHE A N 1
ATOM 3055 C CA . PHE A 1 402 ? 40.667 -29.786 23.171 1.00 92.56 402 PHE A CA 1
ATOM 3056 C C . PHE A 1 402 ? 41.106 -31.014 22.359 1.00 92.56 402 PHE A C 1
ATOM 3058 O O . PHE A 1 402 ? 42.103 -31.658 22.693 1.00 92.56 402 PHE A O 1
ATOM 3065 N N . VAL A 1 403 ? 40.421 -31.308 21.250 1.00 93.00 403 VAL A N 1
ATOM 3066 C CA . VAL A 1 403 ? 40.780 -32.400 20.329 1.00 93.00 403 VAL A CA 1
ATOM 3067 C C . VAL A 1 403 ? 42.139 -32.142 19.680 1.00 93.00 403 VAL A C 1
ATOM 3069 O O . VAL A 1 403 ? 42.985 -33.038 19.643 1.00 93.00 403 VAL A O 1
ATOM 3072 N N . VAL A 1 404 ? 42.394 -30.916 19.219 1.00 90.69 404 VAL A N 1
ATOM 3073 C CA . VAL A 1 404 ? 43.689 -30.533 18.639 1.00 90.69 404 VAL A CA 1
ATOM 3074 C C . VAL A 1 404 ? 44.807 -30.652 19.680 1.00 90.69 404 VAL A C 1
ATOM 3076 O O . VAL A 1 404 ? 45.855 -31.230 19.383 1.00 90.69 404 VAL A O 1
ATOM 3079 N N . ALA A 1 405 ? 44.589 -30.199 20.917 1.00 89.75 405 ALA A N 1
ATOM 3080 C CA . ALA A 1 405 ? 45.557 -30.334 22.006 1.00 89.75 405 ALA A CA 1
ATOM 3081 C C . ALA A 1 405 ? 45.847 -31.808 22.348 1.00 89.75 405 ALA A C 1
ATOM 3083 O O . ALA A 1 405 ? 47.012 -32.203 22.467 1.00 89.75 405 ALA A O 1
ATOM 3084 N N . ALA A 1 406 ? 44.812 -32.648 22.432 1.00 90.81 406 ALA A N 1
ATOM 3085 C CA . ALA A 1 406 ? 44.959 -34.083 22.654 1.00 90.81 406 ALA A CA 1
ATOM 3086 C C . ALA A 1 406 ? 45.762 -34.751 21.525 1.00 90.81 406 ALA A C 1
ATOM 3088 O O . ALA A 1 406 ? 46.699 -35.509 21.791 1.00 90.8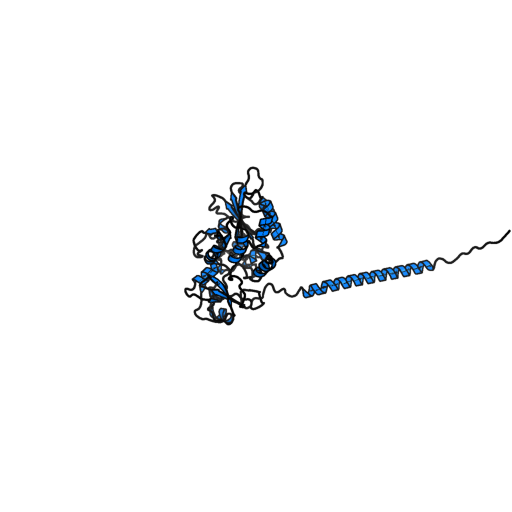1 406 ALA A O 1
ATOM 3089 N N . LEU A 1 407 ? 45.479 -34.410 20.263 1.00 87.44 407 LEU A N 1
ATOM 3090 C CA . LEU A 1 407 ? 46.238 -34.899 19.109 1.00 87.44 407 LEU A CA 1
ATOM 3091 C C . LEU A 1 407 ? 47.707 -34.460 19.162 1.00 87.44 407 LEU A C 1
ATOM 3093 O O . LEU A 1 407 ? 48.596 -35.285 18.925 1.00 87.44 407 LEU A O 1
ATOM 3097 N N . MET A 1 408 ? 47.997 -33.211 19.543 1.00 84.62 408 MET A N 1
ATOM 3098 C CA . MET A 1 408 ? 49.377 -32.744 19.728 1.00 84.62 408 MET A CA 1
ATOM 3099 C C . MET A 1 408 ? 50.116 -33.545 20.815 1.00 84.62 408 MET A C 1
ATOM 3101 O O . MET A 1 408 ? 51.275 -33.939 20.620 1.00 84.62 408 MET A O 1
ATOM 3105 N N . LEU A 1 409 ? 49.453 -33.868 21.931 1.00 83.62 409 LEU A N 1
ATOM 3106 C CA . LEU A 1 409 ? 50.015 -34.713 22.994 1.00 83.62 409 LEU A CA 1
ATOM 3107 C C . LEU A 1 409 ? 50.235 -36.164 22.531 1.00 83.62 409 LEU A C 1
ATOM 3109 O O . LEU A 1 409 ? 51.282 -36.762 22.820 1.00 83.62 409 LEU A O 1
ATOM 3113 N N . CYS A 1 410 ? 49.314 -36.731 21.751 1.00 80.62 410 CYS A N 1
ATOM 3114 C CA . CYS A 1 410 ? 49.463 -38.058 21.148 1.00 80.62 410 CYS A CA 1
ATOM 3115 C C . CYS A 1 410 ? 50.640 -38.120 20.155 1.00 80.62 410 CYS A C 1
ATOM 3117 O O . CYS A 1 410 ? 51.396 -39.098 20.136 1.00 80.62 410 CYS A O 1
ATOM 3119 N N . VAL A 1 411 ? 50.863 -37.070 19.359 1.00 81.94 411 VAL A N 1
ATOM 3120 C CA . VAL A 1 411 ? 52.012 -36.985 18.440 1.00 81.94 411 VAL A CA 1
ATOM 3121 C C . VAL A 1 411 ? 53.330 -36.870 19.211 1.00 81.94 411 VAL A C 1
ATOM 3123 O O . VAL A 1 411 ? 54.299 -37.565 18.881 1.00 81.94 411 VAL A O 1
ATOM 3126 N N . LYS A 1 412 ? 53.384 -36.057 20.273 1.00 73.50 412 LYS A N 1
ATOM 3127 C CA . LYS A 1 412 ? 54.594 -35.886 21.097 1.00 73.50 412 LYS A CA 1
ATOM 3128 C C . LYS A 1 412 ? 54.958 -37.162 21.861 1.00 73.50 412 LYS A C 1
ATOM 3130 O O . LYS A 1 412 ? 56.125 -37.563 21.871 1.00 73.50 412 LYS A O 1
ATOM 3135 N N . SER A 1 413 ? 53.970 -37.862 22.416 1.00 68.06 413 SER A N 1
ATOM 3136 C CA . SER A 1 413 ? 54.174 -39.157 23.082 1.00 68.06 413 SER A CA 1
ATOM 3137 C C . SER A 1 413 ? 54.607 -40.263 22.104 1.00 68.06 413 SER A C 1
ATOM 3139 O O . SER A 1 413 ? 55.512 -41.041 22.425 1.00 68.06 413 SER A O 1
ATOM 3141 N N . ARG A 1 414 ? 54.081 -40.293 20.867 1.00 64.62 414 ARG A N 1
ATOM 3142 C CA . ARG A 1 414 ? 54.576 -41.187 19.797 1.00 64.62 414 ARG A CA 1
ATOM 3143 C C . ARG A 1 414 ? 56.009 -40.859 19.356 1.00 64.62 414 ARG A C 1
ATOM 3145 O O . ARG A 1 414 ? 56.809 -41.783 19.188 1.00 64.62 414 ARG A O 1
ATOM 3152 N N . ARG A 1 415 ? 56.371 -39.578 19.203 1.00 58.97 415 ARG A N 1
ATOM 3153 C CA . ARG A 1 415 ? 57.751 -39.155 18.870 1.00 58.97 415 ARG A CA 1
ATOM 3154 C C . ARG A 1 415 ? 58.748 -39.519 19.976 1.00 58.97 415 ARG A C 1
ATOM 3156 O O . ARG A 1 415 ? 59.815 -40.049 19.670 1.00 58.97 415 ARG A O 1
ATOM 3163 N N . SER A 1 416 ? 58.383 -39.337 21.245 1.00 60.38 416 SER A N 1
ATOM 3164 C CA . SER A 1 416 ? 59.217 -39.728 22.394 1.00 60.38 416 SER A CA 1
ATOM 3165 C C . SER A 1 416 ? 59.455 -41.247 22.460 1.00 60.38 416 SER A C 1
ATOM 3167 O O . SER A 1 416 ? 60.590 -41.695 22.648 1.00 60.38 416 SER A O 1
ATOM 3169 N N . ARG A 1 417 ? 58.430 -42.069 22.176 1.00 57.62 417 ARG A N 1
ATOM 3170 C CA . ARG A 1 417 ? 58.594 -43.535 22.080 1.00 57.62 417 ARG A CA 1
ATOM 3171 C C . ARG A 1 417 ? 59.516 -43.963 20.929 1.00 57.62 417 ARG A C 1
ATOM 3173 O O . ARG A 1 417 ? 60.324 -44.870 21.123 1.00 57.62 417 ARG A O 1
ATOM 3180 N N . LYS A 1 418 ? 59.463 -43.310 19.757 1.00 54.16 418 LYS A N 1
ATOM 3181 C CA . LYS A 1 418 ? 60.402 -43.589 18.646 1.00 54.16 418 LYS A CA 1
ATOM 3182 C C . LYS A 1 418 ? 61.844 -43.162 18.969 1.00 54.16 418 LYS A C 1
ATOM 3184 O O . LYS A 1 418 ? 62.769 -43.892 18.621 1.00 54.16 418 LYS A O 1
ATOM 3189 N N . SER A 1 419 ? 62.040 -42.051 19.684 1.00 54.19 419 SER A N 1
ATOM 3190 C CA . SER A 1 419 ? 63.363 -41.589 20.143 1.00 54.19 419 SER A CA 1
ATOM 3191 C C . SER A 1 419 ? 64.026 -42.577 21.118 1.00 54.19 419 SER A C 1
ATOM 3193 O O . SER A 1 419 ? 65.175 -42.974 20.914 1.00 54.19 419 SER A O 1
ATOM 3195 N N . LYS A 1 420 ? 63.276 -43.103 22.103 1.00 51.91 420 LYS A N 1
ATOM 3196 C CA . LYS A 1 420 ? 63.787 -44.140 23.024 1.00 51.91 420 LYS A CA 1
ATOM 3197 C C . LYS A 1 420 ? 64.197 -45.439 22.317 1.00 51.91 420 LYS A C 1
ATOM 3199 O O . LYS A 1 420 ? 65.117 -46.107 22.782 1.00 51.91 420 LYS A O 1
ATOM 3204 N N . ARG A 1 421 ? 63.573 -45.791 21.183 1.00 52.88 421 ARG A N 1
ATOM 3205 C CA . ARG A 1 421 ? 63.925 -47.001 20.414 1.00 52.88 421 ARG A CA 1
ATOM 3206 C C . ARG A 1 421 ? 65.217 -46.846 19.595 1.00 52.88 421 ARG A C 1
ATOM 3208 O O . ARG A 1 421 ? 65.886 -47.846 19.369 1.00 52.88 421 ARG A O 1
ATOM 3215 N N . ARG A 1 422 ? 65.608 -45.622 19.203 1.00 50.84 422 ARG A N 1
ATOM 3216 C CA . ARG A 1 422 ? 66.888 -45.357 18.508 1.00 50.84 422 ARG A CA 1
ATOM 3217 C C . ARG A 1 422 ? 68.101 -45.321 19.445 1.00 50.84 422 ARG A C 1
ATOM 3219 O O . ARG A 1 422 ? 69.185 -45.685 19.018 1.00 50.84 422 ARG A O 1
ATOM 3226 N N . ARG A 1 423 ? 67.928 -44.976 20.727 1.00 50.22 423 ARG A N 1
ATOM 3227 C CA . ARG A 1 423 ? 69.037 -44.919 21.704 1.00 50.22 423 ARG A CA 1
ATOM 3228 C C . ARG A 1 423 ? 69.480 -46.278 22.277 1.00 50.22 423 ARG A C 1
ATOM 3230 O O . ARG A 1 423 ? 70.457 -46.319 23.005 1.00 50.22 423 ARG A O 1
ATOM 3237 N N . ARG A 1 424 ? 68.788 -47.382 21.956 1.00 52.00 424 ARG A N 1
ATOM 3238 C CA . ARG A 1 424 ? 69.150 -48.755 22.380 1.00 52.00 424 ARG A CA 1
ATOM 3239 C C . ARG A 1 424 ? 69.894 -49.577 21.312 1.00 52.00 424 ARG A C 1
ATOM 3241 O O . ARG A 1 424 ? 70.140 -50.752 21.537 1.00 52.00 424 ARG A O 1
ATOM 3248 N N . LYS A 1 425 ? 70.242 -48.994 20.157 1.00 51.38 425 LYS A N 1
ATOM 3249 C CA . LYS A 1 425 ? 70.933 -49.692 19.054 1.00 51.38 425 LYS A CA 1
ATOM 3250 C C . LYS A 1 425 ? 72.156 -48.891 18.588 1.00 51.38 425 LYS A C 1
ATOM 3252 O O . LYS A 1 425 ? 72.191 -48.389 17.472 1.00 51.38 425 LYS A O 1
ATOM 3257 N N . GLY A 1 426 ? 73.101 -48.709 19.504 1.00 50.22 426 GLY A N 1
ATOM 3258 C CA . GLY A 1 426 ? 74.342 -47.962 19.302 1.00 50.22 426 GLY A CA 1
ATOM 3259 C C . GLY A 1 426 ? 75.279 -48.184 20.484 1.00 50.22 426 GLY A C 1
ATOM 3260 O O . GLY A 1 426 ? 75.572 -47.249 21.219 1.00 50.22 426 GLY A O 1
ATOM 3261 N N . GLY A 1 427 ? 75.637 -49.444 20.715 1.00 49.25 427 GLY A N 1
ATOM 3262 C CA . GLY A 1 427 ? 76.597 -49.878 21.720 1.00 49.25 427 GLY A CA 1
ATOM 3263 C C . GLY A 1 427 ? 77.240 -51.170 21.232 1.00 49.25 427 GLY A C 1
ATOM 3264 O O . GLY A 1 427 ? 76.575 -52.198 21.254 1.00 49.25 427 GLY A O 1
ATOM 3265 N N . ASP A 1 428 ? 78.435 -51.023 20.660 1.00 46.75 428 ASP A N 1
ATOM 3266 C CA . ASP A 1 428 ? 79.605 -51.920 20.699 1.00 46.75 428 ASP A CA 1
ATOM 3267 C C . ASP A 1 428 ? 80.391 -51.835 19.390 1.00 46.75 428 ASP A C 1
ATOM 3269 O O . ASP A 1 428 ? 79.931 -52.300 18.349 1.00 46.75 428 ASP A O 1
ATOM 3273 N N . ARG A 1 429 ? 81.578 -51.218 19.457 1.00 46.50 429 ARG A N 1
ATOM 3274 C CA . ARG A 1 429 ? 82.873 -51.877 19.215 1.00 46.50 429 ARG A CA 1
ATOM 3275 C C . ARG A 1 429 ? 83.991 -50.834 19.346 1.00 46.50 429 ARG A C 1
ATOM 3277 O O . ARG A 1 429 ? 84.067 -49.892 18.564 1.00 46.50 429 ARG A O 1
ATOM 3284 N N . ILE A 1 430 ? 84.806 -50.995 20.385 1.00 57.06 430 ILE A N 1
ATOM 3285 C CA . ILE A 1 430 ? 86.078 -50.297 20.604 1.00 57.06 430 ILE A CA 1
ATOM 3286 C C . ILE A 1 430 ? 87.153 -51.125 19.896 1.00 57.06 430 ILE A C 1
ATOM 3288 O O . ILE A 1 430 ? 87.171 -52.343 20.062 1.00 57.06 430 ILE A O 1
ATOM 3292 N N . GLU A 1 431 ? 88.052 -50.483 19.157 1.00 50.66 431 GLU A N 1
ATOM 3293 C CA . GLU A 1 431 ? 89.330 -51.083 18.770 1.00 50.66 431 GLU A CA 1
ATOM 3294 C C . GLU A 1 431 ? 90.430 -50.084 19.151 1.00 50.66 431 GLU A C 1
ATOM 3296 O O . GLU A 1 431 ? 90.381 -48.908 18.790 1.00 50.66 431 GLU A O 1
ATOM 3301 N N . TYR A 1 432 ? 91.330 -50.554 20.012 1.00 46.09 432 TYR A N 1
ATOM 3302 C CA . TYR A 1 432 ? 92.419 -49.831 20.656 1.00 46.09 432 TYR A CA 1
ATOM 3303 C C . TYR A 1 432 ? 93.710 -50.548 20.259 1.00 46.09 432 TYR A C 1
ATOM 3305 O O . TYR A 1 432 ? 93.855 -51.732 20.543 1.00 46.09 432 TYR A O 1
ATOM 3313 N N . GLU A 1 433 ? 94.633 -49.836 19.624 1.00 53.88 433 GLU A N 1
ATOM 3314 C CA . GLU A 1 433 ? 96.005 -50.254 19.310 1.00 53.88 433 GLU A CA 1
ATOM 3315 C C . GLU A 1 433 ? 96.783 -48.930 19.133 1.00 53.88 433 GLU A C 1
ATOM 3317 O O . GLU A 1 433 ? 96.301 -48.031 18.456 1.00 53.88 433 GLU A O 1
ATOM 3322 N N . GLY A 1 434 ? 97.928 -48.626 19.736 1.00 38.75 434 GLY A N 1
ATOM 3323 C CA . GLY A 1 434 ? 98.839 -49.439 20.519 1.00 38.75 434 GLY A CA 1
ATOM 3324 C C . GLY A 1 434 ? 100.298 -49.002 20.308 1.00 38.75 434 GLY A C 1
ATOM 3325 O O . GLY A 1 434 ? 101.066 -49.788 19.787 1.00 38.75 434 GLY A O 1
ATOM 3326 N N . VAL A 1 435 ? 100.666 -47.809 20.808 1.00 50.50 435 VAL A N 1
ATOM 3327 C CA . VAL A 1 435 ? 101.994 -47.441 21.389 1.00 50.50 435 VAL A CA 1
ATOM 3328 C C . VAL A 1 435 ? 103.247 -47.405 20.438 1.00 50.50 435 VAL A C 1
ATOM 3330 O O . VAL A 1 435 ? 103.084 -47.572 19.237 1.00 50.50 435 VAL A O 1
ATOM 3333 N N . PRO A 1 436 ? 104.477 -47.035 20.889 1.00 44.50 436 PRO A N 1
ATOM 3334 C CA . PRO A 1 436 ? 105.128 -45.727 20.668 1.00 44.50 436 PRO A CA 1
ATOM 3335 C C . PRO A 1 436 ? 106.477 -45.773 19.899 1.00 44.50 436 PRO A C 1
ATOM 3337 O O . PRO A 1 436 ? 107.080 -46.833 19.745 1.00 44.50 436 PRO A O 1
ATOM 3340 N N . ALA A 1 437 ? 107.020 -44.598 19.556 1.00 41.41 437 ALA A N 1
ATOM 3341 C CA . ALA A 1 437 ? 108.463 -44.316 19.530 1.00 41.41 437 ALA A CA 1
ATOM 3342 C C . ALA A 1 437 ? 108.708 -42.825 19.786 1.00 41.41 437 ALA A C 1
ATOM 3344 O O . ALA A 1 437 ? 107.962 -42.013 19.189 1.00 41.41 437 ALA A O 1
#

Secondary structure (DSSP, 8-state):
-PPP-HHHHHHHTSSB----SS---SPEEEESS--HHHHHHHHHHT--EEEEEEE--TT-SS-B-TT--BHHHHHHHHHHHHHHTTTSTT---EEEEEEEESS-S--GGGGGGGGGGEE-HHHHHHHHH-TTSTTSTTTS-TTTSPPGGGS--EEETTEEE-SS----HHIIIIIS---EEEEEEETT-TT--S--SSSEEHHHH-EE-SSS---TTS---TTS-GGGEEEEESSHHHHHHHHHTT-EEEE-TT--HHHHHHHHHHT--SB-TT--SS-SEEEEETTT--EEEE-TTS-BEE-EEETT-TT-EE--S--B-GGGHHHHH-TTEEE----SHHHHHHHHHT-SS-SEEEEEEE-SSSTT-BBSSTTPPPTTS--S-HHHHHHHHHHHHHHHHHHHHHHHHHHHHHHHHHHHHHTTS------------

pLDDT: mean 78.26, std 17.25, range [23.55, 97.0]

Sequence (437 aa):
MQPPDLQTLASRSLTLTIPISYTNALPGINLTDCTPLQLTHLLTLGFRRLILTLAYPAGASDWATPSGTSLSSLSTTLSTYLHTTQTTLTASLIYLTLHLQGGPPSAEGSLEPLGEYIYTPRTLRAERHNLNGARSWFGARADVRPERGYFTITEEGSGLQTENGWPTEGFVLLQHRRRVVVDITRDGDVGSSDDSDDFFAGETIHMVQPGECFDASTAWPGRGNNTFAAAAVDGAGEVAGVMNCGIAPILAPSASSGEYEAFIDASRFPFSGDEPEEGRCAVVDTSTGKWHAKSCEERYRPACRVNGGAYTWTIPAREGSYSQSQDICGGNNKFAAPRTPLENRHLINSTATKGYVWVDFNSLGEEECWIVGRDTKCPFTQTGHEGERRVVVPIVSAVVVFVVAALMLCVKSRRSRKSKRRRRKGGDRIEYEGVPA

Organism: NCBI:txid1314780

Solvent-accessible surface area (backbone atoms only — not comparable to full-atom values): 24044 Å² total; per-residue (Å²): 136,81,80,80,62,69,65,59,64,58,54,67,62,67,36,63,48,60,83,51,45,59,63,34,52,48,34,24,38,40,33,60,60,69,50,59,68,55,50,54,50,43,51,71,76,56,45,34,29,42,34,39,41,29,35,44,57,90,92,56,94,52,46,16,26,82,80,65,42,43,40,44,57,44,26,45,46,50,31,52,51,52,64,76,28,63,89,44,93,76,54,62,70,31,40,38,37,39,37,41,43,74,67,73,97,70,64,62,83,37,39,53,67,35,56,81,30,49,53,28,42,47,55,51,51,56,30,29,66,25,26,66,36,77,89,16,50,69,43,46,58,83,91,33,31,55,62,67,32,69,36,61,77,46,80,56,94,96,36,40,25,33,78,41,56,66,80,12,53,42,28,38,44,71,74,67,58,21,37,32,38,45,28,45,37,44,80,92,48,91,67,64,83,64,58,44,64,70,37,31,22,26,73,43,59,58,38,75,55,86,92,62,66,70,56,90,84,60,85,65,66,54,78,35,54,78,60,41,30,25,29,79,32,86,47,38,87,50,29,58,61,40,31,57,29,24,27,13,45,20,40,42,64,86,59,54,80,75,48,50,59,49,30,49,60,46,37,50,75,59,47,47,87,84,50,73,80,62,49,44,25,33,26,34,31,44,76,78,68,36,30,44,43,31,61,47,79,48,72,33,26,33,35,16,31,39,67,70,34,65,63,41,46,44,66,54,93,64,64,34,29,58,87,45,26,51,69,65,40,33,93,71,30,39,50,37,52,67,68,30,43,40,33,42,36,35,47,37,69,56,46,91,70,73,49,62,28,35,32,33,35,31,24,80,86,40,87,68,41,32,34,59,50,92,90,55,77,64,88,77,65,75,80,79,54,65,69,57,53,67,51,48,56,61,50,54,51,51,50,52,52,51,52,53,51,51,49,52,51,54,51,52,55,52,50,51,56,54,52,62,62,58,73,77,73,80,86,90,86,90,85,88,85,82,88,90,135

InterPro domains:
  IPR051008 Telomere Capping Maintenance Protein [PTHR35518] (71-411)
  IPR057530 MTC6, partial TIM-barrel domain [PF25506] (38-263)